Protein AF-0000000068765226 (afdb_homodimer)

Solvent-accessible surface area (backbone atoms only — not comparable to full-atom values): 38592 Å² total; per-residue (Å²): 121,80,45,51,43,45,68,57,53,35,46,74,41,60,50,57,59,46,58,77,48,62,66,61,49,40,53,51,38,57,76,39,74,51,22,30,34,37,76,44,65,31,84,46,72,50,53,36,53,76,53,44,52,57,52,50,50,42,32,53,40,34,75,60,51,16,24,31,30,48,32,33,23,49,42,56,28,46,54,32,74,52,65,91,47,80,62,81,72,82,72,56,54,70,69,57,30,51,52,15,38,56,44,39,53,62,67,49,46,81,64,47,55,66,81,66,68,92,32,24,35,41,83,47,48,51,30,76,68,42,67,76,27,36,34,60,56,47,32,61,73,50,25,56,76,38,45,44,60,59,52,55,64,33,66,60,47,34,57,34,60,69,36,90,91,30,68,40,31,40,24,34,63,44,37,48,55,56,57,9,48,50,46,33,49,40,26,73,77,65,52,37,38,34,41,42,38,50,47,89,41,49,70,42,48,51,46,11,39,52,48,23,28,72,75,66,72,43,88,54,46,42,38,17,26,56,75,64,60,42,86,86,70,44,65,52,47,55,51,99,89,37,74,44,38,64,41,54,92,78,26,28,46,44,58,54,29,48,54,35,48,66,47,51,80,87,38,40,68,59,45,39,45,58,65,43,89,65,53,66,68,58,52,51,49,49,52,51,44,37,72,66,61,82,49,84,63,54,61,30,56,52,43,17,51,54,40,30,29,68,70,52,31,67,67,29,34,52,50,21,49,51,49,53,50,22,66,71,68,67,45,65,84,78,57,47,74,69,48,51,49,42,37,54,74,69,63,51,67,64,59,64,55,50,49,47,44,50,52,51,57,62,72,97,120,80,43,52,43,46,68,57,53,36,46,73,42,59,49,56,59,48,58,76,49,60,67,61,50,42,54,50,38,56,75,41,73,50,24,29,34,37,76,44,65,30,85,46,72,51,53,36,53,75,52,45,52,59,51,50,49,43,32,53,41,34,76,59,51,16,23,31,29,48,31,33,22,50,43,55,29,46,55,34,73,52,66,90,47,79,62,81,72,81,71,56,54,69,68,57,28,51,53,14,40,55,44,38,52,60,66,50,46,80,64,48,56,67,80,66,68,90,32,27,35,40,85,45,48,50,29,76,67,42,66,76,26,37,34,61,56,48,32,62,73,51,24,56,78,39,44,44,61,60,52,54,65,33,66,63,46,35,56,33,60,70,36,90,90,30,67,40,32,40,25,35,63,45,37,48,57,55,56,10,48,50,47,33,50,40,26,73,76,65,52,38,37,33,42,43,37,49,46,89,41,49,70,42,47,51,47,11,39,54,47,23,27,72,74,67,73,43,89,53,45,41,38,16,25,56,77,64,60,42,84,86,69,45,65,52,46,55,52,98,88,37,74,44,39,63,41,55,91,78,27,28,45,43,58,53,28,50,54,36,48,65,46,51,81,89,39,38,68,59,46,39,44,58,64,44,88,66,52,66,68,57,52,52,50,49,54,51,46,37,70,67,61,83,50,83,64,53,60,29,57,53,42,16,51,52,41,30,28,69,71,50,31,68,67,29,33,50,50,20,50,52,50,53,51,22,65,71,67,67,45,65,84,77,57,49,74,70,48,50,49,40,39,54,75,70,64,52,68,64,60,65,55,51,48,50,44,47,50,53,55,65,67,93

Nearest PDB structures (foldseek):
  1x8x-assembly1_A  TM=9.862E-01  e=3.727E-54  Escherichia coli
  6hb5-assembly1_A  TM=9.914E-01  e=3.727E-54  Escherichia coli BL21(DE3)
  6wn2-assembly1_B  TM=9.923E-01  e=6.989E-54  Escherichia coli
  7ap3-assembly1_B  TM=9.892E-01  e=1.534E-53  Escherichia coli BL21(DE3)
  1wq3-assembly1_A  TM=9.857E-01  e=2.737E-52  Escherichia coli str. K-12 substr. W3110

Foldseek 3Di:
DLQLCLVVLCVVLQFFDDKPDPVVVSVVSVVDAFEEEEEDELLDLFAFPQCQLLLLVQLSSVVSPHAYEYEYELPLNQLDALQPDQADDDGDDSVRSVNSSVSHVVQSPLSFAQPDPPRHYHYHYLCVVVVPDDPVCLCPVQVVQDDPVVLCPDDSNVVQCPDPVGHDDPSNSCSLSSLLVVLLVCCVPPVHAEYEEAPSCVSSRVSNQSRNCVPPVDHHMYTYTYQDDAPVGHGPQADPVGGGGLDCLQANLQNLLVSLLPHDPVCLLSLCSRQAPDDNVVSVVLNVCCVPVPDHRCSSVVSSQRNSCSRVNPVSSVLNVQLVVCVVVLPCVSHDPVSVVNCVSVVVPPVVSVVVVCVVVVVD/DLQLCLVVLCVVLQFFDDKPDPVVVSVVSVVDAFEEEEEDELLDLFAFPQVQLLLLSQLSSVVSPHAYEYEYELPLNQLDALQPDQADDDGDDSVRSVNSSVSHVVQSPLSFAQPDPPRHYHYHYLCVVVVPDDPVCLCPVQVVQDDPVVLCPDDSNVVQCPDPVGHDDPSNSCSLSSLLVVLLVCCVPPVHAEYEEAPSCVSSRVSNQSRNCVVPVDHHMYTYTYQDDAPVGHGPQADPVGGGGLDCLQANLLNLLVSLLPHDPVCLLSLCSRQAPDDNVVSVVLNVCCVPVPDHRCSSVVSSLRNSCSRVNPVRSVLNVQLVVCVVVLPCVSHDPVSVVNCVSVVVDPVVSVVVVVVVVVVD

Sequence (728 aa):
MASSNLIKQLQERGLVAQVTDEEALAERLAQGPIALYCGFDPTADSLHLGHLVPLLCLKRFQQAGHKPVALVGGATGLIGDPSFKAAERKLNTEDTVQEWVDKIRKQVAPFLDFDCGDNSAIAANNYDWFGSMNVLTFLRDIGKHFSVNQMINKEAVKQRLNRDDQGISFTEFSYNLLQGYDFACLNKLHGVALQIGGSDQWGNITSGIDLTRRLHQNQVFGLTVPLITKADGTKFGKTEGGAVWLDPKKTSPYKFYQFWINTADADVYRFLKFFTFMDIAEINALEEEDKNSGKAPRAQYVLAEQVTRLVHGEEGLEAAKRITESLFNGNLSDLSEADFEQLAQDGVPMIEMEKRRRSAAGAGMASSNLIKQLQERGLVAQVTDEEALAERLAQGPIALYCGFDPTADSLHLGHLVPLLCLKRFQQAGHKPVALVGGATGLIGDPSFKAAERKLNTEDTVQEWVDKIRKQVAPFLDFDCGDNSAIAANNYDWFGSMNVLTFLRDIGKHFSVNQMINKEAVKQRLNRDDQGISFTEFSYNLLQGYDFACLNKLHGVALQIGGSDQWGNITSGIDLTRRLHQNQVFGLTVPLITKADGTKFGKTEGGAVWLDPKKTSPYKFYQFWINTADADVYRFLKFFTFMDIAEINALEEEDKNSGKAPRAQYVLAEQVTRLVHGEEGLEAAKRITESLFNGNLSDLSEADFEQLAQDGVPMIEMEKRRRSAAGAG

Structure (mmCIF, N/CA/C/O backbone):
data_AF-0000000068765226-model_v1
#
loop_
_entity.id
_entity.type
_entity.pdbx_description
1 polymer 'Tyrosine--tRNA ligase'
#
loop_
_atom_site.group_PDB
_atom_site.id
_atom_site.type_symbol
_atom_site.label_atom_id
_atom_site.label_alt_id
_atom_site.label_comp_id
_atom_site.label_asym_id
_atom_site.label_entity_id
_atom_site.label_seq_id
_atom_site.pdbx_PDB_ins_code
_atom_site.Cartn_x
_atom_site.Cartn_y
_atom_site.Cartn_z
_atom_site.occupancy
_atom_site.B_iso_or_equiv
_atom_site.auth_seq_id
_atom_site.auth_comp_id
_atom_site.auth_asym_id
_atom_site.auth_atom_id
_atom_site.pdbx_PDB_model_num
ATOM 1 N N . MET A 1 1 ? -23.531 -34.125 -15.5 1 37.47 1 MET A N 1
ATOM 2 C CA . MET A 1 1 ? -23.344 -35.344 -14.68 1 37.47 1 MET A CA 1
ATOM 3 C C . MET A 1 1 ? -21.859 -35.562 -14.383 1 37.47 1 MET A C 1
ATOM 5 O O . MET A 1 1 ? -21.5 -36 -13.289 1 37.47 1 MET A O 1
ATOM 9 N N . ALA A 1 2 ? -21 -35.375 -15.531 1 45.66 2 ALA A N 1
ATOM 10 C CA . ALA A 1 2 ? -19.578 -35.688 -15.531 1 45.66 2 ALA A CA 1
ATOM 11 C C . ALA A 1 2 ? -18.797 -34.75 -14.633 1 45.66 2 ALA A C 1
ATOM 13 O O . ALA A 1 2 ? -17.812 -35.125 -14.008 1 45.66 2 ALA A O 1
ATOM 14 N N . SER A 1 3 ? -19.328 -33.406 -14.508 1 49.28 3 SER A N 1
ATOM 15 C CA . SER A 1 3 ? -18.672 -32.312 -13.766 1 49.28 3 SER A CA 1
ATOM 16 C C . SER A 1 3 ? -18.844 -32.5 -12.258 1 49.28 3 SER A C 1
ATOM 18 O O . SER A 1 3 ? -18 -32.062 -11.477 1 49.28 3 SER A O 1
ATOM 20 N N . SER A 1 4 ? -20.078 -33.125 -11.867 1 54.38 4 SER A N 1
ATOM 21 C CA . SER A 1 4 ? -20.469 -33.188 -10.461 1 54.38 4 SER A CA 1
ATOM 22 C C . SER A 1 4 ? -19.5 -34.031 -9.648 1 54.38 4 SER A C 1
ATOM 24 O O . SER A 1 4 ? -19.344 -33.812 -8.445 1 54.38 4 SER A O 1
ATOM 26 N N . ASN A 1 5 ? -18.531 -34.625 -10.406 1 83.25 5 ASN A N 1
ATOM 27 C CA . ASN A 1 5 ? -17.688 -35.5 -9.57 1 83.25 5 ASN A CA 1
ATOM 28 C C . ASN A 1 5 ? -16.203 -35.156 -9.727 1 83.25 5 ASN A C 1
ATOM 30 O O . ASN A 1 5 ? -15.344 -35.938 -9.375 1 83.25 5 ASN A O 1
ATOM 34 N N . LEU A 1 6 ? -16.031 -33.938 -10.258 1 91.94 6 LEU A N 1
ATOM 35 C CA . LEU A 1 6 ? -14.656 -33.594 -10.562 1 91.94 6 LEU A CA 1
ATOM 36 C C . LEU A 1 6 ? -13.844 -33.406 -9.289 1 91.94 6 LEU A C 1
ATOM 38 O O . LEU A 1 6 ? -12.703 -33.844 -9.203 1 91.94 6 LEU A O 1
ATOM 42 N N . ILE A 1 7 ? -14.422 -32.781 -8.273 1 94.12 7 ILE A N 1
ATOM 43 C CA . ILE A 1 7 ? -13.734 -32.562 -7.012 1 94.12 7 ILE A CA 1
ATOM 44 C C . ILE A 1 7 ? -13.383 -33.906 -6.371 1 94.12 7 ILE A C 1
ATOM 46 O O . ILE A 1 7 ? -12.273 -34.094 -5.855 1 94.12 7 ILE A O 1
ATOM 50 N N . LYS A 1 8 ? -14.281 -34.781 -6.465 1 93 8 LYS A N 1
ATOM 51 C CA . LYS A 1 8 ? -14.031 -36.125 -5.922 1 93 8 LYS A CA 1
ATOM 52 C C . LYS A 1 8 ? -12.898 -36.812 -6.668 1 93 8 LYS A C 1
ATOM 54 O O . LYS A 1 8 ? -12.062 -37.5 -6.055 1 93 8 LYS A O 1
ATOM 59 N N . GLN A 1 9 ? -12.93 -36.719 -7.938 1 94 9 GLN A N 1
ATOM 60 C CA . GLN A 1 9 ? -11.867 -37.312 -8.75 1 94 9 GLN A CA 1
ATOM 61 C C . GLN A 1 9 ? -10.508 -36.719 -8.383 1 94 9 GLN A C 1
ATOM 63 O O . GLN A 1 9 ? -9.516 -37.438 -8.289 1 94 9 GLN A O 1
ATOM 68 N N . LEU A 1 10 ? -10.477 -35.406 -8.18 1 96.5 10 LEU A N 1
ATOM 69 C CA . LEU A 1 10 ? -9.242 -34.75 -7.777 1 96.5 10 LEU A CA 1
ATOM 70 C C . LEU A 1 10 ? -8.797 -35.219 -6.395 1 96.5 10 LEU A C 1
ATOM 72 O O . LEU A 1 10 ? -7.602 -35.406 -6.16 1 96.5 10 LEU A O 1
ATOM 76 N N . GLN A 1 11 ? -9.75 -35.406 -5.543 1 96.38 11 GLN A N 1
ATOM 77 C CA . GLN A 1 11 ? -9.453 -35.875 -4.199 1 96.38 11 GLN A CA 1
ATOM 78 C C . GLN A 1 11 ? -8.891 -37.281 -4.238 1 96.38 11 GLN A C 1
ATOM 80 O O . GLN A 1 11 ? -7.949 -37.625 -3.506 1 96.38 11 GLN A O 1
ATOM 85 N N . GLU A 1 12 ? -9.445 -38.094 -5.074 1 95.38 12 GLU A N 1
ATOM 86 C CA . GLU A 1 12 ? -8.977 -39.469 -5.207 1 95.38 12 GLU A CA 1
ATOM 87 C C . GLU A 1 12 ? -7.523 -39.531 -5.68 1 95.38 12 GLU A C 1
ATOM 89 O O . GLU A 1 12 ? -6.785 -40.438 -5.336 1 95.38 12 GLU A O 1
ATOM 94 N N . ARG A 1 13 ? -7.148 -38.562 -6.418 1 97 13 ARG A N 1
ATOM 95 C CA . ARG A 1 13 ? -5.781 -38.469 -6.926 1 97 13 ARG A CA 1
ATOM 96 C C . ARG A 1 13 ? -4.863 -37.781 -5.926 1 97 13 ARG A C 1
ATOM 98 O O . ARG A 1 13 ? -3.648 -37.75 -6.117 1 97 13 ARG A O 1
ATOM 105 N N . GLY A 1 14 ? -5.492 -37.219 -4.836 1 96.12 14 GLY A N 1
ATOM 106 C CA . GLY A 1 14 ? -4.707 -36.5 -3.85 1 96.12 14 GLY A CA 1
ATOM 107 C C . GLY A 1 14 ? -4.355 -35.094 -4.289 1 96.12 14 GLY A C 1
ATOM 108 O O . GLY A 1 14 ? -3.375 -34.5 -3.816 1 96.12 14 GLY A O 1
ATOM 109 N N . LEU A 1 15 ? -5.195 -34.5 -5.133 1 97.31 15 LEU A N 1
ATOM 110 C CA . LEU A 1 15 ? -4.871 -33.25 -5.754 1 97.31 15 LEU A CA 1
ATOM 111 C C . LEU A 1 15 ? -5.617 -32.094 -5.07 1 97.31 15 LEU A C 1
ATOM 113 O O . LEU A 1 15 ? -5.652 -30.969 -5.582 1 97.31 15 LEU A O 1
ATOM 117 N N . VAL A 1 16 ? -6.23 -32.344 -3.936 1 97.38 16 VAL A N 1
ATOM 118 C CA . VAL A 1 16 ? -6.926 -31.297 -3.201 1 97.38 16 VAL A CA 1
ATOM 119 C C . VAL A 1 16 ? -6.324 -31.156 -1.806 1 97.38 16 VAL A C 1
ATOM 121 O O . VAL A 1 16 ? -6.309 -32.125 -1.03 1 97.38 16 VAL A O 1
ATOM 124 N N . ALA A 1 17 ? -5.77 -30 -1.552 1 97.25 17 ALA A N 1
ATOM 125 C CA . ALA A 1 17 ? -5.273 -29.688 -0.213 1 97.25 17 ALA A CA 1
ATOM 126 C C . ALA A 1 17 ? -6.336 -28.969 0.616 1 97.25 17 ALA A C 1
ATOM 128 O O . ALA A 1 17 ? -6.594 -29.344 1.762 1 97.25 17 ALA A O 1
ATOM 129 N N . GLN A 1 18 ? -6.887 -27.891 0.078 1 96.62 18 GLN A N 1
ATOM 130 C CA . GLN A 1 18 ? -7.93 -27.109 0.73 1 96.62 18 GLN A CA 1
ATOM 131 C C . GLN A 1 18 ? -8.992 -26.672 -0.271 1 96.62 18 GLN A C 1
ATOM 133 O O . GLN A 1 18 ? -8.711 -26.516 -1.46 1 96.62 18 GLN A O 1
ATOM 138 N N . VAL A 1 19 ? -10.188 -26.625 0.216 1 97 19 VAL A N 1
ATOM 139 C CA . VAL A 1 19 ? -11.297 -26.078 -0.552 1 97 19 VAL A CA 1
ATOM 140 C C . VAL A 1 19 ? -12.156 -25.188 0.343 1 97 19 VAL A C 1
ATOM 142 O O . VAL A 1 19 ? -12.414 -25.516 1.5 1 97 19 VAL A O 1
ATOM 145 N N . THR A 1 20 ? -12.469 -23.938 0.025 1 95.81 20 THR A N 1
ATOM 146 C CA . THR A 1 20 ? -13.203 -23 0.863 1 95.81 20 THR A CA 1
ATOM 147 C C . THR A 1 20 ? -14.578 -23.547 1.227 1 95.81 20 THR A C 1
ATOM 149 O O . THR A 1 20 ? -14.992 -23.5 2.387 1 95.81 20 THR A O 1
ATOM 152 N N . ASP A 1 21 ? -15.43 -23.953 0.327 1 93.94 21 ASP A N 1
ATOM 153 C CA . ASP A 1 21 ? -16.766 -24.516 0.51 1 93.94 21 ASP A CA 1
ATOM 154 C C . ASP A 1 21 ? -17.016 -25.672 -0.468 1 93.94 21 ASP A C 1
ATOM 156 O O . ASP A 1 21 ? -17.625 -25.469 -1.521 1 93.94 21 ASP A O 1
ATOM 160 N N . GLU A 1 22 ? -16.656 -26.781 0.029 1 94.44 22 GLU A N 1
ATOM 161 C CA . GLU A 1 22 ? -16.672 -27.938 -0.857 1 94.44 22 GLU A CA 1
ATOM 162 C C . GLU A 1 22 ? -18.078 -28.234 -1.374 1 94.44 22 GLU A C 1
ATOM 164 O O . GLU A 1 22 ? -18.266 -28.5 -2.564 1 94.44 22 GLU A O 1
ATOM 169 N N . GLU A 1 23 ? -19.047 -28.203 -0.509 1 94.06 23 GLU A N 1
ATOM 170 C CA . GLU A 1 23 ? -20.422 -28.5 -0.894 1 94.06 23 GLU A CA 1
ATOM 171 C C . GLU A 1 23 ? -20.953 -27.469 -1.874 1 94.06 23 GLU A C 1
ATOM 173 O O . GLU A 1 23 ? -21.547 -27.828 -2.895 1 94.06 23 GLU A O 1
ATOM 178 N N . ALA A 1 24 ? -20.75 -26.266 -1.552 1 95.44 24 ALA A N 1
ATOM 179 C CA . ALA A 1 24 ? -21.234 -25.203 -2.414 1 95.44 24 ALA A CA 1
ATOM 180 C C . ALA A 1 24 ? -20.547 -25.234 -3.775 1 95.44 24 ALA A C 1
ATOM 182 O O . ALA A 1 24 ? -21.172 -24.953 -4.801 1 95.44 24 ALA A O 1
ATOM 183 N N . LEU A 1 25 ? -19.281 -25.5 -3.77 1 96.56 25 LEU A N 1
ATOM 184 C CA . LEU A 1 25 ? -18.547 -25.594 -5.027 1 96.56 25 LEU A CA 1
ATOM 185 C C . LEU A 1 25 ? -19.078 -26.766 -5.867 1 96.56 25 LEU A C 1
ATOM 187 O O . LEU A 1 25 ? -19.25 -26.625 -7.082 1 96.56 25 LEU A O 1
ATOM 191 N N . ALA A 1 26 ? -19.328 -27.859 -5.234 1 93.38 26 ALA A N 1
ATOM 192 C CA . ALA A 1 26 ? -19.875 -29.031 -5.938 1 93.38 26 ALA A CA 1
ATOM 193 C C . ALA A 1 26 ? -21.219 -28.703 -6.57 1 93.38 26 ALA A C 1
ATOM 195 O O . ALA A 1 26 ? -21.5 -29.094 -7.707 1 93.38 26 ALA A O 1
ATOM 196 N N . GLU A 1 27 ? -22 -28.031 -5.785 1 94.06 27 GLU A N 1
ATOM 197 C CA . GLU A 1 27 ? -23.297 -27.609 -6.293 1 94.06 27 GLU A CA 1
ATOM 198 C C . GLU A 1 27 ? -23.156 -26.672 -7.488 1 94.06 27 GLU A C 1
ATOM 200 O O . GLU A 1 27 ? -23.891 -26.781 -8.477 1 94.06 27 GLU A O 1
ATOM 205 N N . ARG A 1 28 ? -22.25 -25.797 -7.391 1 95.62 28 ARG A N 1
ATOM 206 C CA . ARG A 1 28 ? -22.016 -24.844 -8.477 1 95.62 28 ARG A CA 1
ATOM 207 C C . ARG A 1 28 ? -21.547 -25.562 -9.742 1 95.62 28 ARG A C 1
ATOM 209 O O . ARG A 1 28 ? -21.969 -25.234 -10.844 1 95.62 28 ARG A O 1
ATOM 216 N N . LEU A 1 29 ? -20.688 -26.5 -9.562 1 95.06 29 LEU A N 1
ATOM 217 C CA . LEU A 1 29 ? -20.141 -27.281 -10.688 1 95.06 29 LEU A CA 1
ATOM 218 C C . LEU A 1 29 ? -21.25 -28.109 -11.336 1 95.06 29 LEU A C 1
ATOM 220 O O . LEU A 1 29 ? -21.188 -28.375 -12.539 1 95.06 29 LEU A O 1
ATOM 224 N N . ALA A 1 30 ? -22.234 -28.453 -10.57 1 91.94 30 ALA A N 1
ATOM 225 C CA . ALA A 1 30 ? -23.344 -29.266 -11.078 1 91.94 30 ALA A CA 1
ATOM 226 C C . ALA A 1 30 ? -24.281 -28.422 -11.945 1 91.94 30 ALA A C 1
ATOM 228 O O . ALA A 1 30 ? -25 -28.953 -12.781 1 91.94 30 ALA A O 1
ATOM 229 N N . GLN A 1 31 ? -24.25 -27.172 -11.742 1 94.19 31 GLN A N 1
ATOM 230 C CA . GLN A 1 31 ? -25.156 -26.266 -12.461 1 94.19 31 GLN A CA 1
ATOM 231 C C . GLN A 1 31 ? -24.641 -26 -13.875 1 94.19 31 GLN A C 1
ATOM 233 O O . GLN A 1 31 ? -25.391 -25.516 -14.734 1 94.19 31 GLN A O 1
ATOM 238 N N . GLY A 1 32 ? -23.391 -26.312 -14.141 1 94.19 32 GLY A N 1
ATOM 239 C CA . GLY A 1 32 ? -22.812 -26.078 -15.461 1 94.19 32 GLY A CA 1
ATOM 240 C C . GLY A 1 32 ? -21.359 -25.641 -15.422 1 94.19 32 GLY A C 1
ATOM 241 O O . GLY A 1 32 ? -20.781 -25.531 -14.344 1 94.19 32 GLY A O 1
ATOM 242 N N . PRO A 1 33 ? -20.844 -25.453 -16.578 1 96.5 33 PRO A N 1
ATOM 243 C CA . PRO A 1 33 ? -19.438 -25.078 -16.656 1 96.5 33 PRO A CA 1
ATOM 244 C C . PRO A 1 33 ? -19.141 -23.734 -16 1 96.5 33 PRO A C 1
ATOM 246 O O . PRO A 1 33 ? -19.953 -22.812 -16.062 1 96.5 33 PRO A O 1
ATOM 249 N N . ILE A 1 34 ? -18 -23.625 -15.398 1 97.94 34 ILE A N 1
ATOM 250 C CA . ILE A 1 34 ? -17.547 -22.375 -14.805 1 97.94 34 ILE A CA 1
ATOM 251 C C . ILE A 1 34 ? -16.219 -21.953 -15.43 1 97.94 34 ILE A C 1
ATOM 253 O O . ILE A 1 34 ? -15.562 -22.75 -16.109 1 97.94 34 ILE A O 1
ATOM 257 N N . ALA A 1 35 ? -15.891 -20.688 -15.219 1 98.62 35 ALA A N 1
ATOM 258 C CA . ALA A 1 35 ? -14.523 -20.219 -15.469 1 98.62 35 ALA A CA 1
ATOM 259 C C . ALA A 1 35 ? -13.695 -20.266 -14.188 1 98.62 35 ALA A C 1
ATOM 261 O O . ALA A 1 35 ? -14.203 -20 -13.094 1 98.62 35 ALA A O 1
ATOM 262 N N . LEU A 1 36 ? -12.477 -20.672 -14.312 1 98.81 36 LEU A N 1
ATOM 263 C CA . LEU A 1 36 ? -11.531 -20.734 -13.203 1 98.81 36 LEU A CA 1
ATOM 264 C C . LEU A 1 36 ? -10.156 -20.25 -13.633 1 98.81 36 LEU A C 1
ATOM 266 O O . LEU A 1 36 ? -9.859 -20.188 -14.828 1 98.81 36 LEU A O 1
ATOM 270 N N . TYR A 1 37 ? -9.312 -19.875 -12.594 1 98.88 37 TYR A N 1
ATOM 271 C CA . TYR A 1 37 ? -8 -19.406 -13.031 1 98.88 37 TYR A CA 1
ATOM 272 C C . TYR A 1 37 ? -6.91 -19.859 -12.07 1 98.88 37 TYR A C 1
ATOM 274 O O . TYR A 1 37 ? -7.191 -20.234 -10.938 1 98.88 37 TYR A O 1
ATOM 282 N N . CYS A 1 38 ? -5.73 -19.922 -12.562 1 98.56 38 CYS A N 1
ATOM 283 C CA . CYS A 1 38 ? -4.484 -20.062 -11.82 1 98.56 38 CYS A CA 1
ATOM 284 C C . CYS A 1 38 ? -3.467 -19.016 -12.25 1 98.56 38 CYS A C 1
ATOM 286 O O . CYS A 1 38 ? -3.348 -18.703 -13.438 1 98.56 38 CYS A O 1
ATOM 288 N N . GLY A 1 39 ? -2.842 -18.469 -11.25 1 97.06 39 GLY A N 1
ATOM 289 C CA . GLY A 1 39 ? -1.848 -17.438 -11.523 1 97.06 39 GLY A CA 1
ATOM 290 C C . GLY A 1 39 ? -0.432 -17.984 -11.57 1 97.06 39 GLY A C 1
ATOM 291 O O . GLY A 1 39 ? -0.075 -18.875 -10.805 1 97.06 39 GLY A O 1
ATOM 292 N N . PHE A 1 40 ? 0.365 -17.422 -12.469 1 95.69 40 PHE A N 1
ATOM 293 C CA . PHE A 1 40 ? 1.787 -17.719 -12.594 1 95.69 40 PHE A CA 1
ATOM 294 C C . PHE A 1 40 ? 2.609 -16.438 -12.578 1 95.69 40 PHE A C 1
ATOM 296 O O . PHE A 1 40 ? 2.494 -15.602 -13.484 1 95.69 40 PHE A O 1
ATOM 303 N N . ASP A 1 41 ? 3.424 -16.281 -11.586 1 92.19 41 ASP A N 1
ATOM 304 C CA . ASP A 1 41 ? 4.277 -15.094 -11.516 1 92.19 41 ASP A CA 1
ATOM 305 C C . ASP A 1 41 ? 5.586 -15.312 -12.273 1 92.19 41 ASP A C 1
ATOM 307 O O . ASP A 1 41 ? 6.281 -16.312 -12.039 1 92.19 41 ASP A O 1
ATOM 311 N N . PRO A 1 42 ? 5.941 -14.422 -13.117 1 93.25 42 PRO A N 1
ATOM 312 C CA . PRO A 1 42 ? 7.203 -14.523 -13.859 1 93.25 42 PRO A CA 1
ATOM 313 C C . PRO A 1 42 ? 8.414 -14.102 -13.031 1 93.25 42 PRO A C 1
ATOM 315 O O . PRO A 1 42 ? 9 -13.055 -13.281 1 93.25 42 PRO A O 1
ATOM 318 N N . THR A 1 43 ? 8.875 -14.914 -12.133 1 87.81 43 THR A N 1
ATOM 319 C CA . THR A 1 43 ? 10.047 -14.648 -11.297 1 87.81 43 THR A CA 1
ATOM 320 C C . THR A 1 43 ? 11.312 -15.188 -11.953 1 87.81 43 THR A C 1
ATOM 322 O O . THR A 1 43 ? 12.422 -14.93 -11.477 1 87.81 43 THR A O 1
ATOM 325 N N . ALA A 1 44 ? 11.141 -15.984 -12.961 1 90.44 44 ALA A N 1
ATOM 326 C CA . ALA A 1 44 ? 12.18 -16.5 -13.844 1 90.44 44 ALA A CA 1
ATOM 327 C C . ALA A 1 44 ? 11.672 -16.609 -15.281 1 90.44 44 ALA A C 1
ATOM 329 O O . ALA A 1 44 ? 10.5 -16.344 -15.555 1 90.44 44 ALA A O 1
ATOM 330 N N . ASP A 1 45 ? 12.602 -16.984 -16.141 1 94.5 45 ASP A N 1
ATOM 331 C CA . ASP A 1 45 ? 12.242 -17.031 -17.562 1 94.5 45 ASP A CA 1
ATOM 332 C C . ASP A 1 45 ? 11.625 -18.391 -17.922 1 94.5 45 ASP A C 1
ATOM 334 O O . ASP A 1 45 ? 11.516 -18.734 -19.094 1 94.5 45 ASP A O 1
ATOM 338 N N . SER A 1 46 ? 11.266 -19.219 -16.922 1 96.12 46 SER A N 1
ATOM 339 C CA . SER A 1 46 ? 10.641 -20.5 -17.188 1 96.12 46 SER A CA 1
ATOM 340 C C . SER A 1 46 ? 9.852 -20.984 -15.977 1 96.12 46 SER A C 1
ATOM 342 O O . SER A 1 46 ? 10.18 -20.656 -14.836 1 96.12 46 SER A O 1
ATOM 344 N N . LEU A 1 47 ? 8.812 -21.734 -16.266 1 95.94 47 LEU A N 1
ATOM 345 C CA . LEU A 1 47 ? 8.156 -22.5 -15.219 1 95.94 47 LEU A CA 1
ATOM 346 C C . LEU A 1 47 ? 9.016 -23.703 -14.812 1 95.94 47 LEU A C 1
ATOM 348 O O . LEU A 1 47 ? 9.945 -24.078 -15.531 1 95.94 47 LEU A O 1
ATOM 352 N N . HIS A 1 48 ? 8.797 -24.172 -13.648 1 95 48 HIS A N 1
ATOM 353 C CA . HIS A 1 48 ? 9.445 -25.375 -13.172 1 95 48 HIS A CA 1
ATOM 354 C C . HIS A 1 48 ? 8.422 -26.422 -12.734 1 95 48 HIS A C 1
ATOM 356 O O . HIS A 1 48 ? 7.211 -26.188 -12.836 1 95 48 HIS A O 1
ATOM 362 N N . LEU A 1 49 ? 8.859 -27.562 -12.234 1 94.44 49 LEU A N 1
ATOM 363 C CA . LEU A 1 49 ? 8 -28.703 -11.938 1 94.44 49 LEU A CA 1
ATOM 364 C C . LEU A 1 49 ? 6.965 -28.344 -10.875 1 94.44 49 LEU A C 1
ATOM 366 O O . LEU A 1 49 ? 5.867 -28.906 -10.859 1 94.44 49 LEU A O 1
ATOM 370 N N . GLY A 1 50 ? 7.316 -27.406 -10.047 1 90.88 50 GLY A N 1
ATOM 371 C CA . GLY A 1 50 ? 6.383 -26.984 -9.016 1 90.88 50 GLY A CA 1
ATOM 372 C C . GLY A 1 50 ? 5.121 -26.359 -9.57 1 90.88 50 GLY A C 1
ATOM 373 O O . GLY A 1 50 ? 4.074 -26.375 -8.922 1 90.88 50 GLY A O 1
ATOM 374 N N . HIS A 1 51 ? 5.184 -25.875 -10.781 1 94.06 51 HIS A N 1
ATOM 375 C CA . HIS A 1 51 ? 4.059 -25.219 -11.43 1 94.06 51 HIS A CA 1
ATOM 376 C C . HIS A 1 51 ? 3.178 -26.219 -12.172 1 94.06 51 HIS A C 1
ATOM 378 O O . HIS A 1 51 ? 2.072 -25.875 -12.602 1 94.06 51 HIS A O 1
ATOM 384 N N . LEU A 1 52 ? 3.641 -27.391 -12.336 1 95.38 52 LEU A N 1
ATOM 385 C CA . LEU A 1 52 ? 3.002 -28.344 -13.242 1 95.38 52 LEU A CA 1
ATOM 386 C C . LEU A 1 52 ? 1.68 -28.844 -12.664 1 95.38 52 LEU A C 1
ATOM 388 O O . LEU A 1 52 ? 0.684 -28.938 -13.383 1 95.38 52 LEU A O 1
ATOM 392 N N . VAL A 1 53 ? 1.636 -29.078 -11.336 1 95.75 53 VAL A N 1
ATOM 393 C CA . VAL A 1 53 ? 0.44 -29.656 -10.734 1 95.75 53 VAL A CA 1
ATOM 394 C C . VAL A 1 53 ? -0.739 -28.703 -10.898 1 95.75 53 VAL A C 1
ATOM 396 O O . VAL A 1 53 ? -1.796 -29.094 -11.398 1 95.75 53 VAL A O 1
ATOM 399 N N . PRO A 1 54 ? -0.563 -27.453 -10.531 1 96.38 54 PRO A N 1
ATOM 400 C CA . PRO A 1 54 ? -1.679 -26.531 -10.766 1 96.38 54 PRO A CA 1
ATOM 401 C C . PRO A 1 54 ? -2.043 -26.391 -12.242 1 96.38 54 PRO A C 1
ATOM 403 O O . PRO A 1 54 ? -3.221 -26.281 -12.578 1 96.38 54 PRO A O 1
ATOM 406 N N . LEU A 1 55 ? -1.08 -26.391 -13.062 1 96.62 55 LEU A N 1
ATOM 407 C CA . LEU A 1 55 ? -1.309 -26.297 -14.5 1 96.62 55 LEU A CA 1
ATOM 408 C C . LEU A 1 55 ? -2.105 -27.5 -15.008 1 96.62 55 LEU A C 1
ATOM 410 O O . LEU A 1 55 ? -3.033 -27.344 -15.805 1 96.62 55 LEU A O 1
ATOM 414 N N . LEU A 1 56 ? -1.778 -28.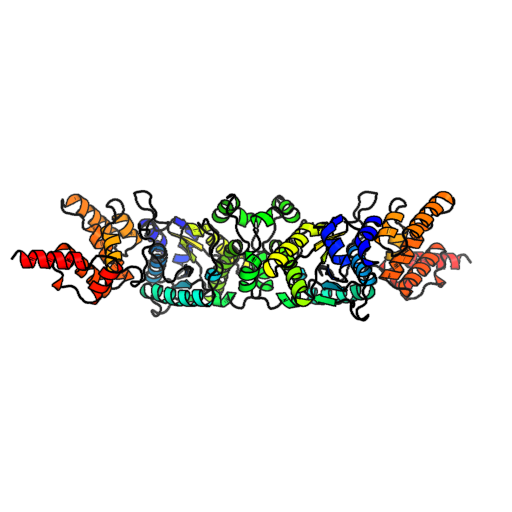688 -14.562 1 97.31 56 LEU A N 1
ATOM 415 C CA . LEU A 1 56 ? -2.488 -29.906 -14.961 1 97.31 56 LEU A CA 1
ATOM 416 C C . LEU A 1 56 ? -3.91 -29.906 -14.406 1 97.31 56 LEU A C 1
ATOM 418 O O . LEU A 1 56 ? -4.824 -30.438 -15.031 1 97.31 56 LEU A O 1
ATOM 422 N N . CYS A 1 57 ? -4.043 -29.281 -13.258 1 97.31 57 CYS A N 1
ATOM 423 C CA . CYS A 1 57 ? -5.387 -29.156 -12.703 1 97.31 57 CYS A CA 1
ATOM 424 C C . CYS A 1 57 ? -6.262 -28.297 -13.609 1 97.31 57 CYS A C 1
ATOM 426 O O . CYS A 1 57 ? -7.426 -28.625 -13.844 1 97.31 57 CYS A O 1
ATOM 428 N N . LEU A 1 58 ? -5.738 -27.219 -14.109 1 97.81 58 LEU A N 1
ATOM 429 C CA . LEU A 1 58 ? -6.465 -26.406 -15.078 1 97.81 58 LEU A CA 1
ATOM 430 C C . LEU A 1 58 ? -6.879 -27.25 -16.281 1 97.81 58 LEU A C 1
ATOM 432 O O . LEU A 1 58 ? -8.023 -27.156 -16.75 1 97.81 58 LEU A O 1
ATOM 436 N N . LYS A 1 59 ? -5.969 -28.016 -16.75 1 97.75 59 LYS A N 1
ATOM 437 C CA . LYS A 1 59 ? -6.234 -28.875 -17.906 1 97.75 59 LYS A CA 1
ATOM 438 C C . LYS A 1 59 ? -7.363 -29.859 -17.609 1 97.75 59 LYS A C 1
ATOM 440 O O . LYS A 1 59 ? -8.242 -30.078 -18.453 1 97.75 59 LYS A O 1
ATOM 445 N N . ARG A 1 60 ? -7.352 -30.469 -16.438 1 97.25 60 ARG A N 1
ATOM 446 C CA . ARG A 1 60 ? -8.398 -31.406 -16.031 1 97.25 60 ARG A CA 1
ATOM 447 C C . ARG A 1 60 ? -9.766 -30.719 -16.031 1 97.25 60 ARG A C 1
ATOM 449 O O . ARG A 1 60 ? -10.758 -31.312 -16.469 1 97.25 60 ARG A O 1
ATOM 456 N N . PHE A 1 61 ? -9.82 -29.5 -15.562 1 97.88 61 PHE A N 1
ATOM 457 C CA . PHE A 1 61 ? -11.078 -28.75 -15.57 1 97.88 61 PHE A CA 1
ATOM 458 C C . PHE A 1 61 ? -11.539 -28.484 -17 1 97.88 61 PHE A C 1
ATOM 460 O O . PHE A 1 61 ? -12.727 -28.609 -17.297 1 97.88 61 PHE A O 1
ATOM 467 N N . GLN A 1 62 ? -10.578 -28.094 -17.828 1 97.94 62 GLN A N 1
ATOM 468 C CA . GLN A 1 62 ? -10.961 -27.859 -19.219 1 97.94 62 GLN A CA 1
ATOM 469 C C . GLN A 1 62 ? -11.508 -29.125 -19.859 1 97.94 62 GLN A C 1
ATOM 471 O O . GLN A 1 62 ? -12.523 -29.094 -20.562 1 97.94 62 GLN A O 1
ATOM 476 N N . GLN A 1 63 ? -10.867 -30.266 -19.609 1 96.12 63 GLN A N 1
ATOM 477 C CA . GLN A 1 63 ? -11.312 -31.547 -20.125 1 96.12 63 GLN A CA 1
ATOM 478 C C . GLN A 1 63 ? -12.711 -31.891 -19.641 1 96.12 63 GLN A C 1
ATOM 480 O O . GLN A 1 63 ? -13.461 -32.594 -20.312 1 96.12 63 GLN A O 1
ATOM 485 N N . ALA A 1 64 ? -13.023 -31.328 -18.5 1 95.69 64 ALA A N 1
ATOM 486 C CA . ALA A 1 64 ? -14.336 -31.578 -17.922 1 95.69 64 ALA A CA 1
ATOM 487 C C . ALA A 1 64 ? -15.359 -30.547 -18.422 1 95.69 64 ALA A C 1
ATOM 489 O O . ALA A 1 64 ? -16.516 -30.547 -17.984 1 95.69 64 ALA A O 1
ATOM 490 N N . GLY A 1 65 ? -14.891 -29.656 -19.266 1 96.5 65 GLY A N 1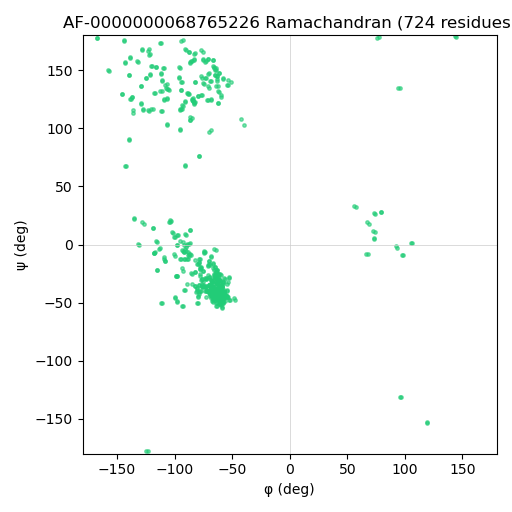
ATOM 491 C CA . GLY A 1 65 ? -15.82 -28.75 -19.906 1 96.5 65 GLY A CA 1
ATOM 492 C C . GLY A 1 65 ? -15.773 -27.344 -19.359 1 96.5 65 GLY A C 1
ATOM 493 O O . GLY A 1 65 ? -16.5 -26.453 -19.812 1 96.5 65 GLY A O 1
ATOM 494 N N . HIS A 1 66 ? -14.922 -27.016 -18.391 1 97.94 66 HIS A N 1
ATOM 495 C CA . HIS A 1 66 ? -14.805 -25.703 -17.781 1 97.94 66 HIS A CA 1
ATOM 496 C C . HIS A 1 66 ? -13.836 -24.828 -18.562 1 97.94 66 HIS A C 1
ATOM 498 O O . HIS A 1 66 ? -13.141 -25.297 -19.453 1 97.94 66 HIS A O 1
ATOM 504 N N . LYS A 1 67 ? -13.867 -23.562 -18.281 1 98.44 67 LYS A N 1
ATOM 505 C CA . LYS A 1 67 ? -13.07 -22.578 -19.016 1 98.44 67 LYS A CA 1
ATOM 506 C C . LYS A 1 67 ? -11.898 -22.078 -18.172 1 98.44 67 LYS A C 1
ATOM 508 O O . LYS A 1 67 ? -12.078 -21.203 -17.312 1 98.44 67 LYS A O 1
ATOM 513 N N . PRO A 1 68 ? -10.727 -22.547 -18.438 1 98.62 68 PRO A N 1
ATOM 514 C CA . PRO A 1 68 ? -9.578 -22.125 -17.641 1 98.62 68 PRO A CA 1
ATOM 515 C C . PRO A 1 68 ? -9.008 -20.781 -18.109 1 98.62 68 PRO A C 1
ATOM 517 O O . PRO A 1 68 ? -9 -20.5 -19.312 1 98.62 68 PRO A O 1
ATOM 520 N N . VAL A 1 69 ? -8.625 -19.953 -17.156 1 98.69 69 VAL A N 1
ATOM 521 C CA . VAL A 1 69 ? -7.867 -18.719 -17.406 1 98.69 69 VAL A CA 1
ATOM 522 C C . VAL A 1 69 ? -6.457 -18.875 -16.828 1 98.69 69 VAL A C 1
ATOM 524 O O . VAL A 1 69 ? -6.289 -19.094 -15.633 1 98.69 69 VAL A O 1
ATOM 527 N N . ALA A 1 70 ? -5.473 -18.875 -17.672 1 98.38 70 ALA A N 1
ATOM 528 C CA . ALA A 1 70 ? -4.082 -18.797 -17.234 1 98.38 70 ALA A CA 1
ATOM 529 C C . ALA A 1 70 ? -3.641 -17.344 -17.062 1 98.38 70 ALA A C 1
ATOM 531 O O . ALA A 1 70 ? -3.436 -16.625 -18.047 1 98.38 70 ALA A O 1
ATOM 532 N N . LEU A 1 71 ? -3.486 -16.922 -15.836 1 98.56 71 LEU A N 1
ATOM 533 C CA . LEU A 1 71 ? -3.109 -15.547 -15.539 1 98.56 71 LEU A CA 1
ATOM 534 C C . LEU A 1 71 ? -1.602 -15.43 -15.336 1 98.56 71 LEU A C 1
ATOM 536 O O . LEU A 1 71 ? -1.032 -16.094 -14.469 1 98.56 71 LEU A O 1
ATOM 540 N N . VAL A 1 72 ? -1.007 -14.719 -16.172 1 97.56 72 VAL A N 1
ATOM 541 C CA . VAL A 1 72 ? 0.406 -14.414 -15.977 1 97.56 72 VAL A CA 1
ATOM 542 C C . VAL A 1 72 ? 0.551 -13.078 -15.258 1 97.56 72 VAL A C 1
ATOM 544 O O . VAL A 1 72 ? -0.046 -12.078 -15.656 1 97.56 72 VAL A O 1
ATOM 547 N N . GLY A 1 73 ? 1.376 -13.023 -14.25 1 96.81 73 GLY A N 1
ATOM 548 C CA . GLY A 1 73 ? 1.482 -11.875 -13.375 1 96.81 73 GLY A CA 1
ATOM 549 C C . GLY A 1 73 ? 2.523 -10.867 -13.836 1 96.81 73 GLY A C 1
ATOM 550 O O . GLY A 1 73 ? 3.523 -10.641 -13.148 1 96.81 73 GLY A O 1
ATOM 551 N N . GLY A 1 74 ? 2.232 -10.234 -14.922 1 96.56 74 GLY A N 1
ATOM 552 C CA . GLY A 1 74 ? 3.158 -9.203 -15.359 1 96.56 74 GLY A CA 1
ATOM 553 C C . GLY A 1 74 ? 3.344 -8.102 -14.336 1 96.56 74 GLY A C 1
ATOM 554 O O . GLY A 1 74 ? 4.43 -7.527 -14.219 1 96.56 74 GLY A O 1
ATOM 555 N N . ALA A 1 75 ? 2.322 -7.719 -13.617 1 96.94 75 ALA A N 1
ATOM 556 C CA . ALA A 1 75 ? 2.375 -6.695 -12.578 1 96.94 75 ALA A CA 1
ATOM 557 C C . ALA A 1 75 ? 2.939 -7.262 -11.273 1 96.94 75 ALA A C 1
ATOM 559 O O . ALA A 1 75 ? 3.885 -6.707 -10.711 1 96.94 75 ALA A O 1
ATOM 560 N N . THR A 1 76 ? 2.389 -8.406 -10.828 1 95.44 76 THR A N 1
ATOM 561 C CA . THR A 1 76 ? 2.838 -9 -9.578 1 95.44 76 THR A CA 1
ATOM 562 C C . THR A 1 76 ? 4.281 -9.477 -9.688 1 95.44 76 THR A C 1
ATOM 564 O O . THR A 1 76 ? 5.004 -9.531 -8.695 1 95.44 76 THR A O 1
ATOM 567 N N . GLY A 1 77 ? 4.695 -9.781 -10.914 1 93.5 77 GLY A N 1
ATOM 568 C CA . GLY A 1 77 ? 6.086 -10.133 -11.141 1 93.5 77 GLY A CA 1
ATOM 569 C C . GLY A 1 77 ? 7.047 -8.992 -10.859 1 93.5 77 GLY A C 1
ATOM 570 O O . GLY A 1 77 ? 8.219 -9.219 -10.562 1 93.5 77 GLY A O 1
ATOM 571 N N . LEU A 1 78 ? 6.578 -7.797 -10.992 1 93.62 78 LEU A N 1
ATOM 572 C CA . LEU A 1 78 ? 7.391 -6.617 -10.727 1 93.62 78 LEU A CA 1
ATOM 573 C C . LEU A 1 78 ? 7.504 -6.363 -9.227 1 93.62 78 LEU A C 1
ATOM 575 O O . LEU A 1 78 ? 8.375 -5.621 -8.781 1 93.62 78 LEU A O 1
ATOM 579 N N . ILE A 1 79 ? 6.621 -6.871 -8.43 1 90.25 79 ILE A N 1
ATOM 580 C CA . ILE A 1 79 ? 6.531 -6.637 -6.992 1 90.25 79 ILE A CA 1
ATOM 581 C C . ILE A 1 79 ? 7.195 -7.785 -6.238 1 90.25 79 ILE A C 1
ATOM 583 O O . ILE A 1 79 ? 8.023 -7.559 -5.352 1 90.25 79 ILE A O 1
ATOM 587 N N . GLY A 1 80 ? 6.848 -8.984 -6.586 1 85.06 80 GLY A N 1
ATOM 588 C CA . GLY A 1 80 ? 7.379 -10.164 -5.934 1 85.06 80 GLY A CA 1
ATOM 589 C C . GLY A 1 80 ? 6.488 -10.695 -4.828 1 85.06 80 GLY A C 1
ATOM 590 O O . GLY A 1 80 ? 6.008 -9.922 -3.992 1 85.06 80 GLY A O 1
ATOM 591 N N . ASP A 1 81 ? 6.293 -11.969 -4.812 1 81.94 81 ASP A N 1
ATOM 592 C CA . ASP A 1 81 ? 5.512 -12.672 -3.799 1 81.94 81 ASP A CA 1
ATOM 593 C C . ASP A 1 81 ? 6.355 -12.961 -2.561 1 81.94 81 ASP A C 1
ATOM 595 O O . ASP A 1 81 ? 7.375 -13.656 -2.646 1 81.94 81 ASP A O 1
ATOM 599 N N . PRO A 1 82 ? 5.906 -12.453 -1.458 1 77.19 82 PRO A N 1
ATOM 600 C CA . PRO A 1 82 ? 6.688 -12.719 -0.247 1 77.19 82 PRO A CA 1
ATOM 601 C C . PRO A 1 82 ? 6.543 -14.148 0.249 1 77.19 82 PRO A C 1
ATOM 603 O O . PRO A 1 82 ? 7.293 -14.586 1.13 1 77.19 82 PRO A O 1
ATOM 606 N N . SER A 1 83 ? 5.715 -14.844 -0.326 1 69.88 83 SER A N 1
ATOM 607 C CA . SER A 1 83 ? 5.41 -16.172 0.201 1 69.88 83 SER A CA 1
ATOM 608 C C . SER A 1 83 ? 6.637 -17.078 0.169 1 69.88 83 SER A C 1
ATOM 610 O O . SER A 1 83 ? 7.32 -17.172 -0.853 1 69.88 83 SER A O 1
ATOM 612 N N . PHE A 1 84 ? 7.031 -17.578 1.336 1 62.12 84 PHE A N 1
ATOM 613 C CA . PHE A 1 84 ? 7.984 -18.641 1.606 1 62.12 84 PHE A CA 1
ATOM 614 C C . PHE A 1 84 ? 9.398 -18.219 1.223 1 62.12 84 PHE A C 1
ATOM 616 O O . PHE A 1 84 ? 10.219 -19.047 0.839 1 62.12 84 PHE A O 1
ATOM 623 N N . LYS A 1 85 ? 9.508 -16.953 1.129 1 67.38 85 LYS A N 1
ATOM 624 C CA . LYS A 1 85 ? 10.859 -16.484 0.875 1 67.38 85 LYS A CA 1
ATOM 625 C C . LYS A 1 85 ? 11.453 -15.812 2.115 1 67.38 85 LYS A C 1
ATOM 627 O O . LYS A 1 85 ? 10.75 -15.094 2.83 1 67.38 85 LYS A O 1
ATOM 632 N N . ALA A 1 86 ? 12.625 -16.219 2.303 1 63.09 86 ALA A N 1
ATOM 633 C CA . ALA A 1 86 ? 13.305 -15.688 3.484 1 63.09 86 ALA A CA 1
ATOM 634 C C . ALA A 1 86 ? 13.828 -14.273 3.229 1 63.09 86 ALA A C 1
ATOM 636 O O . ALA A 1 86 ? 13.883 -13.445 4.145 1 63.09 86 ALA A O 1
ATOM 637 N N . ALA A 1 87 ? 14.219 -14.086 2.037 1 66.69 87 ALA A N 1
ATOM 638 C CA . ALA A 1 87 ? 14.844 -12.797 1.758 1 66.69 87 ALA A CA 1
ATOM 639 C C . ALA A 1 87 ? 13.953 -11.93 0.879 1 66.69 87 ALA A C 1
ATOM 641 O O . ALA A 1 87 ? 13.078 -12.445 0.177 1 66.69 87 ALA A O 1
ATOM 642 N N . GLU A 1 88 ? 14.172 -10.641 1.088 1 70.31 88 GLU A N 1
ATOM 643 C CA . GLU A 1 88 ? 13.469 -9.695 0.223 1 70.31 88 GLU A CA 1
ATOM 644 C C . GLU A 1 88 ? 13.805 -9.938 -1.246 1 70.31 88 GLU A C 1
ATOM 646 O O . GLU A 1 88 ? 14.953 -10.234 -1.585 1 70.31 88 GLU A O 1
ATOM 651 N N . ARG A 1 89 ? 12.875 -9.781 -2.078 1 73.75 89 ARG A N 1
ATOM 652 C CA . ARG A 1 89 ? 13 -10.047 -3.508 1 73.75 89 ARG A CA 1
ATOM 653 C C . ARG A 1 89 ? 13.789 -8.945 -4.203 1 73.75 89 ARG A C 1
ATOM 655 O O . ARG A 1 89 ? 13.672 -7.77 -3.844 1 73.75 89 ARG A O 1
ATOM 662 N N . LYS A 1 90 ? 14.578 -9.375 -5.035 1 79.75 90 LYS A N 1
ATOM 663 C CA . LYS A 1 90 ? 15.172 -8.414 -5.965 1 79.75 90 LYS A CA 1
ATOM 664 C C . LYS A 1 90 ? 14.18 -8.016 -7.055 1 79.75 90 LYS A C 1
ATOM 666 O O . LYS A 1 90 ? 13.539 -8.883 -7.664 1 79.75 90 LYS A O 1
ATOM 671 N N . LEU A 1 91 ? 14.023 -6.773 -7.23 1 83.81 91 LEU A N 1
ATOM 672 C CA . LEU A 1 91 ? 13.047 -6.312 -8.211 1 83.81 91 LEU A CA 1
ATOM 673 C C . LEU A 1 91 ? 13.656 -6.285 -9.609 1 83.81 91 LEU A C 1
ATOM 675 O O . LEU A 1 91 ? 14.734 -5.727 -9.812 1 83.81 91 LEU A O 1
ATOM 679 N N . ASN A 1 92 ? 12.961 -6.98 -10.484 1 89.31 92 ASN A N 1
ATOM 680 C CA . ASN A 1 92 ? 13.383 -7.012 -11.883 1 89.31 92 ASN A CA 1
ATOM 681 C C . ASN A 1 92 ? 12.828 -5.824 -12.664 1 89.31 92 ASN A C 1
ATOM 683 O O . ASN A 1 92 ? 11.859 -5.195 -12.234 1 89.31 92 ASN A O 1
ATOM 687 N N . THR A 1 93 ? 13.508 -5.516 -13.773 1 92.12 93 THR A N 1
ATOM 688 C CA . THR A 1 93 ? 13.039 -4.422 -14.617 1 92.12 93 THR A CA 1
ATOM 689 C C . THR A 1 93 ? 11.75 -4.809 -15.336 1 92.12 93 THR A C 1
ATOM 691 O O . THR A 1 93 ? 11.453 -5.992 -15.5 1 92.12 93 THR A O 1
ATOM 694 N N . GLU A 1 94 ? 11.047 -3.824 -15.766 1 91.94 94 GLU A N 1
ATOM 695 C CA . GLU A 1 94 ? 9.82 -4.047 -16.516 1 91.94 94 GLU A CA 1
ATOM 696 C C . GLU A 1 94 ? 10.086 -4.84 -17.797 1 91.94 94 GLU A C 1
ATOM 698 O O . GLU A 1 94 ? 9.32 -5.746 -18.141 1 91.94 94 GLU A O 1
ATOM 703 N N . ASP A 1 95 ? 11.133 -4.543 -18.469 1 94.88 95 ASP A N 1
ATOM 704 C CA . ASP A 1 95 ? 11.484 -5.223 -19.719 1 94.88 95 ASP A CA 1
ATOM 705 C C . ASP A 1 95 ? 11.75 -6.707 -19.469 1 94.88 95 ASP A C 1
ATOM 707 O O . ASP A 1 95 ? 11.273 -7.559 -20.234 1 94.88 95 ASP A O 1
ATOM 711 N N . THR A 1 96 ? 12.469 -7.016 -18.453 1 95.56 96 THR A N 1
ATOM 712 C CA . THR A 1 96 ? 12.766 -8.398 -18.094 1 95.56 96 THR A CA 1
ATOM 713 C C . THR A 1 96 ? 11.492 -9.164 -17.781 1 95.56 96 THR A C 1
ATOM 715 O O . THR A 1 96 ? 11.273 -10.266 -18.297 1 95.56 96 THR A O 1
ATOM 718 N N . VAL A 1 97 ? 10.664 -8.562 -16.984 1 94.62 97 VAL A N 1
ATOM 719 C CA . VAL A 1 97 ? 9.43 -9.219 -16.578 1 94.62 97 VAL A CA 1
ATOM 720 C C . VAL A 1 97 ? 8.539 -9.453 -17.797 1 94.62 97 VAL A C 1
ATOM 722 O O . VAL A 1 97 ? 7.938 -10.516 -17.938 1 94.62 97 VAL A O 1
ATOM 725 N N . GLN A 1 98 ? 8.492 -8.5 -18.703 1 94.81 98 GLN A N 1
ATOM 726 C CA . GLN A 1 98 ? 7.684 -8.648 -19.906 1 94.81 98 GLN A CA 1
ATOM 727 C C . GLN A 1 98 ? 8.195 -9.797 -20.766 1 94.81 98 GLN A C 1
ATOM 729 O O . GLN A 1 98 ? 7.41 -10.562 -21.328 1 94.81 98 GLN A O 1
ATOM 734 N N . GLU A 1 99 ? 9.469 -9.883 -20.859 1 96.5 99 GLU A N 1
ATOM 735 C CA . GLU A 1 99 ? 10.062 -11 -21.578 1 96.5 99 GLU A CA 1
ATOM 736 C C . GLU A 1 99 ? 9.688 -12.336 -20.953 1 96.5 99 GLU A C 1
ATOM 738 O O . GLU A 1 99 ? 9.352 -13.289 -21.656 1 96.5 99 GLU A O 1
ATOM 743 N N . TRP A 1 100 ? 9.758 -12.375 -19.703 1 96 100 TRP A N 1
ATOM 744 C CA . TRP A 1 100 ? 9.422 -13.602 -18.984 1 96 100 TRP A CA 1
ATOM 745 C C . TRP A 1 100 ? 7.945 -13.938 -19.125 1 96 100 TRP A C 1
ATOM 747 O O . TRP A 1 100 ? 7.574 -15.102 -19.25 1 96 100 TRP A O 1
ATOM 757 N N . VAL A 1 101 ? 7.133 -12.906 -19.141 1 96.06 101 VAL A N 1
ATOM 758 C CA . VAL A 1 101 ? 5.703 -13.102 -19.344 1 96.06 101 VAL A CA 1
ATOM 759 C C . VAL A 1 101 ? 5.465 -13.836 -20.656 1 96.06 101 VAL A C 1
ATOM 761 O O . VAL A 1 101 ? 4.715 -14.82 -20.703 1 96.06 101 VAL A O 1
ATOM 764 N N . ASP A 1 102 ? 6.113 -13.445 -21.703 1 96.5 102 ASP A N 1
ATOM 765 C CA . ASP A 1 102 ? 5.953 -14.047 -23.016 1 96.5 102 ASP A CA 1
ATOM 766 C C . ASP A 1 102 ? 6.434 -15.5 -23.016 1 96.5 102 ASP A C 1
ATOM 768 O O . ASP A 1 102 ? 5.789 -16.375 -23.609 1 96.5 102 ASP A O 1
ATOM 772 N N . LYS A 1 103 ? 7.484 -15.758 -22.391 1 96.5 103 LYS A N 1
ATOM 773 C CA . LYS A 1 103 ? 8.031 -17.109 -22.312 1 96.5 103 LYS A CA 1
ATOM 774 C C . LYS A 1 103 ? 7.098 -18.031 -21.547 1 96.5 103 LYS A C 1
ATOM 776 O O . LYS A 1 103 ? 6.852 -19.172 -21.969 1 96.5 103 LYS A O 1
ATOM 781 N N . ILE A 1 104 ? 6.582 -17.547 -20.484 1 96.25 104 ILE A N 1
ATOM 782 C CA . ILE A 1 104 ? 5.695 -18.344 -19.641 1 96.25 104 ILE A CA 1
ATOM 783 C C . ILE A 1 104 ? 4.398 -18.641 -20.391 1 96.25 104 ILE A C 1
ATOM 785 O O . ILE A 1 104 ? 3.889 -19.766 -20.344 1 96.25 104 ILE A O 1
ATOM 789 N N . ARG A 1 105 ? 3.91 -17.641 -21.109 1 95.06 105 ARG A N 1
ATOM 790 C CA . ARG A 1 105 ? 2.717 -17.859 -21.922 1 95.06 105 ARG A CA 1
ATOM 791 C C . ARG A 1 105 ? 2.922 -19 -22.906 1 95.06 105 ARG A C 1
ATOM 793 O O . ARG A 1 105 ? 2.043 -19.844 -23.078 1 95.06 105 ARG A O 1
ATOM 800 N N . LYS A 1 106 ? 4.074 -19.031 -23.484 1 94.44 106 LYS A N 1
ATOM 801 C CA . LYS A 1 106 ? 4.395 -20.078 -24.453 1 94.44 106 LYS A CA 1
ATOM 802 C C . LYS A 1 106 ? 4.488 -21.438 -23.766 1 94.44 106 LYS A C 1
ATOM 804 O O . LYS A 1 106 ? 4.137 -22.469 -24.359 1 94.44 106 LYS A O 1
ATOM 809 N N . GLN A 1 107 ? 4.914 -21.438 -22.578 1 95 107 GLN A N 1
ATOM 810 C CA . GLN A 1 107 ? 5.105 -22.688 -21.844 1 95 107 GLN A CA 1
ATOM 811 C C . GLN A 1 107 ? 3.775 -23.234 -21.344 1 95 107 GLN A C 1
ATOM 813 O O . GLN A 1 107 ? 3.641 -24.438 -21.125 1 95 107 GLN A O 1
ATOM 818 N N . VAL A 1 108 ? 2.785 -22.375 -21.141 1 94.88 108 VAL A N 1
ATOM 819 C CA . VAL A 1 108 ? 1.469 -22.781 -20.672 1 94.88 108 VAL A CA 1
ATOM 820 C C . VAL A 1 108 ? 0.625 -23.281 -21.844 1 94.88 108 VAL A C 1
ATOM 822 O O . VAL A 1 108 ? -0.234 -24.141 -21.656 1 94.88 108 VAL A O 1
ATOM 825 N N . ALA A 1 109 ? 0.903 -22.891 -23 1 92.69 109 ALA A N 1
ATOM 826 C CA . ALA A 1 109 ? 0.084 -23.062 -24.188 1 92.69 109 ALA A CA 1
ATOM 827 C C . ALA A 1 109 ? -0.13 -24.547 -24.5 1 92.69 109 ALA A C 1
ATOM 829 O O . ALA A 1 109 ? -1.24 -24.953 -24.844 1 92.69 109 ALA A O 1
ATOM 830 N N . PRO A 1 110 ? 0.904 -25.359 -24.312 1 91.88 110 PRO A N 1
ATOM 831 C CA . PRO A 1 110 ? 0.72 -26.766 -24.688 1 91.88 110 PRO A CA 1
ATOM 832 C C . PRO A 1 110 ? -0.246 -27.5 -23.766 1 91.88 110 PRO A C 1
ATOM 834 O O . PRO A 1 110 ? -0.752 -28.562 -24.125 1 91.88 110 PRO A O 1
ATOM 837 N N . PHE A 1 111 ? -0.531 -27.031 -22.656 1 96.19 111 PHE A N 1
ATOM 838 C CA . PHE A 1 111 ? -1.332 -27.734 -21.656 1 96.19 111 PHE A CA 1
ATOM 839 C C . PHE A 1 111 ? -2.807 -27.375 -21.797 1 96.19 111 PHE A C 1
ATOM 841 O O . PHE A 1 111 ? -3.678 -28.094 -21.328 1 96.19 111 PHE A O 1
ATOM 848 N N . LEU A 1 112 ? -3.094 -26.25 -22.391 1 97.38 112 LEU A N 1
ATOM 849 C CA . LEU A 1 112 ? -4.465 -25.766 -22.484 1 97.38 112 LEU A CA 1
ATOM 850 C C . LEU A 1 112 ? -4.879 -25.578 -23.938 1 97.38 112 LEU A C 1
ATOM 852 O O . LEU A 1 112 ? -4.055 -25.219 -24.781 1 97.38 112 LEU A O 1
ATOM 856 N N . ASP A 1 113 ? -6.156 -25.812 -24.234 1 97.44 113 ASP A N 1
ATOM 857 C CA . ASP A 1 113 ? -6.703 -25.609 -25.578 1 97.44 113 ASP A CA 1
ATOM 858 C C . ASP A 1 113 ? -7.332 -24.219 -25.688 1 97.44 113 ASP A C 1
ATOM 860 O O . ASP A 1 113 ? -8.305 -23.906 -25 1 97.44 113 ASP A O 1
ATOM 864 N N . PHE A 1 114 ? -6.77 -23.406 -26.547 1 97 114 PHE A N 1
ATOM 865 C CA . PHE A 1 114 ? -7.199 -22.016 -26.656 1 97 114 PHE A CA 1
ATOM 866 C C . PHE A 1 114 ? -8.18 -21.844 -27.812 1 97 114 PHE A C 1
ATOM 868 O O . PHE A 1 114 ? -8.648 -20.734 -28.078 1 97 114 PHE A O 1
ATOM 875 N N . ASP A 1 115 ? -8.477 -22.938 -28.516 1 95.56 115 ASP A N 1
ATOM 876 C CA . ASP A 1 115 ? -9.375 -22.906 -29.672 1 95.56 115 ASP A CA 1
ATOM 877 C C . ASP A 1 115 ? -10.242 -24.172 -29.719 1 95.56 115 ASP A C 1
ATOM 879 O O . ASP A 1 115 ? -10.133 -24.969 -30.641 1 95.56 115 ASP A O 1
ATOM 883 N N . CYS A 1 116 ? -11.148 -24.281 -28.719 1 94.62 116 CYS A N 1
ATOM 884 C CA . CYS A 1 116 ? -11.984 -25.484 -28.672 1 94.62 116 CYS A CA 1
ATOM 885 C C . CYS A 1 116 ? -13.438 -25.125 -28.391 1 94.62 116 CYS A C 1
ATOM 887 O O . CYS A 1 116 ? -14.156 -25.906 -27.766 1 94.62 116 CYS A O 1
ATOM 889 N N . GLY A 1 117 ? -13.75 -23.844 -28.734 1 94.56 117 GLY A N 1
ATOM 890 C CA . GLY A 1 117 ? -15.141 -23.453 -28.578 1 94.56 117 GLY A CA 1
ATOM 891 C C . GLY A 1 117 ? -15.414 -22.75 -27.266 1 94.56 117 GLY A C 1
ATOM 892 O O . GLY A 1 117 ? -14.695 -21.828 -26.891 1 94.56 117 GLY A O 1
ATOM 893 N N . ASP A 1 118 ? -16.469 -23.156 -26.516 1 93.56 118 ASP A N 1
ATOM 894 C CA . ASP A 1 118 ? -16.984 -22.422 -25.359 1 93.56 118 ASP A CA 1
ATOM 895 C C . ASP A 1 118 ? -16.047 -22.531 -24.172 1 93.56 118 ASP A C 1
ATOM 897 O O . ASP A 1 118 ? -16.031 -21.656 -23.297 1 93.56 118 ASP A O 1
ATOM 901 N N . ASN A 1 119 ? -15.328 -23.609 -24.062 1 96 119 ASN A N 1
ATOM 902 C CA . ASN A 1 119 ? -14.461 -23.766 -22.906 1 96 119 ASN A CA 1
ATOM 903 C C . ASN A 1 119 ? -13 -23.5 -23.266 1 96 119 ASN A C 1
ATOM 905 O O . ASN A 1 119 ? -12.094 -23.984 -22.578 1 96 119 ASN A O 1
ATOM 909 N N . SER A 1 120 ? -12.75 -22.766 -24.422 1 98.19 120 SER A N 1
ATOM 910 C CA . SER A 1 120 ? -11.398 -22.344 -24.797 1 98.19 120 SER A CA 1
ATOM 911 C C . SER A 1 120 ? -10.727 -21.594 -23.656 1 98.19 120 SER A C 1
ATOM 913 O O . SER A 1 120 ? -11.352 -20.75 -23 1 98.19 120 SER A O 1
ATOM 915 N N . ALA A 1 121 ? -9.492 -21.906 -23.438 1 98.5 121 ALA A N 1
ATOM 916 C CA . ALA A 1 121 ? -8.711 -21.25 -22.391 1 98.5 121 ALA A CA 1
ATOM 917 C C . ALA A 1 121 ? -8.492 -19.766 -22.719 1 98.5 121 ALA A C 1
ATOM 919 O O . ALA A 1 121 ? -8.578 -19.375 -23.891 1 98.5 121 ALA A O 1
ATOM 920 N N . ILE A 1 122 ? -8.305 -18.969 -21.719 1 98.06 122 ILE A N 1
ATOM 921 C CA . ILE A 1 122 ? -7.98 -17.562 -21.859 1 98.06 122 ILE A CA 1
ATOM 922 C C . ILE A 1 122 ? -6.609 -17.281 -21.25 1 98.06 122 ILE A C 1
ATOM 924 O O . ILE A 1 122 ? -6.289 -17.797 -20.172 1 98.06 122 ILE A O 1
ATOM 928 N N . ALA A 1 123 ? -5.801 -16.625 -22 1 97.38 123 ALA A N 1
ATOM 929 C CA . ALA A 1 123 ? -4.551 -16.109 -21.453 1 97.38 123 ALA A CA 1
ATOM 930 C C . ALA A 1 123 ? -4.723 -14.664 -20.984 1 97.38 123 ALA A C 1
ATOM 932 O O . ALA A 1 123 ? -5.098 -13.789 -21.766 1 97.38 123 ALA A O 1
ATOM 933 N N . ALA A 1 124 ? -4.508 -14.391 -19.719 1 97.94 124 ALA A N 1
ATOM 934 C CA . ALA A 1 124 ? -4.648 -13.047 -19.156 1 97.94 124 ALA A CA 1
ATOM 935 C C . ALA A 1 124 ? -3.334 -12.562 -18.547 1 97.94 124 ALA A C 1
ATOM 937 O O . ALA A 1 124 ? -2.449 -13.367 -18.25 1 97.94 124 ALA A O 1
ATOM 938 N N . ASN A 1 125 ? -3.115 -11.312 -18.484 1 98.12 125 ASN A N 1
ATOM 939 C CA . ASN A 1 125 ? -1.993 -10.617 -17.875 1 98.12 125 ASN A CA 1
ATOM 940 C C . ASN A 1 125 ? -2.471 -9.516 -16.938 1 98.12 125 ASN A C 1
ATOM 942 O O . ASN A 1 125 ? -3.143 -8.57 -17.359 1 98.12 125 ASN A O 1
ATOM 946 N N . ASN A 1 126 ? -2.059 -9.625 -15.641 1 98.31 126 ASN A N 1
ATOM 947 C CA . ASN A 1 126 ? -2.607 -8.664 -14.695 1 98.31 126 ASN A CA 1
ATOM 948 C C . ASN A 1 126 ? -1.986 -7.281 -14.875 1 98.31 126 ASN A C 1
ATOM 950 O O . ASN A 1 126 ? -2.447 -6.305 -14.281 1 98.31 126 ASN A O 1
ATOM 954 N N . TYR A 1 127 ? -0.975 -7.199 -15.75 1 97.56 127 TYR A N 1
ATOM 955 C CA . TYR A 1 127 ? -0.476 -5.887 -16.141 1 97.56 127 TYR A CA 1
ATOM 956 C C . TYR A 1 127 ? -1.548 -5.09 -16.875 1 97.56 127 TYR A C 1
ATOM 958 O O . TYR A 1 127 ? -1.52 -3.857 -16.875 1 97.56 127 TYR A O 1
ATOM 966 N N . ASP A 1 128 ? -2.48 -5.742 -17.453 1 97.25 128 ASP A N 1
ATOM 967 C CA . ASP A 1 128 ? -3.545 -5.09 -18.219 1 97.25 128 ASP A CA 1
ATOM 968 C C . ASP A 1 128 ? -4.387 -4.191 -17.312 1 97.25 128 ASP A C 1
ATOM 970 O O . ASP A 1 128 ? -4.887 -3.152 -17.75 1 97.25 128 ASP A O 1
ATOM 974 N N . TRP A 1 129 ? -4.586 -4.555 -16 1 97.56 129 TRP A N 1
ATOM 975 C CA . TRP A 1 129 ? -5.414 -3.701 -15.156 1 97.56 129 TRP A CA 1
ATOM 976 C C . TRP A 1 129 ? -4.559 -2.955 -14.141 1 97.56 129 TRP A C 1
ATOM 978 O O . TRP A 1 129 ? -4.992 -1.949 -13.57 1 97.56 129 TRP A O 1
ATOM 988 N N . PHE A 1 130 ? -3.32 -3.328 -13.938 1 97.62 130 PHE A N 1
ATOM 989 C CA . PHE A 1 130 ? -2.496 -2.594 -12.984 1 97.62 130 PHE A CA 1
ATOM 990 C C . PHE A 1 130 ? -1.596 -1.597 -13.711 1 97.62 130 PHE A C 1
ATOM 992 O O . PHE A 1 130 ? -1.149 -0.614 -13.109 1 97.62 130 PHE A O 1
ATOM 999 N N . GLY A 1 131 ? -1.259 -1.862 -14.945 1 95.31 131 GLY A N 1
ATOM 1000 C CA . GLY A 1 131 ? -0.306 -1.053 -15.688 1 95.31 131 GLY A CA 1
ATOM 1001 C C . GLY A 1 131 ? -0.7 0.409 -15.773 1 95.31 131 GLY A C 1
ATOM 1002 O O . GLY A 1 131 ? 0.162 1.287 -15.844 1 95.31 131 GLY A O 1
ATOM 1003 N N . SER A 1 132 ? -1.978 0.694 -15.742 1 94.31 132 SER A N 1
ATOM 1004 C CA . SER A 1 132 ? -2.432 2.078 -15.844 1 94.31 132 SER A CA 1
ATOM 1005 C C . SER A 1 132 ? -3.209 2.496 -14.594 1 94.31 132 SER A C 1
ATOM 1007 O O . SER A 1 132 ? -3.887 3.525 -14.602 1 94.31 132 SER A O 1
ATOM 1009 N N . MET A 1 133 ? -3.098 1.741 -13.617 1 97.06 133 MET A N 1
ATOM 1010 C CA . MET A 1 133 ? -3.869 2.031 -12.406 1 97.06 133 MET A CA 1
ATOM 1011 C C . MET A 1 133 ? -3.203 3.131 -11.586 1 97.06 133 MET A C 1
ATOM 1013 O O . MET A 1 133 ? -2.018 3.039 -11.266 1 97.06 133 MET A O 1
ATOM 1017 N N . ASN A 1 134 ? -4.023 4.148 -11.273 1 97.38 134 ASN A N 1
ATOM 1018 C CA . ASN A 1 134 ? -3.568 5.242 -10.422 1 97.38 134 ASN A CA 1
ATOM 1019 C C . ASN A 1 134 ? -3.443 4.801 -8.969 1 97.38 134 ASN A C 1
ATOM 1021 O O . ASN A 1 134 ? -4.285 4.059 -8.461 1 97.38 134 ASN A O 1
ATOM 1025 N N . VAL A 1 135 ? -2.432 5.289 -8.242 1 97.94 135 VAL A N 1
ATOM 1026 C CA . VAL A 1 135 ? -2.145 4.883 -6.871 1 97.94 135 VAL A CA 1
ATOM 1027 C C . VAL A 1 135 ? -3.316 5.258 -5.965 1 97.94 135 VAL A C 1
ATOM 1029 O O . VAL A 1 135 ? -3.688 4.492 -5.07 1 97.94 135 VAL A O 1
ATOM 1032 N N . LEU A 1 136 ? -3.91 6.449 -6.152 1 96.94 136 LEU A N 1
ATOM 1033 C CA . LEU A 1 136 ? -5.008 6.887 -5.297 1 96.94 136 LEU A CA 1
ATOM 1034 C C . LEU A 1 136 ? -6.234 6.008 -5.488 1 96.94 136 LEU A C 1
ATOM 1036 O O . LEU A 1 136 ? -6.914 5.652 -4.52 1 96.94 136 LEU A O 1
ATOM 1040 N N . THR A 1 137 ? -6.496 5.633 -6.719 1 96.19 137 THR A N 1
ATOM 1041 C CA . THR A 1 137 ? -7.582 4.707 -7.008 1 96.19 137 THR A CA 1
ATOM 1042 C C . THR A 1 137 ? -7.348 3.363 -6.32 1 96.19 137 THR A C 1
ATOM 1044 O O . THR A 1 137 ? -8.25 2.818 -5.688 1 96.19 137 THR A O 1
ATOM 1047 N N . PHE A 1 138 ? -6.172 2.898 -6.457 1 97.88 138 PHE A N 1
ATOM 1048 C CA . PHE A 1 138 ? -5.801 1.627 -5.848 1 97.88 138 PHE A CA 1
ATOM 1049 C C . PHE A 1 138 ? -6.016 1.665 -4.34 1 97.88 138 PHE A C 1
ATOM 1051 O O . PHE A 1 138 ? -6.613 0.75 -3.77 1 97.88 138 PHE A O 1
ATOM 1058 N N . LEU A 1 139 ? -5.555 2.668 -3.689 1 97.38 139 LEU A N 1
ATOM 1059 C CA . LEU A 1 139 ? -5.633 2.771 -2.238 1 97.38 139 LEU A CA 1
ATOM 1060 C C . LEU A 1 139 ? -7.074 2.975 -1.783 1 97.38 139 LEU A C 1
ATOM 1062 O O . LEU A 1 139 ? -7.523 2.338 -0.828 1 97.38 139 LEU A O 1
ATOM 1066 N N . ARG A 1 140 ? -7.852 3.734 -2.475 1 95.12 140 ARG A N 1
ATOM 1067 C CA . ARG A 1 140 ? -9.195 4.113 -2.045 1 95.12 140 ARG A CA 1
ATOM 1068 C C . ARG A 1 140 ? -10.203 3.021 -2.375 1 95.12 140 ARG A C 1
ATOM 1070 O O . ARG A 1 140 ? -11.148 2.789 -1.613 1 95.12 140 ARG A O 1
ATOM 1077 N N . ASP A 1 141 ? -10 2.359 -3.516 1 94.25 141 ASP A N 1
ATOM 1078 C CA . ASP A 1 141 ? -11.031 1.438 -3.986 1 94.25 141 ASP A CA 1
ATOM 1079 C C . ASP A 1 141 ? -10.703 0 -3.594 1 94.25 141 ASP A C 1
ATOM 1081 O O . ASP A 1 141 ? -11.602 -0.837 -3.475 1 94.25 141 ASP A O 1
ATOM 1085 N N . ILE A 1 142 ? -9.477 -0.295 -3.436 1 96.94 142 ILE A N 1
ATOM 1086 C CA . ILE A 1 142 ? -9.062 -1.659 -3.119 1 96.94 142 ILE A CA 1
ATOM 1087 C C . ILE A 1 142 ? -8.523 -1.718 -1.693 1 96.94 142 ILE A C 1
ATOM 1089 O O . ILE A 1 142 ? -9 -2.506 -0.874 1 96.94 142 ILE A O 1
ATOM 1093 N N . GLY A 1 143 ? -7.613 -0.818 -1.38 1 97.06 143 GLY A N 1
ATOM 1094 C CA . GLY A 1 143 ? -6.934 -0.839 -0.094 1 97.06 143 GLY A CA 1
ATOM 1095 C C . GLY A 1 143 ? -7.887 -0.757 1.085 1 97.06 143 GLY A C 1
ATOM 1096 O O . GLY A 1 143 ? -7.621 -1.326 2.145 1 97.06 143 GLY A O 1
ATOM 1097 N N . LYS A 1 144 ? -9 -0.067 0.927 1 94.69 144 LYS A N 1
ATOM 1098 C CA . LYS A 1 144 ? -9.945 0.169 2.018 1 94.69 144 LYS A CA 1
ATOM 1099 C C . LYS A 1 144 ? -10.57 -1.137 2.49 1 94.69 144 LYS A C 1
ATOM 1101 O O . LYS A 1 144 ? -11.086 -1.217 3.609 1 94.69 144 LYS A O 1
ATOM 1106 N N . HIS A 1 145 ? -10.516 -2.135 1.684 1 95.81 145 HIS A N 1
ATOM 1107 C CA . HIS A 1 145 ? -11.188 -3.393 2 1 95.81 145 HIS A CA 1
ATOM 1108 C C . HIS A 1 145 ? -10.234 -4.355 2.703 1 95.81 145 HIS A C 1
ATOM 1110 O O . HIS A 1 145 ? -10.633 -5.457 3.094 1 95.81 145 HIS A O 1
ATOM 1116 N N . PHE A 1 146 ? -9.023 -4.047 2.848 1 96.5 146 PHE A N 1
ATOM 1117 C CA . PHE A 1 146 ? -8.031 -4.906 3.479 1 96.5 146 PHE A CA 1
ATOM 1118 C C . PHE A 1 146 ? -7.656 -4.383 4.859 1 96.5 146 PHE A C 1
ATOM 1120 O O . PHE A 1 146 ? -7.234 -3.234 5.004 1 96.5 146 PHE A O 1
ATOM 1127 N N . SER A 1 147 ? -7.777 -5.207 5.809 1 94.25 147 SER A N 1
ATOM 1128 C CA . SER A 1 147 ? -7.418 -4.895 7.188 1 94.25 147 SER A CA 1
ATOM 1129 C C . SER A 1 147 ? -5.969 -5.27 7.484 1 94.25 147 SER A C 1
ATOM 1131 O O . SER A 1 147 ? -5.594 -6.441 7.383 1 94.25 147 SER A O 1
ATOM 1133 N N . VAL A 1 148 ? -5.203 -4.312 7.914 1 94.94 148 VAL A N 1
ATOM 1134 C CA . VAL A 1 148 ? -3.809 -4.574 8.25 1 94.94 148 VAL A CA 1
ATOM 1135 C C . VAL A 1 148 ? -3.73 -5.574 9.398 1 94.94 148 VAL A C 1
ATOM 1137 O O . VAL A 1 148 ? -2.852 -6.438 9.422 1 94.94 148 VAL A O 1
ATOM 1140 N N . ASN A 1 149 ? -4.668 -5.523 10.32 1 93.06 149 ASN A N 1
ATOM 1141 C CA . ASN A 1 149 ? -4.746 -6.469 11.43 1 93.06 149 ASN A CA 1
ATOM 1142 C C . ASN A 1 149 ? -4.801 -7.91 10.93 1 93.06 149 ASN A C 1
ATOM 1144 O O . ASN A 1 149 ? -4.113 -8.781 11.461 1 93.06 149 ASN A O 1
ATOM 1148 N N . GLN A 1 150 ? -5.582 -8.078 9.945 1 92.56 150 GLN A N 1
ATOM 1149 C CA . GLN A 1 150 ? -5.742 -9.422 9.391 1 92.56 150 GLN A CA 1
ATOM 1150 C C . GLN A 1 150 ? -4.531 -9.812 8.547 1 92.56 150 GLN A C 1
ATOM 1152 O O . GLN A 1 150 ? -4.07 -10.953 8.602 1 92.56 150 GLN A O 1
ATOM 1157 N N . MET A 1 151 ? -4.008 -8.891 7.871 1 94.38 151 MET A N 1
ATOM 1158 C CA . MET A 1 151 ? -2.916 -9.164 6.9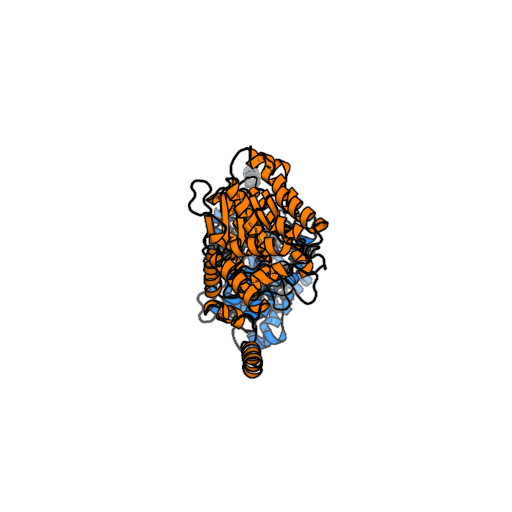38 1 94.38 151 MET A CA 1
ATOM 1159 C C . MET A 1 151 ? -1.65 -9.57 7.688 1 94.38 151 MET A C 1
ATOM 1161 O O . MET A 1 151 ? -0.952 -10.492 7.273 1 94.38 151 MET A O 1
ATOM 1165 N N . ILE A 1 152 ? -1.35 -8.883 8.781 1 92.56 152 ILE A N 1
ATOM 1166 C CA . ILE A 1 152 ? -0.105 -9.148 9.492 1 92.56 152 ILE A CA 1
ATOM 1167 C C . ILE A 1 152 ? -0.195 -10.5 10.195 1 92.56 152 ILE A C 1
ATOM 1169 O O . ILE A 1 152 ? 0.822 -11.047 10.625 1 92.56 152 ILE A O 1
ATOM 1173 N N . ASN A 1 153 ? -1.37 -10.969 10.359 1 89.5 153 ASN A N 1
ATOM 1174 C CA . ASN A 1 153 ? -1.562 -12.234 11.055 1 89.5 153 ASN A CA 1
ATOM 1175 C C . ASN A 1 153 ? -1.568 -13.414 10.078 1 89.5 153 ASN A C 1
ATOM 1177 O O . ASN A 1 153 ? -1.624 -14.57 10.5 1 89.5 153 ASN A O 1
ATOM 1181 N N . LYS A 1 154 ? -1.537 -13.164 8.797 1 88.44 154 LYS A N 1
ATOM 1182 C CA . LYS A 1 154 ? -1.382 -14.25 7.832 1 88.44 154 LYS A CA 1
ATOM 1183 C C . LYS A 1 154 ? -0.053 -14.977 8.031 1 88.44 154 LYS A C 1
ATOM 1185 O O . LYS A 1 154 ? 0.969 -14.344 8.305 1 88.44 154 LYS A O 1
ATOM 1190 N N . GLU A 1 155 ? -0.05 -16.188 7.77 1 82.88 155 GLU A N 1
ATOM 1191 C CA . GLU A 1 155 ? 1.077 -17.031 8.133 1 82.88 155 GLU A CA 1
ATOM 1192 C C . GLU A 1 155 ? 2.361 -16.578 7.449 1 82.88 155 GLU A C 1
ATOM 1194 O O . GLU A 1 155 ? 3.391 -16.406 8.102 1 82.88 155 GLU A O 1
ATOM 1199 N N . ALA A 1 156 ? 2.33 -16.406 6.16 1 79.69 156 ALA A N 1
ATOM 1200 C CA . ALA A 1 156 ? 3.516 -16.016 5.398 1 79.69 156 ALA A CA 1
ATOM 1201 C C . ALA A 1 156 ? 4.078 -14.688 5.898 1 79.69 156 ALA A C 1
ATOM 1203 O O . ALA A 1 156 ? 5.293 -14.523 6 1 79.69 156 ALA A O 1
ATOM 1204 N N . VAL A 1 157 ? 3.217 -13.766 6.293 1 87.38 157 VAL A N 1
ATOM 1205 C CA . VAL A 1 157 ? 3.623 -12.438 6.738 1 87.38 157 VAL A CA 1
ATOM 1206 C C . VAL A 1 157 ? 4.121 -12.508 8.18 1 87.38 157 VAL A C 1
ATOM 1208 O O . VAL A 1 157 ? 5.172 -11.945 8.508 1 87.38 157 VAL A O 1
ATOM 1211 N N . LYS A 1 158 ? 3.414 -13.18 8.969 1 87.06 158 LYS A N 1
ATOM 1212 C CA . LYS A 1 158 ? 3.756 -13.32 10.383 1 87.06 158 LYS A CA 1
ATOM 1213 C C . LYS A 1 158 ? 5.145 -13.922 10.555 1 87.06 158 LYS A C 1
ATOM 1215 O O . LYS A 1 158 ? 5.914 -13.492 11.414 1 87.06 158 LYS A O 1
ATOM 1220 N N . GLN A 1 159 ? 5.457 -14.891 9.773 1 84.31 159 GLN A N 1
ATOM 1221 C CA . GLN A 1 159 ? 6.758 -15.555 9.852 1 84.31 159 GLN A CA 1
ATOM 1222 C C . GLN A 1 159 ? 7.887 -14.578 9.516 1 84.31 159 GLN A C 1
ATOM 1224 O O . GLN A 1 159 ? 8.945 -14.617 10.141 1 84.31 159 GLN A O 1
ATOM 1229 N N . ARG A 1 160 ? 7.672 -13.758 8.586 1 86 160 ARG A N 1
ATOM 1230 C CA . ARG A 1 160 ? 8.68 -12.789 8.18 1 86 160 ARG A CA 1
ATOM 1231 C C . ARG A 1 160 ? 8.828 -11.68 9.219 1 86 160 ARG A C 1
ATOM 1233 O O . ARG A 1 160 ? 9.93 -11.203 9.477 1 86 160 ARG A O 1
ATOM 1240 N N . LEU A 1 161 ? 7.73 -11.234 9.781 1 87.06 161 LEU A N 1
ATOM 1241 C CA . LEU A 1 161 ? 7.738 -10.164 10.773 1 87.06 161 LEU A CA 1
ATOM 1242 C C . LEU A 1 161 ? 8.477 -10.602 12.039 1 87.06 161 LEU A C 1
ATOM 1244 O O . LEU A 1 161 ? 9.086 -9.781 12.719 1 87.06 161 LEU A O 1
ATOM 1248 N N . ASN A 1 162 ? 8.438 -11.828 12.273 1 84.38 162 ASN A N 1
ATOM 1249 C CA . ASN A 1 162 ? 9.031 -12.344 13.508 1 84.38 162 ASN A CA 1
ATOM 1250 C C . ASN A 1 162 ? 10.508 -12.664 13.32 1 84.38 162 ASN A C 1
ATOM 1252 O O . ASN A 1 162 ? 11.211 -12.945 14.297 1 84.38 162 ASN A O 1
ATOM 1256 N N . ARG A 1 163 ? 10.93 -12.609 12.102 1 77.75 163 ARG A N 1
ATOM 1257 C CA . ARG A 1 163 ? 12.344 -12.875 11.859 1 77.75 163 ARG A CA 1
ATOM 1258 C C . ARG A 1 163 ? 13.172 -11.609 12.07 1 77.75 163 ARG A C 1
ATOM 1260 O O . ARG A 1 163 ? 12.797 -10.531 11.625 1 77.75 163 ARG A O 1
ATOM 1267 N N . ASP A 1 164 ? 14.219 -11.664 12.914 1 64.69 164 ASP A N 1
ATOM 1268 C CA . ASP A 1 164 ? 15.039 -10.539 13.336 1 64.69 164 ASP A CA 1
ATOM 1269 C C . ASP A 1 164 ? 15.781 -9.922 12.148 1 64.69 164 ASP A C 1
ATOM 1271 O O . ASP A 1 164 ? 16 -8.711 12.109 1 64.69 164 ASP A O 1
ATOM 1275 N N . ASP A 1 165 ? 16.219 -10.836 11.281 1 66.06 165 ASP A N 1
ATOM 1276 C CA . ASP A 1 165 ? 17.188 -10.359 10.305 1 66.06 165 ASP A CA 1
ATOM 1277 C C . ASP A 1 165 ? 16.516 -9.945 9.008 1 66.06 165 ASP A C 1
ATOM 1279 O O . ASP A 1 165 ? 17.141 -9.344 8.125 1 66.06 165 ASP A O 1
ATOM 1283 N N . GLN A 1 166 ? 15.211 -10.367 8.945 1 71.94 166 GLN A N 1
ATOM 1284 C CA . GLN A 1 166 ? 14.602 -10.055 7.656 1 71.94 166 GLN A CA 1
ATOM 1285 C C . GLN A 1 166 ? 13.195 -9.484 7.836 1 71.94 166 GLN A C 1
ATOM 1287 O O . GLN A 1 166 ? 12.406 -10.008 8.625 1 71.94 166 GLN A O 1
ATOM 1292 N N . GLY A 1 167 ? 12.906 -8.281 7.488 1 84.19 167 GLY A N 1
ATOM 1293 C CA . GLY A 1 167 ? 11.602 -7.648 7.562 1 84.19 167 GLY A CA 1
ATOM 1294 C C . GLY A 1 167 ? 10.82 -7.734 6.27 1 84.19 167 GLY A C 1
ATOM 1295 O O . GLY A 1 167 ? 11.148 -8.539 5.395 1 84.19 167 GLY A O 1
ATOM 1296 N N . ILE A 1 168 ? 9.68 -7.324 6.219 1 91.25 168 ILE A N 1
ATOM 1297 C CA . ILE A 1 168 ? 8.828 -7.27 5.035 1 91.25 168 ILE A CA 1
ATOM 1298 C C . ILE A 1 168 ? 8.648 -5.82 4.598 1 91.25 168 ILE A C 1
ATOM 1300 O O . ILE A 1 168 ? 8.328 -4.953 5.414 1 91.25 168 ILE A O 1
ATOM 1304 N N . SER A 1 169 ? 8.977 -5.586 3.371 1 93.88 169 SER A N 1
ATOM 1305 C CA . SER A 1 169 ? 8.773 -4.242 2.842 1 93.88 169 SER A CA 1
ATOM 1306 C C . SER A 1 169 ? 7.297 -3.984 2.543 1 93.88 169 SER A C 1
ATOM 1308 O O . SER A 1 169 ? 6.516 -4.926 2.395 1 93.88 169 SER A O 1
ATOM 1310 N N . PHE A 1 170 ? 6.934 -2.76 2.477 1 96.44 170 PHE A N 1
ATOM 1311 C CA . PHE A 1 170 ? 5.574 -2.387 2.1 1 96.44 170 PHE A CA 1
ATOM 1312 C C . PHE A 1 170 ? 5.23 -2.924 0.716 1 96.44 170 PHE A C 1
ATOM 1314 O O . PHE A 1 170 ? 4.098 -3.35 0.475 1 96.44 170 PHE A O 1
ATOM 1321 N N . THR A 1 171 ? 6.203 -2.932 -0.189 1 95.81 171 THR A N 1
ATOM 1322 C CA . THR A 1 171 ? 6.023 -3.475 -1.53 1 95.81 171 THR A CA 1
ATOM 1323 C C . THR A 1 171 ? 5.594 -4.938 -1.468 1 95.81 171 THR A C 1
ATOM 1325 O O . THR A 1 171 ? 4.566 -5.312 -2.035 1 95.81 171 THR A O 1
ATOM 1328 N N . GLU A 1 172 ? 6.297 -5.738 -0.73 1 93.19 172 GLU A N 1
ATOM 1329 C CA . GLU A 1 172 ? 5.969 -7.152 -0.587 1 93.19 172 GLU A CA 1
ATOM 1330 C C . GLU A 1 172 ? 4.613 -7.34 0.092 1 93.19 172 GLU A C 1
ATOM 1332 O O . GLU A 1 172 ? 3.844 -8.227 -0.283 1 93.19 172 GLU A O 1
ATOM 1337 N N . PHE A 1 173 ? 4.441 -6.535 1.059 1 95.06 173 PHE A N 1
ATOM 1338 C CA . PHE A 1 173 ? 3.215 -6.586 1.85 1 95.06 173 PHE A CA 1
ATOM 1339 C C . PHE A 1 173 ? 1.995 -6.324 0.976 1 95.06 173 PHE A C 1
ATOM 1341 O O . PHE A 1 173 ? 0.915 -6.859 1.233 1 95.06 173 PHE A O 1
ATOM 1348 N N . SER A 1 174 ? 2.146 -5.539 -0.067 1 97 174 SER A N 1
ATOM 1349 C CA . SER A 1 174 ? 1.042 -5.145 -0.936 1 97 174 SER A CA 1
ATOM 1350 C C . SER A 1 174 ? 0.677 -6.262 -1.907 1 97 174 SER A C 1
ATOM 1352 O O . SER A 1 174 ? -0.373 -6.215 -2.551 1 97 174 SER A O 1
ATOM 1354 N N . TYR A 1 175 ? 1.498 -7.266 -2.025 1 95.38 175 TYR A N 1
ATOM 1355 C CA . TYR A 1 175 ? 1.271 -8.359 -2.961 1 95.38 175 TYR A CA 1
ATOM 1356 C C . TYR A 1 175 ? -0.105 -8.984 -2.754 1 95.38 175 TYR A C 1
ATOM 1358 O O . TYR A 1 175 ? -0.801 -9.305 -3.721 1 95.38 175 TYR A O 1
ATOM 1366 N N . ASN A 1 176 ? -0.5 -9.117 -1.547 1 95.94 176 ASN A N 1
ATOM 1367 C CA . ASN A 1 176 ? -1.785 -9.711 -1.192 1 95.94 176 ASN A CA 1
ATOM 1368 C C . ASN A 1 176 ? -2.945 -8.961 -1.846 1 95.94 176 ASN A C 1
ATOM 1370 O O . ASN A 1 176 ? -3.898 -9.586 -2.32 1 95.94 176 ASN A O 1
ATOM 1374 N N . LEU A 1 177 ? -2.871 -7.652 -1.87 1 97.81 177 LEU A N 1
ATOM 1375 C CA . LEU A 1 177 ? -3.918 -6.836 -2.475 1 97.81 177 LEU A CA 1
ATOM 1376 C C . LEU A 1 177 ? -3.963 -7.039 -3.984 1 97.81 177 LEU A C 1
ATOM 1378 O O . LEU A 1 177 ? -5.043 -7.16 -4.566 1 97.81 177 LEU A O 1
ATOM 1382 N N . LEU A 1 178 ? -2.768 -7.039 -4.602 1 97.94 178 LEU A N 1
ATOM 1383 C CA . LEU A 1 178 ? -2.699 -7.199 -6.051 1 97.94 178 LEU A CA 1
ATOM 1384 C C . LEU A 1 178 ? -3.303 -8.531 -6.477 1 97.94 178 LEU A C 1
ATOM 1386 O O . LEU A 1 178 ? -4.172 -8.578 -7.352 1 97.94 178 LEU A O 1
ATOM 1390 N N . GLN A 1 179 ? -2.846 -9.547 -5.805 1 96.94 179 GLN A N 1
ATOM 1391 C CA . GLN A 1 179 ? -3.359 -10.867 -6.148 1 96.94 179 GLN A CA 1
ATOM 1392 C C . GLN A 1 179 ? -4.852 -10.969 -5.855 1 96.94 179 GLN A C 1
ATOM 1394 O O . GLN A 1 179 ? -5.602 -11.578 -6.625 1 96.94 179 GLN A O 1
ATOM 1399 N N . GLY A 1 180 ? -5.293 -10.406 -4.715 1 97.94 180 GLY A N 1
ATOM 1400 C CA . GLY A 1 180 ? -6.715 -10.398 -4.426 1 97.94 180 GLY A CA 1
ATOM 1401 C C . GLY A 1 180 ? -7.535 -9.695 -5.492 1 97.94 180 GLY A C 1
ATOM 1402 O O . GLY A 1 180 ? -8.602 -10.18 -5.879 1 97.94 180 GLY A O 1
ATOM 1403 N N . TYR A 1 181 ? -7.051 -8.578 -5.977 1 98.62 181 TYR A N 1
ATOM 1404 C CA . TYR A 1 181 ? -7.773 -7.805 -6.98 1 98.62 181 TYR A CA 1
ATOM 1405 C C . TYR A 1 181 ? -7.793 -8.531 -8.32 1 98.62 181 TYR A C 1
ATOM 1407 O O . TYR A 1 181 ? -8.719 -8.359 -9.109 1 98.62 181 TYR A O 1
ATOM 1415 N N . ASP A 1 182 ? -6.777 -9.383 -8.633 1 98.69 182 ASP A N 1
ATOM 1416 C CA . ASP A 1 182 ? -6.801 -10.227 -9.828 1 98.69 182 ASP A CA 1
ATOM 1417 C C . ASP A 1 182 ? -8.094 -11.039 -9.898 1 98.69 182 ASP A C 1
ATOM 1419 O O . ASP A 1 182 ? -8.719 -11.125 -10.961 1 98.69 182 ASP A O 1
ATOM 1423 N N . PHE A 1 183 ? -8.422 -11.656 -8.742 1 98.81 183 PHE A N 1
ATOM 1424 C CA . PHE A 1 183 ? -9.625 -12.477 -8.695 1 98.81 183 PHE A CA 1
ATOM 1425 C C . PHE A 1 183 ? -10.859 -11.641 -9.031 1 98.81 183 PHE A C 1
ATOM 1427 O O . PHE A 1 183 ? -11.68 -12.047 -9.859 1 98.81 183 PHE A O 1
ATOM 1434 N N . ALA A 1 184 ? -10.984 -10.477 -8.438 1 98.62 184 ALA A N 1
ATOM 1435 C CA . ALA A 1 184 ? -12.117 -9.594 -8.688 1 98.62 184 ALA A CA 1
ATOM 1436 C C . ALA A 1 184 ? -12.18 -9.172 -10.148 1 98.62 184 ALA A C 1
ATOM 1438 O O . ALA A 1 184 ? -13.258 -9.156 -10.75 1 98.62 184 ALA A O 1
ATOM 1439 N N . CYS A 1 185 ? -11.055 -8.828 -10.75 1 98.56 185 CYS A N 1
ATOM 1440 C CA . CYS A 1 185 ? -11 -8.414 -12.148 1 98.56 185 CYS A CA 1
ATOM 1441 C C . CYS A 1 185 ? -11.422 -9.555 -13.07 1 98.56 185 CYS A C 1
ATOM 1443 O O . CYS A 1 185 ? -12.227 -9.359 -13.984 1 98.56 185 CYS A O 1
ATOM 1445 N N . LEU A 1 186 ? -10.875 -10.734 -12.797 1 98.81 186 LEU A N 1
ATOM 1446 C CA . LEU A 1 186 ? -11.172 -11.891 -13.641 1 98.81 186 LEU A CA 1
ATOM 1447 C C . LEU A 1 186 ? -12.633 -12.312 -13.484 1 98.81 186 LEU A C 1
ATOM 1449 O O . LEU A 1 186 ? -13.25 -12.781 -14.438 1 98.81 186 LEU A O 1
ATOM 1453 N N . ASN A 1 187 ? -13.133 -12.188 -12.273 1 98.75 187 ASN A N 1
ATOM 1454 C CA . ASN A 1 187 ? -14.562 -12.414 -12.055 1 98.75 187 ASN A CA 1
ATOM 1455 C C . ASN A 1 187 ? -15.414 -11.477 -12.898 1 98.75 187 ASN A C 1
ATOM 1457 O O . ASN A 1 187 ? -16.375 -11.914 -13.539 1 98.75 187 ASN A O 1
ATOM 1461 N N . LYS A 1 188 ? -15.102 -10.219 -12.93 1 98.25 188 LYS A N 1
ATOM 1462 C CA . LYS A 1 188 ? -15.852 -9.211 -13.68 1 98.25 188 LYS A CA 1
ATOM 1463 C C . LYS A 1 188 ? -15.68 -9.406 -15.188 1 98.25 188 LYS A C 1
ATOM 1465 O O . LYS A 1 188 ? -16.656 -9.336 -15.945 1 98.25 188 LYS A O 1
ATOM 1470 N N . LEU A 1 189 ? -14.5 -9.688 -15.688 1 97.94 189 LEU A N 1
ATOM 1471 C CA . LEU A 1 189 ? -14.164 -9.727 -17.109 1 97.94 189 LEU A CA 1
ATOM 1472 C C . LEU A 1 189 ? -14.609 -11.047 -17.734 1 97.94 189 LEU A C 1
ATOM 1474 O O . LEU A 1 189 ? -15.055 -11.07 -18.891 1 97.94 189 LEU A O 1
ATOM 1478 N N . HIS A 1 190 ? -14.469 -12.203 -16.922 1 97.88 190 HIS A N 1
ATOM 1479 C CA . HIS A 1 190 ? -14.625 -13.508 -17.562 1 97.88 190 HIS A CA 1
ATOM 1480 C C . HIS A 1 190 ? -15.562 -14.398 -16.75 1 97.88 190 HIS A C 1
ATOM 1482 O O . HIS A 1 190 ? -15.734 -15.578 -17.078 1 97.88 190 HIS A O 1
ATOM 1488 N N . GLY A 1 191 ? -16.078 -13.859 -15.633 1 97.94 191 GLY A N 1
ATOM 1489 C CA . GLY A 1 191 ? -17 -14.648 -14.812 1 97.94 191 GLY A CA 1
ATOM 1490 C C . GLY A 1 191 ? -16.297 -15.734 -14.023 1 97.94 191 GLY A C 1
ATOM 1491 O O . GLY A 1 191 ? -16.906 -16.766 -13.703 1 97.94 191 GLY A O 1
ATOM 1492 N N . VAL A 1 192 ? -15.062 -15.562 -13.727 1 98.81 192 VAL A N 1
ATOM 1493 C CA . VAL A 1 192 ? -14.297 -16.562 -13 1 98.81 192 VAL A CA 1
ATOM 1494 C C . VAL A 1 192 ? -14.914 -16.797 -11.625 1 98.81 192 VAL A C 1
ATOM 1496 O O . VAL A 1 192 ? -15.18 -15.852 -10.883 1 98.81 192 VAL A O 1
ATOM 1499 N N . ALA A 1 193 ? -15.094 -18.078 -11.336 1 98.62 193 ALA A N 1
ATOM 1500 C CA . ALA A 1 193 ? -15.781 -18.422 -10.094 1 98.62 193 ALA A CA 1
ATOM 1501 C C . ALA A 1 193 ? -14.867 -19.219 -9.164 1 98.62 193 ALA A C 1
ATOM 1503 O O . ALA A 1 193 ? -15.211 -19.453 -8.008 1 98.62 193 ALA A O 1
ATOM 1504 N N . LEU A 1 194 ? -13.703 -19.609 -9.625 1 98.75 194 LEU A N 1
ATOM 1505 C CA . LEU A 1 194 ? -12.82 -20.469 -8.844 1 98.75 194 LEU A CA 1
ATOM 1506 C C . LEU A 1 194 ? -11.359 -20.125 -9.102 1 98.75 194 LEU A C 1
ATOM 1508 O O . LEU A 1 194 ? -10.953 -19.922 -10.25 1 98.75 194 LEU A O 1
ATOM 1512 N N . GLN A 1 195 ? -10.609 -19.938 -8.016 1 98.88 195 GLN A N 1
ATOM 1513 C CA . GLN A 1 195 ? -9.156 -19.828 -8.133 1 98.88 195 GLN A CA 1
ATOM 1514 C C . GLN A 1 195 ? -8.469 -21.094 -7.645 1 98.88 195 GLN A C 1
ATOM 1516 O O . GLN A 1 195 ? -8.812 -21.625 -6.586 1 98.88 195 GLN A O 1
ATOM 1521 N N . ILE A 1 196 ? -7.523 -21.547 -8.453 1 98.25 196 ILE A N 1
ATOM 1522 C CA . ILE A 1 196 ? -6.691 -22.688 -8.109 1 98.25 196 ILE A CA 1
ATOM 1523 C C . ILE A 1 196 ? -5.258 -22.234 -7.863 1 98.25 196 ILE A C 1
ATOM 1525 O O . ILE A 1 196 ? -4.758 -21.344 -8.555 1 98.25 196 ILE A O 1
ATOM 1529 N N . GLY A 1 197 ? -4.629 -22.828 -6.887 1 96.62 197 GLY A N 1
ATOM 1530 C CA . GLY A 1 197 ? -3.232 -22.531 -6.594 1 96.62 197 GLY A CA 1
ATOM 1531 C C . GLY A 1 197 ? -2.609 -23.531 -5.629 1 96.62 197 GLY A C 1
ATOM 1532 O O . GLY A 1 197 ? -3.252 -24.5 -5.223 1 96.62 197 GLY A O 1
ATOM 1533 N N . GLY A 1 198 ? -1.333 -23.344 -5.367 1 94.56 198 GLY A N 1
ATOM 1534 C CA . GLY A 1 198 ? -0.677 -24.141 -4.344 1 94.56 198 GLY A CA 1
ATOM 1535 C C . GLY A 1 198 ? -1.192 -23.859 -2.943 1 94.56 198 GLY A C 1
ATOM 1536 O O . GLY A 1 198 ? -1.732 -22.781 -2.684 1 94.56 198 GLY A O 1
ATOM 1537 N N . SER A 1 199 ? -0.956 -24.812 -2.096 1 93.81 199 SER A N 1
ATOM 1538 C CA . SER A 1 199 ? -1.48 -24.688 -0.74 1 93.81 199 SER A CA 1
ATOM 1539 C C . SER A 1 199 ? -0.859 -23.5 -0.014 1 93.81 199 SER A C 1
ATOM 1541 O O . SER A 1 199 ? -1.465 -22.938 0.902 1 93.81 199 SER A O 1
ATOM 1543 N N . ASP A 1 200 ? 0.321 -23.125 -0.374 1 89.25 200 ASP A N 1
ATOM 1544 C CA . ASP A 1 200 ? 0.996 -21.969 0.226 1 89.25 200 ASP A CA 1
ATOM 1545 C C . ASP A 1 200 ? 0.304 -20.672 -0.158 1 89.25 200 ASP A C 1
ATOM 1547 O O . ASP A 1 200 ? 0.548 -19.625 0.454 1 89.25 200 ASP A O 1
ATOM 1551 N N . GLN A 1 201 ? -0.613 -20.703 -1.085 1 93.5 201 GLN A N 1
ATOM 1552 C CA . GLN A 1 201 ? -1.278 -19.5 -1.577 1 93.5 201 GLN A CA 1
ATOM 1553 C C . GLN A 1 201 ? -2.652 -19.328 -0.934 1 93.5 201 GLN A C 1
ATOM 1555 O O . GLN A 1 201 ? -3.41 -18.438 -1.307 1 93.5 201 GLN A O 1
ATOM 1560 N N . TRP A 1 202 ? -2.98 -20.172 0.026 1 94.81 202 TRP A N 1
ATOM 1561 C CA . TRP A 1 202 ? -4.312 -20.188 0.618 1 94.81 202 TRP A CA 1
ATOM 1562 C C . TRP A 1 202 ? -4.699 -18.812 1.133 1 94.81 202 TRP A C 1
ATOM 1564 O O . TRP A 1 202 ? -5.805 -18.328 0.869 1 94.81 202 TRP A O 1
ATOM 1574 N N . GLY A 1 203 ? -3.793 -18.141 1.817 1 93.06 203 GLY A N 1
ATOM 1575 C CA . GLY A 1 203 ? -4.059 -16.812 2.352 1 93.06 203 GLY A CA 1
ATOM 1576 C C . GLY A 1 203 ? -4.406 -15.797 1.281 1 93.06 203 GLY A C 1
ATOM 1577 O O . GLY A 1 203 ? -5.363 -15.031 1.43 1 93.06 203 GLY A O 1
ATOM 1578 N N . ASN A 1 204 ? -3.693 -15.758 0.21 1 94.75 204 ASN A N 1
ATOM 1579 C CA . ASN A 1 204 ? -3.947 -14.836 -0.894 1 94.75 204 ASN A CA 1
ATOM 1580 C C . ASN A 1 204 ? -5.258 -15.156 -1.603 1 94.75 204 ASN A C 1
ATOM 1582 O O . ASN A 1 204 ? -6.004 -14.25 -1.98 1 94.75 204 ASN A O 1
ATOM 1586 N N . ILE A 1 205 ? -5.523 -16.453 -1.754 1 97 205 ILE A N 1
ATOM 1587 C CA . ILE A 1 205 ? -6.734 -16.891 -2.436 1 97 205 ILE A CA 1
ATOM 1588 C C . ILE A 1 205 ? -7.961 -16.453 -1.636 1 97 205 ILE A C 1
ATOM 1590 O O . ILE A 1 205 ? -8.914 -15.914 -2.197 1 97 205 ILE A O 1
ATOM 1594 N N . THR A 1 206 ? -7.918 -16.625 -0.375 1 96.88 206 THR A N 1
ATOM 1595 C CA . THR A 1 206 ? -9.055 -16.266 0.463 1 96.88 206 THR A CA 1
ATOM 1596 C C . THR A 1 206 ? -9.258 -14.75 0.481 1 96.88 206 THR A C 1
ATOM 1598 O O . THR A 1 206 ? -10.391 -14.273 0.53 1 96.88 206 THR A O 1
ATOM 1601 N N . SER A 1 207 ? -8.188 -14.031 0.468 1 96.44 207 SER A N 1
ATOM 1602 C CA . SER A 1 207 ? -8.297 -12.578 0.37 1 96.44 207 SER A CA 1
ATOM 1603 C C . SER A 1 207 ? -8.992 -12.156 -0.919 1 96.44 207 SER A C 1
ATOM 1605 O O . SER A 1 207 ? -9.789 -11.219 -0.924 1 96.44 207 SER A O 1
ATOM 1607 N N . GLY A 1 208 ? -8.617 -12.844 -2 1 98.06 208 GLY A N 1
ATOM 1608 C CA . GLY A 1 208 ? -9.281 -12.57 -3.266 1 98.06 208 GLY A CA 1
ATOM 1609 C C . GLY A 1 208 ? -10.766 -12.891 -3.244 1 98.06 208 GLY A C 1
ATOM 1610 O O . GLY A 1 208 ? -11.57 -12.164 -3.828 1 98.06 208 GLY A O 1
ATOM 1611 N N . ILE A 1 209 ? -11.125 -13.969 -2.582 1 98.38 209 ILE A N 1
ATOM 1612 C CA . ILE A 1 209 ? -12.523 -14.359 -2.439 1 98.38 209 ILE A CA 1
ATOM 1613 C C . ILE A 1 209 ? -13.289 -13.273 -1.68 1 98.38 209 ILE A C 1
ATOM 1615 O O . ILE A 1 209 ? -14.352 -12.828 -2.117 1 98.38 209 ILE A O 1
ATOM 1619 N N . ASP A 1 210 ? -12.734 -12.828 -0.594 1 97.5 210 ASP A N 1
ATOM 1620 C CA . ASP A 1 210 ? -13.359 -11.789 0.222 1 97.5 210 ASP A CA 1
ATOM 1621 C C . ASP A 1 210 ? -13.531 -10.5 -0.568 1 97.5 210 ASP A C 1
ATOM 1623 O O . ASP A 1 210 ? -14.594 -9.875 -0.533 1 97.5 210 ASP A O 1
ATOM 1627 N N . LEU A 1 211 ? -12.508 -10.086 -1.248 1 98.25 211 LEU A N 1
ATOM 1628 C CA . LEU A 1 211 ? -12.562 -8.852 -2.023 1 98.25 211 LEU A CA 1
ATOM 1629 C C . LEU A 1 211 ? -13.617 -8.953 -3.121 1 98.25 211 LEU A C 1
ATOM 1631 O O . LEU A 1 211 ? -14.383 -8.008 -3.338 1 98.25 211 LEU A O 1
ATOM 1635 N N . THR A 1 212 ? -13.633 -10.094 -3.832 1 98.5 212 THR A N 1
ATOM 1636 C CA . THR A 1 212 ? -14.594 -10.289 -4.918 1 98.5 212 THR A CA 1
ATOM 1637 C C . THR A 1 212 ? -16.031 -10.211 -4.395 1 98.5 212 THR A C 1
ATOM 1639 O O . THR A 1 212 ? -16.891 -9.602 -5.023 1 98.5 212 THR A O 1
ATOM 1642 N N . ARG A 1 213 ? -16.203 -10.836 -3.27 1 97 213 ARG A N 1
ATOM 1643 C CA . ARG A 1 213 ? -17.516 -10.773 -2.639 1 97 213 ARG A CA 1
ATOM 1644 C C . ARG A 1 213 ? -17.891 -9.328 -2.309 1 97 213 ARG A C 1
ATOM 1646 O O . ARG A 1 213 ? -19.031 -8.906 -2.555 1 97 213 ARG A O 1
ATOM 1653 N N . ARG A 1 214 ? -17.031 -8.578 -1.758 1 95.94 214 ARG A N 1
ATOM 1654 C CA . ARG A 1 214 ? -17.266 -7.203 -1.34 1 95.94 214 ARG A CA 1
ATOM 1655 C C . ARG A 1 214 ? -17.516 -6.301 -2.545 1 95.94 214 ARG A C 1
ATOM 1657 O O . ARG A 1 214 ? -18.406 -5.457 -2.521 1 95.94 214 ARG A O 1
ATOM 1664 N N . LEU A 1 215 ? -16.766 -6.477 -3.578 1 97.06 215 LEU A N 1
ATOM 1665 C CA . LEU A 1 215 ? -16.812 -5.586 -4.73 1 97.06 215 LEU A CA 1
ATOM 1666 C C . LEU A 1 215 ? -17.984 -5.957 -5.645 1 97.06 215 LEU A C 1
ATOM 1668 O O . LEU A 1 215 ? -18.641 -5.078 -6.211 1 97.06 215 LEU A O 1
ATOM 1672 N N . HIS A 1 216 ? -18.219 -7.281 -5.844 1 97.25 216 HIS A N 1
ATOM 1673 C CA . HIS A 1 216 ? -19.141 -7.707 -6.883 1 97.25 216 HIS A CA 1
ATOM 1674 C C . HIS A 1 216 ? -20.328 -8.453 -6.289 1 97.25 216 HIS A C 1
ATOM 1676 O O . HIS A 1 216 ? -21.25 -8.844 -7.012 1 97.25 216 HIS A O 1
ATOM 1682 N N . GLN A 1 217 ? -20.359 -8.766 -5.016 1 95.75 217 GLN A N 1
ATOM 1683 C CA . GLN A 1 217 ? -21.406 -9.516 -4.34 1 95.75 217 GLN A CA 1
ATOM 1684 C C . GLN A 1 217 ? -21.609 -10.883 -4.984 1 95.75 217 GLN A C 1
ATOM 1686 O O . GLN A 1 217 ? -22.75 -11.312 -5.191 1 95.75 217 GLN A O 1
ATOM 1691 N N . ASN A 1 218 ? -20.578 -11.43 -5.484 1 95.38 218 ASN A N 1
ATOM 1692 C CA . ASN A 1 218 ? -20.578 -12.758 -6.086 1 95.38 218 ASN A CA 1
ATOM 1693 C C . ASN A 1 218 ? -19.875 -13.781 -5.191 1 95.38 218 ASN A C 1
ATOM 1695 O O . ASN A 1 218 ? -18.844 -13.477 -4.59 1 95.38 218 ASN A O 1
ATOM 1699 N N . GLN A 1 219 ? -20.469 -14.922 -5.125 1 96.19 219 GLN A N 1
ATOM 1700 C CA . GLN A 1 219 ? -19.797 -16.016 -4.418 1 96.19 219 GLN A CA 1
ATOM 1701 C C . GLN A 1 219 ? -18.797 -16.703 -5.32 1 96.19 219 GLN A C 1
ATOM 1703 O O . GLN A 1 219 ? -19.125 -17.156 -6.414 1 96.19 219 GLN A O 1
ATOM 1708 N N . VAL A 1 220 ? -17.578 -16.734 -4.887 1 98.5 220 VAL A N 1
ATOM 1709 C CA . VAL A 1 220 ? -16.5 -17.406 -5.625 1 98.5 220 VAL A CA 1
ATOM 1710 C C . VAL A 1 220 ? -15.758 -18.359 -4.695 1 98.5 220 VAL A C 1
ATOM 1712 O O . VAL A 1 220 ? -15.984 -18.359 -3.482 1 98.5 220 VAL A O 1
ATOM 1715 N N . PHE A 1 221 ? -14.906 -19.25 -5.246 1 98.69 221 PHE A N 1
ATOM 1716 C CA . PHE A 1 221 ? -14.352 -20.359 -4.484 1 98.69 221 PHE A CA 1
ATOM 1717 C C . PHE A 1 221 ? -12.844 -20.469 -4.688 1 98.69 221 PHE A C 1
ATOM 1719 O O . PHE A 1 221 ? -12.297 -19.875 -5.629 1 98.69 221 PHE A O 1
ATOM 1726 N N . GLY A 1 222 ? -12.203 -21.094 -3.76 1 98.56 222 GLY A N 1
ATOM 1727 C CA . GLY A 1 222 ? -10.789 -21.422 -3.84 1 98.56 222 GLY A CA 1
ATOM 1728 C C . GLY A 1 222 ? -10.5 -22.891 -3.658 1 98.56 222 GLY A C 1
ATOM 1729 O O . GLY A 1 222 ? -11.18 -23.578 -2.887 1 98.56 222 GLY A O 1
ATOM 1730 N N . LEU A 1 223 ? -9.555 -23.391 -4.371 1 98.31 223 LEU A N 1
ATOM 1731 C CA . LEU A 1 223 ? -9.055 -24.766 -4.277 1 98.31 223 LEU A CA 1
ATOM 1732 C C . LEU A 1 223 ? -7.531 -24.797 -4.379 1 98.31 223 LEU A C 1
ATOM 1734 O O . LEU A 1 223 ? -6.953 -24.203 -5.297 1 98.31 223 LEU A O 1
ATOM 1738 N N . THR A 1 224 ? -6.914 -25.406 -3.389 1 97.88 224 THR A N 1
ATOM 1739 C CA . THR A 1 224 ? -5.461 -25.484 -3.471 1 97.88 224 THR A CA 1
ATOM 1740 C C . THR A 1 224 ? -5.012 -26.922 -3.686 1 97.88 224 THR A C 1
ATOM 1742 O O . THR A 1 224 ? -5.684 -27.859 -3.246 1 97.88 224 THR A O 1
ATOM 1745 N N . VAL A 1 225 ? -3.949 -27.078 -4.406 1 97.12 225 VAL A N 1
ATOM 1746 C CA . VAL A 1 225 ? -3.273 -28.359 -4.578 1 97.12 225 VAL A CA 1
ATOM 1747 C C . VAL A 1 225 ? -2.129 -28.484 -3.574 1 97.12 225 VAL A C 1
ATOM 1749 O O . VAL A 1 225 ? -1.593 -27.469 -3.111 1 97.12 225 VAL A O 1
ATOM 1752 N N . PRO A 1 226 ? -1.802 -29.672 -3.209 1 94.5 226 PRO A N 1
ATOM 1753 C CA . PRO A 1 226 ? -0.746 -29.828 -2.207 1 94.5 226 PRO A CA 1
ATOM 1754 C C . PRO A 1 226 ? 0.638 -29.469 -2.744 1 94.5 226 PRO A C 1
ATOM 1756 O O . PRO A 1 226 ? 0.9 -29.625 -3.939 1 94.5 226 PRO A O 1
ATOM 1759 N N . LEU A 1 227 ? 1.434 -28.969 -1.876 1 90.69 227 LEU A N 1
ATOM 1760 C CA . LEU A 1 227 ? 2.857 -28.891 -2.18 1 90.69 227 LEU A CA 1
ATOM 1761 C C . LEU A 1 227 ? 3.508 -30.266 -2.148 1 90.69 227 LEU A C 1
ATOM 1763 O O . LEU A 1 227 ? 3.367 -31 -1.168 1 90.69 227 LEU A O 1
ATOM 1767 N N . ILE A 1 228 ? 4.109 -30.625 -3.146 1 90.88 228 ILE A N 1
ATOM 1768 C CA . ILE A 1 228 ? 4.594 -32 -3.287 1 90.88 228 ILE A CA 1
ATOM 1769 C C . ILE A 1 228 ? 5.945 -32.156 -2.592 1 90.88 228 ILE A C 1
ATOM 1771 O O . ILE A 1 228 ? 6.844 -31.328 -2.793 1 90.88 228 ILE A O 1
ATOM 1775 N N . THR A 1 229 ? 5.992 -33.062 -1.709 1 89.88 229 THR A N 1
ATOM 1776 C CA . THR A 1 229 ? 7.234 -33.469 -1.063 1 89.88 229 THR A CA 1
ATOM 1777 C C . THR A 1 229 ? 7.574 -34.938 -1.403 1 89.88 229 THR A C 1
ATOM 1779 O O . THR A 1 229 ? 6.684 -35.719 -1.714 1 89.88 229 THR A O 1
ATOM 1782 N N . LYS A 1 230 ? 8.875 -35.219 -1.371 1 90.69 230 LYS A N 1
ATOM 1783 C CA . LYS A 1 230 ? 9.297 -36.594 -1.581 1 90.69 230 LYS A CA 1
ATOM 1784 C C . LYS A 1 230 ? 9.211 -37.406 -0.288 1 90.69 230 LYS A C 1
ATOM 1786 O O . LYS A 1 230 ? 9.078 -36.812 0.796 1 90.69 230 LYS A O 1
ATOM 1791 N N . ALA A 1 231 ? 9.25 -38.594 -0.475 1 88.31 231 ALA A N 1
ATOM 1792 C CA . ALA A 1 231 ? 9.148 -39.5 0.667 1 88.31 231 ALA A CA 1
ATOM 1793 C C . ALA A 1 231 ? 10.312 -39.312 1.632 1 88.31 231 ALA A C 1
ATOM 1795 O O . ALA A 1 231 ? 10.172 -39.531 2.838 1 88.31 231 ALA A O 1
ATOM 1796 N N . ASP A 1 232 ? 11.398 -38.844 1.179 1 87.06 232 ASP A N 1
ATOM 1797 C CA . ASP A 1 232 ? 12.57 -38.656 2.025 1 87.06 232 ASP A CA 1
ATOM 1798 C C . ASP A 1 232 ? 12.531 -37.281 2.729 1 87.06 232 ASP A C 1
ATOM 1800 O O . ASP A 1 232 ? 13.469 -36.938 3.439 1 87.06 232 ASP A O 1
ATOM 1804 N N . GLY A 1 233 ? 11.5 -36.562 2.479 1 82.94 233 GLY A N 1
ATOM 1805 C CA . GLY A 1 233 ? 11.297 -35.312 3.193 1 82.94 233 GLY A CA 1
ATOM 1806 C C . GLY A 1 233 ? 11.758 -34.094 2.414 1 82.94 233 GLY A C 1
ATOM 1807 O O . GLY A 1 233 ? 11.461 -32.938 2.789 1 82.94 233 GLY A O 1
ATOM 1808 N N . THR A 1 234 ? 12.406 -34.375 1.342 1 82.5 234 THR A N 1
ATOM 1809 C CA . THR A 1 234 ? 12.914 -33.25 0.578 1 82.5 234 THR A CA 1
ATOM 1810 C C . THR A 1 234 ? 11.836 -32.688 -0.338 1 82.5 234 THR A C 1
ATOM 1812 O O . THR A 1 234 ? 10.844 -33.344 -0.636 1 82.5 234 THR A O 1
ATOM 1815 N N . LYS A 1 235 ? 12.07 -31.391 -0.75 1 82.62 235 LYS A N 1
ATOM 1816 C CA . LYS A 1 235 ? 11.117 -30.719 -1.622 1 82.62 235 LYS A CA 1
ATOM 1817 C C . LYS A 1 235 ? 11.148 -31.297 -3.031 1 82.62 235 LYS A C 1
ATOM 1819 O O . LYS A 1 235 ? 12.219 -31.609 -3.553 1 82.62 235 LYS A O 1
ATOM 1824 N N . PHE A 1 236 ? 10.031 -31.516 -3.6 1 88.62 236 PHE A N 1
ATOM 1825 C CA . PHE A 1 236 ? 9.875 -32 -4.965 1 88.62 236 PHE A CA 1
ATOM 1826 C C . PHE A 1 236 ? 10.305 -30.938 -5.973 1 88.62 236 PHE A C 1
ATOM 1828 O O . PHE A 1 236 ? 10.086 -29.734 -5.754 1 88.62 236 PHE A O 1
ATOM 1835 N N . GLY A 1 237 ? 10.914 -31.344 -6.961 1 83.81 237 GLY A N 1
ATOM 1836 C CA . GLY A 1 237 ? 11.211 -30.484 -8.094 1 83.81 237 GLY A CA 1
ATOM 1837 C C . GLY A 1 237 ? 12.57 -29.797 -7.984 1 83.81 237 GLY A C 1
ATOM 1838 O O . GLY A 1 237 ? 12.93 -28.984 -8.836 1 83.81 237 GLY A O 1
ATOM 1839 N N . LYS A 1 238 ? 13.211 -30.062 -6.918 1 80.88 238 LYS A N 1
ATOM 1840 C CA . LYS A 1 238 ? 14.555 -29.5 -6.734 1 80.88 238 LYS A CA 1
ATOM 1841 C C . LYS A 1 238 ? 15.609 -30.609 -6.758 1 80.88 238 LYS A C 1
ATOM 1843 O O . LYS A 1 238 ? 15.398 -31.688 -6.215 1 80.88 238 LYS A O 1
ATOM 1848 N N . THR A 1 239 ? 16.641 -30.359 -7.539 1 78.69 239 THR A N 1
ATOM 1849 C CA . THR A 1 239 ? 17.797 -31.234 -7.562 1 78.69 239 THR A CA 1
ATOM 1850 C C . THR A 1 239 ? 19.016 -30.531 -6.98 1 78.69 239 THR A C 1
ATOM 1852 O O . THR A 1 239 ? 18.938 -29.375 -6.535 1 78.69 239 THR A O 1
ATOM 1855 N N . GLU A 1 240 ? 20.125 -31.234 -6.812 1 69.94 240 GLU A N 1
ATOM 1856 C CA . GLU A 1 240 ? 21.375 -30.609 -6.367 1 69.94 240 GLU A CA 1
ATOM 1857 C C . GLU A 1 240 ? 21.734 -29.406 -7.242 1 69.94 240 GLU A C 1
ATOM 1859 O O . GLU A 1 240 ? 22.328 -28.438 -6.766 1 69.94 240 GLU A O 1
ATOM 1864 N N . GLY A 1 241 ? 21.281 -29.5 -8.445 1 73.06 241 GLY A N 1
ATOM 1865 C CA . GLY A 1 241 ? 21.625 -28.438 -9.391 1 73.06 241 GLY A CA 1
ATOM 1866 C C . GLY A 1 241 ? 20.578 -27.328 -9.43 1 73.06 241 GLY A C 1
ATOM 1867 O O . GLY A 1 241 ? 20.734 -26.359 -10.172 1 73.06 241 GLY A O 1
ATOM 1868 N N . GLY A 1 242 ? 19.578 -27.484 -8.672 1 85 242 GLY A N 1
ATOM 1869 C CA . GLY A 1 242 ? 18.578 -26.422 -8.672 1 85 242 GLY A CA 1
ATOM 1870 C C . GLY A 1 242 ? 17.203 -26.906 -9.125 1 85 242 GLY A C 1
ATOM 1871 O O . GLY A 1 242 ? 16.891 -28.094 -9.008 1 85 242 GLY A O 1
ATOM 1872 N N . ALA A 1 243 ? 16.438 -26.016 -9.664 1 89.31 243 ALA A N 1
ATOM 1873 C CA . ALA A 1 243 ? 15.062 -26.312 -10.078 1 89.31 243 ALA A CA 1
ATOM 1874 C C . ALA A 1 243 ? 15.055 -27.094 -11.391 1 89.31 243 ALA A C 1
ATOM 1876 O O . ALA A 1 243 ? 15.93 -26.922 -12.234 1 89.31 243 ALA A O 1
ATOM 1877 N N . VAL A 1 244 ? 14.117 -28.031 -11.578 1 94.94 244 VAL A N 1
ATOM 1878 C CA . VAL A 1 244 ? 13.867 -28.688 -12.859 1 94.94 244 VAL A CA 1
ATOM 1879 C C . VAL A 1 244 ? 12.883 -27.859 -13.68 1 94.94 244 VAL A C 1
ATOM 1881 O O . VAL A 1 244 ? 11.688 -27.812 -13.383 1 94.94 244 VAL A O 1
ATOM 1884 N N . TRP A 1 245 ? 13.398 -27.266 -14.719 1 95.56 245 TRP A N 1
ATOM 1885 C CA . TRP A 1 245 ? 12.633 -26.312 -15.516 1 95.56 245 TRP A CA 1
ATOM 1886 C C . TRP A 1 245 ? 11.836 -27.016 -16.594 1 95.56 245 TRP A C 1
ATOM 1888 O O . TRP A 1 245 ? 12.188 -28.109 -17.031 1 95.56 245 TRP A O 1
ATOM 1898 N N . LEU A 1 246 ? 10.789 -26.375 -17.047 1 96.12 246 LEU A N 1
ATOM 1899 C CA . LEU A 1 246 ? 9.984 -26.906 -18.125 1 96.12 246 LEU A CA 1
ATOM 1900 C C . LEU A 1 246 ? 10.57 -26.531 -19.484 1 96.12 246 LEU A C 1
ATOM 1902 O O . LEU A 1 246 ? 10.344 -27.219 -20.484 1 96.12 246 LEU A O 1
ATOM 1906 N N . ASP A 1 247 ? 11.289 -25.484 -19.5 1 95.19 247 ASP A N 1
ATOM 1907 C CA . ASP A 1 247 ? 11.977 -25.047 -20.719 1 95.19 247 ASP A CA 1
ATOM 1908 C C . ASP A 1 247 ? 13.102 -26.016 -21.094 1 95.19 247 ASP A C 1
ATOM 1910 O O . ASP A 1 247 ? 14.039 -26.203 -20.328 1 95.19 247 ASP A O 1
ATOM 1914 N N . PRO A 1 248 ? 13.117 -26.562 -22.281 1 94.56 248 PRO A N 1
ATOM 1915 C CA . PRO A 1 248 ? 14.133 -27.531 -22.703 1 94.56 248 PRO A CA 1
ATOM 1916 C C . PRO A 1 248 ? 15.531 -26.922 -22.781 1 94.56 248 PRO A C 1
ATOM 1918 O O . PRO A 1 248 ? 16.531 -27.656 -22.75 1 94.56 248 PRO A O 1
ATOM 1921 N N . LYS A 1 249 ? 15.617 -25.625 -22.906 1 93.25 249 LYS A N 1
ATOM 1922 C CA . LYS A 1 249 ? 16.922 -24.953 -22.969 1 93.25 249 LYS A CA 1
ATOM 1923 C C . LYS A 1 249 ? 17.547 -24.859 -21.578 1 93.25 249 LYS A C 1
ATOM 1925 O O . LYS A 1 249 ? 18.766 -24.688 -21.453 1 93.25 249 LYS A O 1
ATOM 1930 N N . LYS A 1 250 ? 16.75 -24.969 -20.547 1 93.94 250 LYS A N 1
ATOM 1931 C CA . LYS A 1 250 ? 17.234 -24.906 -19.172 1 93.94 250 LYS A CA 1
ATOM 1932 C C . LYS A 1 250 ? 17.391 -26.297 -18.578 1 93.94 250 LYS A C 1
ATOM 1934 O O . LYS A 1 250 ? 18.375 -26.578 -17.891 1 93.94 250 LYS A O 1
ATOM 1939 N N . THR A 1 251 ? 16.453 -27.094 -18.766 1 94.5 251 THR A N 1
ATOM 1940 C CA . THR A 1 251 ? 16.516 -28.531 -18.469 1 94.5 251 THR A CA 1
ATOM 1941 C C . THR A 1 251 ? 16.203 -29.359 -19.719 1 94.5 251 THR A C 1
ATOM 1943 O O . THR A 1 251 ? 15.086 -29.328 -20.219 1 94.5 251 THR A O 1
ATOM 1946 N N . SER A 1 252 ? 17.203 -30.094 -20.141 1 94.31 252 SER A N 1
ATOM 1947 C CA . SER A 1 252 ? 17.016 -30.859 -21.359 1 94.31 252 SER A CA 1
ATOM 1948 C C . SER A 1 252 ? 15.953 -31.938 -21.172 1 94.31 252 SER A C 1
ATOM 1950 O O . SER A 1 252 ? 15.75 -32.438 -20.062 1 94.31 252 SER A O 1
ATOM 1952 N N . PRO A 1 253 ? 15.305 -32.281 -22.281 1 95.62 253 PRO A N 1
ATOM 1953 C CA . PRO A 1 253 ? 14.352 -33.375 -22.188 1 95.62 253 PRO A CA 1
ATOM 1954 C C . PRO A 1 253 ? 14.969 -34.656 -21.594 1 95.62 253 PRO A C 1
ATOM 1956 O O . PRO A 1 253 ? 14.297 -35.375 -20.844 1 95.62 253 PRO A O 1
ATOM 1959 N N . TYR A 1 254 ? 16.25 -34.875 -21.859 1 94.19 254 TYR A N 1
ATOM 1960 C CA . TYR A 1 254 ? 16.938 -36.031 -21.297 1 94.19 254 TYR A CA 1
ATOM 1961 C C . TYR A 1 254 ? 17 -35.938 -19.781 1 94.19 254 TYR A C 1
ATOM 1963 O O . TYR A 1 254 ? 16.625 -36.875 -19.078 1 94.19 254 TYR A O 1
ATOM 1971 N N . LYS A 1 255 ? 17.484 -34.844 -19.297 1 93.75 255 LYS A N 1
ATOM 1972 C CA . LYS A 1 255 ? 17.578 -34.656 -17.844 1 93.75 255 LYS A CA 1
ATOM 1973 C C . LYS A 1 255 ? 16.219 -34.688 -17.188 1 93.75 255 LYS A C 1
ATOM 1975 O O . LYS A 1 255 ? 16.062 -35.219 -16.078 1 93.75 255 LYS A O 1
ATOM 1980 N N . PHE A 1 256 ? 15.273 -34.125 -17.875 1 96.25 256 PHE A N 1
ATOM 1981 C CA . PHE A 1 256 ? 13.891 -34.125 -17.406 1 96.25 256 PHE A CA 1
ATOM 1982 C C . PHE A 1 256 ? 13.375 -35.562 -17.281 1 96.25 256 PHE A C 1
ATOM 1984 O O . PHE A 1 256 ? 12.797 -35.938 -16.266 1 96.25 256 PHE A O 1
ATOM 1991 N N . TYR A 1 257 ? 13.609 -36.344 -18.281 1 96.62 257 TYR A N 1
ATOM 1992 C CA . TYR A 1 257 ? 13.242 -37.75 -18.312 1 96.62 257 TYR A CA 1
ATOM 1993 C C . TYR A 1 257 ? 13.93 -38.5 -17.203 1 96.62 257 TYR A C 1
ATOM 1995 O O . TYR A 1 257 ? 13.297 -39.312 -16.5 1 96.62 257 TYR A O 1
ATOM 2003 N N . GLN A 1 258 ? 15.227 -38.281 -16.984 1 94.12 258 GLN A N 1
ATOM 2004 C CA . GLN A 1 258 ? 16.016 -38.969 -15.969 1 94.12 258 GLN A CA 1
ATOM 2005 C C . GLN A 1 258 ? 15.516 -38.594 -14.57 1 94.12 258 GLN A C 1
ATOM 2007 O O . GLN A 1 258 ? 15.547 -39.438 -13.664 1 94.12 258 GLN A O 1
ATOM 2012 N N . PHE A 1 259 ? 15.07 -37.375 -14.406 1 94.88 259 PHE A N 1
ATOM 2013 C CA . PHE A 1 259 ? 14.5 -36.969 -13.133 1 94.88 259 PHE A CA 1
ATOM 2014 C C . PHE A 1 259 ? 13.375 -37.906 -12.711 1 94.88 259 PHE A C 1
ATOM 2016 O O . PHE A 1 259 ? 13.328 -38.344 -11.562 1 94.88 259 PHE A O 1
ATOM 2023 N N . TRP A 1 260 ? 12.516 -38.219 -13.625 1 96.81 260 TRP A N 1
ATOM 2024 C CA . TRP A 1 260 ? 11.359 -39.062 -13.336 1 96.81 260 TRP A CA 1
ATOM 2025 C C . TRP A 1 260 ? 11.758 -40.531 -13.18 1 96.81 260 TRP A C 1
ATOM 2027 O O . TRP A 1 260 ? 11.211 -41.25 -12.336 1 96.81 260 TRP A O 1
ATOM 2037 N N . ILE A 1 261 ? 12.734 -40.938 -13.984 1 95.38 261 ILE A N 1
ATOM 2038 C CA . ILE A 1 261 ? 13.227 -42.281 -13.898 1 95.38 261 ILE A CA 1
ATOM 2039 C C . ILE A 1 261 ? 13.805 -42.562 -12.508 1 95.38 261 ILE A C 1
ATOM 2041 O O . ILE A 1 261 ? 13.664 -43.656 -11.961 1 95.38 261 ILE A O 1
ATOM 2045 N N . ASN A 1 262 ? 14.367 -41.531 -11.922 1 92.69 262 ASN A N 1
ATOM 2046 C CA . ASN A 1 262 ? 15.062 -41.656 -10.648 1 92.69 262 ASN A CA 1
ATOM 2047 C C . ASN A 1 262 ? 14.125 -41.438 -9.469 1 92.69 262 ASN A C 1
ATOM 2049 O O . ASN A 1 262 ? 14.562 -41.344 -8.32 1 92.69 262 ASN A O 1
ATOM 2053 N N . THR A 1 263 ? 12.859 -41.344 -9.734 1 95.06 263 THR A N 1
ATOM 2054 C CA . THR A 1 263 ? 11.875 -41.219 -8.664 1 95.06 263 THR A CA 1
ATOM 2055 C C . THR A 1 263 ? 11.891 -42.438 -7.762 1 95.06 263 THR A C 1
ATOM 2057 O O . THR A 1 263 ? 11.969 -43.562 -8.25 1 95.06 263 THR A O 1
ATOM 2060 N N . ALA A 1 264 ? 11.836 -42.219 -6.469 1 93.5 264 ALA A N 1
ATOM 2061 C CA . ALA A 1 264 ? 11.836 -43.312 -5.504 1 93.5 264 ALA A CA 1
ATOM 2062 C C . ALA A 1 264 ? 10.578 -44.156 -5.648 1 93.5 264 ALA A C 1
ATOM 2064 O O . ALA A 1 264 ? 9.5 -43.656 -5.941 1 93.5 264 ALA A O 1
ATOM 2065 N N . ASP A 1 265 ? 10.695 -45.438 -5.336 1 91.75 265 ASP A N 1
ATOM 2066 C CA . ASP A 1 265 ? 9.57 -46.375 -5.383 1 91.75 265 ASP A CA 1
ATOM 2067 C C . ASP A 1 265 ? 8.43 -45.906 -4.484 1 91.75 265 ASP A C 1
ATOM 2069 O O . ASP A 1 265 ? 7.254 -46.062 -4.816 1 91.75 265 ASP A O 1
ATOM 2073 N N . ALA A 1 266 ? 8.852 -45.312 -3.465 1 93.12 266 ALA A N 1
ATOM 2074 C CA . ALA A 1 266 ? 7.875 -44.875 -2.469 1 93.12 266 ALA A CA 1
ATOM 2075 C C . ALA A 1 266 ? 7.02 -43.719 -3.004 1 93.12 266 ALA A C 1
ATOM 2077 O O . ALA A 1 266 ? 5.926 -43.469 -2.496 1 93.12 266 ALA A O 1
ATOM 2078 N N . ASP A 1 267 ? 7.434 -43.094 -4.105 1 96.5 267 ASP A N 1
ATOM 2079 C CA . ASP A 1 267 ? 6.762 -41.875 -4.562 1 96.5 267 ASP A CA 1
ATOM 2080 C C . ASP A 1 267 ? 6.09 -42.094 -5.914 1 96.5 267 ASP A C 1
ATOM 2082 O O . ASP A 1 267 ? 5.18 -41.375 -6.289 1 96.5 267 ASP A O 1
ATOM 2086 N N . VAL A 1 268 ? 6.52 -43.062 -6.641 1 97.12 268 VAL A N 1
ATOM 2087 C CA . VAL A 1 268 ? 6.266 -43.156 -8.078 1 97.12 268 VAL A CA 1
ATOM 2088 C C . VAL A 1 268 ? 4.766 -43.25 -8.328 1 97.12 268 VAL A C 1
ATOM 2090 O O . VAL A 1 268 ? 4.227 -42.625 -9.234 1 97.12 268 VAL A O 1
ATOM 2093 N N . TYR A 1 269 ? 4.047 -44.031 -7.594 1 97.12 269 TYR A N 1
ATOM 2094 C CA . TYR A 1 269 ? 2.625 -44.25 -7.844 1 97.12 269 TYR A CA 1
ATOM 2095 C C . TYR A 1 269 ? 1.819 -43.031 -7.457 1 97.12 269 TYR A C 1
ATOM 2097 O O . TYR A 1 269 ? 0.843 -42.656 -8.125 1 97.12 269 TYR A O 1
ATOM 2105 N N . ARG A 1 270 ? 2.213 -42.375 -6.41 1 96.56 270 ARG A N 1
ATOM 2106 C CA . ARG A 1 270 ? 1.612 -41.094 -6.051 1 96.56 270 ARG A CA 1
ATOM 2107 C C . ARG A 1 270 ? 1.849 -40.031 -7.137 1 96.56 270 ARG A C 1
ATOM 2109 O O . ARG A 1 270 ? 0.937 -39.281 -7.5 1 96.56 270 ARG A O 1
ATOM 2116 N N . PHE A 1 271 ? 3.021 -40.062 -7.684 1 97.69 271 PHE A N 1
ATOM 2117 C CA . PHE A 1 271 ? 3.375 -39.094 -8.719 1 97.69 271 PHE A CA 1
ATOM 2118 C C . PHE A 1 271 ? 2.617 -39.375 -10.008 1 97.69 271 PHE A C 1
ATOM 2120 O O . PHE A 1 271 ? 2.256 -38.469 -10.75 1 97.69 271 PHE A O 1
ATOM 2127 N N . LEU A 1 272 ? 2.387 -40.656 -10.281 1 98.31 272 LEU A N 1
ATOM 2128 C CA . LEU A 1 272 ? 1.557 -41 -11.43 1 98.31 272 LEU A CA 1
ATOM 2129 C C . LEU A 1 272 ? 0.166 -40.375 -11.297 1 98.31 272 LEU A C 1
ATOM 2131 O O . LEU A 1 272 ? -0.397 -39.875 -12.273 1 98.31 272 LEU A O 1
ATOM 2135 N N . LYS A 1 273 ? -0.343 -40.375 -10.094 1 97.81 273 LYS A N 1
ATOM 2136 C CA . LYS A 1 273 ? -1.663 -39.812 -9.844 1 97.81 273 LYS A CA 1
ATOM 2137 C C . LYS A 1 273 ? -1.646 -38.281 -10.008 1 97.81 273 LYS A C 1
ATOM 2139 O O . LYS A 1 273 ? -2.607 -37.688 -10.508 1 97.81 273 LYS A O 1
ATOM 2144 N N . PHE A 1 274 ? -0.569 -37.688 -9.633 1 97.31 274 PHE A N 1
ATOM 2145 C CA . PHE A 1 274 ? -0.455 -36.219 -9.633 1 97.31 274 PHE A CA 1
ATOM 2146 C C . PHE A 1 274 ? -0.199 -35.688 -11.039 1 97.31 274 PHE A C 1
ATOM 2148 O O . PHE A 1 274 ? -0.804 -34.719 -11.461 1 97.31 274 PHE A O 1
ATOM 2155 N N . PHE A 1 275 ? 0.675 -36.406 -11.812 1 97.81 275 PHE A N 1
ATOM 2156 C CA . PHE A 1 275 ? 1.309 -35.75 -12.945 1 97.81 275 PHE A CA 1
ATOM 2157 C C . PHE A 1 275 ? 0.852 -36.344 -14.258 1 97.81 275 PHE A C 1
ATOM 2159 O O . PHE A 1 275 ? 1.241 -35.906 -15.336 1 97.81 275 PHE A O 1
ATOM 2166 N N . THR A 1 276 ? 0.036 -37.375 -14.227 1 98 276 THR A N 1
ATOM 2167 C CA . THR A 1 276 ? -0.439 -38 -15.461 1 98 276 THR A CA 1
ATOM 2168 C C . THR A 1 276 ? -1.964 -38 -15.516 1 98 276 THR A C 1
ATOM 2170 O O . THR A 1 276 ? -2.625 -37.656 -14.531 1 98 276 THR A O 1
ATOM 2173 N N . PHE A 1 277 ? -2.475 -38.281 -16.656 1 97.12 277 PHE A N 1
ATOM 2174 C CA . PHE A 1 277 ? -3.916 -38.375 -16.859 1 97.12 277 PHE A CA 1
ATOM 2175 C C . PHE A 1 277 ? -4.344 -39.844 -16.953 1 97.12 277 PHE A C 1
ATOM 2177 O O . PHE A 1 277 ? -5.414 -40.156 -17.484 1 97.12 277 PHE A O 1
ATOM 2184 N N . MET A 1 278 ? -3.447 -40.719 -16.438 1 97.5 278 MET A N 1
ATOM 2185 C CA . MET A 1 278 ? -3.779 -42.125 -16.406 1 97.5 278 MET A CA 1
ATOM 2186 C C . MET A 1 278 ? -4.961 -42.406 -15.484 1 97.5 278 MET A C 1
ATOM 2188 O O . MET A 1 278 ? -5.082 -41.781 -14.43 1 97.5 278 MET A O 1
ATOM 2192 N N . ASP A 1 279 ? -5.723 -43.375 -15.906 1 96.69 279 ASP A N 1
ATOM 2193 C CA . ASP A 1 279 ? -6.805 -43.812 -15.031 1 96.69 279 ASP A CA 1
ATOM 2194 C C . ASP A 1 279 ? -6.258 -44.375 -13.727 1 96.69 279 ASP A C 1
ATOM 2196 O O . ASP A 1 279 ? -5.27 -45.125 -13.734 1 96.69 279 ASP A O 1
ATOM 2200 N N . ILE A 1 280 ? -6.957 -44.094 -12.664 1 96.38 280 ILE A N 1
ATOM 2201 C CA . ILE A 1 280 ? -6.527 -44.562 -11.352 1 96.38 280 ILE A CA 1
ATOM 2202 C C . ILE A 1 280 ? -6.477 -46.062 -11.344 1 96.38 280 ILE A C 1
ATOM 2204 O O . ILE A 1 280 ? -5.578 -46.656 -10.742 1 96.38 280 ILE A O 1
ATOM 2208 N N . ALA A 1 281 ? -7.418 -46.688 -11.984 1 96.88 281 ALA A N 1
ATOM 2209 C CA . ALA A 1 281 ? -7.445 -48.125 -12.055 1 96.88 281 ALA A CA 1
ATOM 2210 C C . ALA A 1 281 ? -6.203 -48.688 -12.758 1 96.88 281 ALA A C 1
ATOM 2212 O O . ALA A 1 281 ? -5.656 -49.719 -12.359 1 96.88 281 ALA A O 1
ATOM 2213 N N . GLU A 1 282 ? -5.805 -48 -13.797 1 97.56 282 GLU A N 1
ATOM 2214 C CA . GLU A 1 282 ? -4.594 -48.375 -14.516 1 97.56 282 GLU A CA 1
ATOM 2215 C C . GLU A 1 282 ? -3.357 -48.219 -13.633 1 97.56 282 GLU A C 1
ATOM 2217 O O . GLU A 1 282 ? -2.443 -49.062 -13.688 1 97.56 282 GLU A O 1
ATOM 2222 N N . ILE A 1 283 ? -3.316 -47.188 -12.844 1 97.75 283 ILE A N 1
ATOM 2223 C CA . ILE A 1 283 ? -2.197 -46.938 -11.945 1 97.75 283 ILE A CA 1
ATOM 2224 C C . ILE A 1 283 ? -2.152 -48 -10.867 1 97.75 283 ILE A C 1
ATOM 2226 O O . ILE A 1 283 ? -1.085 -48.562 -10.562 1 97.75 283 ILE A O 1
ATOM 2230 N N . ASN A 1 284 ? -3.33 -48.312 -10.344 1 96.81 284 ASN A N 1
ATOM 2231 C CA . ASN A 1 284 ? -3.408 -49.344 -9.344 1 96.81 284 ASN A CA 1
ATOM 2232 C C . ASN A 1 284 ? -2.965 -50.688 -9.906 1 96.81 284 ASN A C 1
ATOM 2234 O O . ASN A 1 284 ? -2.262 -51.469 -9.234 1 96.81 284 ASN A O 1
ATOM 2238 N N . ALA A 1 285 ? -3.365 -50.969 -11.086 1 96.88 285 ALA A N 1
ATOM 2239 C CA . ALA A 1 285 ? -2.959 -52.219 -11.742 1 96.88 285 ALA A CA 1
ATOM 2240 C C . ALA A 1 285 ? -1.449 -52.25 -11.953 1 96.88 285 ALA A C 1
ATOM 2242 O O . ALA A 1 285 ? -0.819 -53.312 -11.789 1 96.88 285 ALA A O 1
ATOM 2243 N N . LEU A 1 286 ? -0.928 -51.156 -12.383 1 96.94 286 LEU A N 1
ATOM 2244 C CA . LEU A 1 286 ? 0.514 -51.031 -12.57 1 96.94 286 LEU A CA 1
ATOM 2245 C C . LEU A 1 286 ? 1.255 -51.281 -11.258 1 96.94 286 LEU A C 1
ATOM 2247 O O . LEU A 1 286 ? 2.279 -51.969 -11.242 1 96.94 286 LEU A O 1
ATOM 2251 N N . GLU A 1 287 ? 0.763 -50.719 -10.211 1 96.5 287 GLU A N 1
ATOM 2252 C CA . GLU A 1 287 ? 1.365 -50.906 -8.891 1 96.5 287 GLU A CA 1
ATOM 2253 C C . GLU A 1 287 ? 1.344 -52.375 -8.492 1 96.5 287 GLU A C 1
ATOM 2255 O O . GLU A 1 287 ? 2.34 -52.906 -7.988 1 96.5 287 GLU A O 1
ATOM 2260 N N . GLU A 1 288 ? 0.24 -53 -8.688 1 95.44 288 GLU A N 1
ATOM 2261 C CA . GLU A 1 288 ? 0.114 -54.438 -8.375 1 95.44 288 GLU A CA 1
ATOM 2262 C C . GLU A 1 288 ? 1.062 -55.25 -9.234 1 95.44 288 GLU A C 1
ATOM 2264 O O . GLU A 1 288 ? 1.688 -56.188 -8.734 1 95.44 288 GLU A O 1
ATOM 2269 N N . GLU A 1 289 ? 1.087 -54.906 -10.43 1 94.62 289 GLU A N 1
ATOM 2270 C CA . GLU A 1 289 ? 1.989 -55.594 -11.344 1 94.62 289 GLU A CA 1
ATOM 2271 C C . GLU A 1 289 ? 3.441 -55.469 -10.891 1 94.62 289 GLU A C 1
ATOM 2273 O O . GLU A 1 289 ? 4.176 -56.469 -10.844 1 94.62 289 GLU A O 1
ATOM 2278 N N . ASP A 1 290 ? 3.877 -54.281 -10.586 1 94.31 290 ASP A N 1
ATOM 2279 C CA . ASP A 1 290 ? 5.254 -54.031 -10.18 1 94.31 290 ASP A CA 1
ATOM 2280 C C . ASP A 1 290 ? 5.602 -54.75 -8.891 1 94.31 290 ASP A C 1
ATOM 2282 O O . ASP A 1 290 ? 6.734 -55.219 -8.711 1 94.31 290 ASP A O 1
ATOM 2286 N N . LYS A 1 291 ? 4.648 -54.906 -8.023 1 91.44 291 LYS A N 1
ATOM 2287 C CA . LYS A 1 291 ? 4.863 -55.562 -6.742 1 91.44 291 LYS A CA 1
ATOM 2288 C C . LYS A 1 291 ? 4.957 -57.062 -6.918 1 91.44 291 LYS A C 1
ATOM 2290 O O . LYS A 1 291 ? 5.691 -57.75 -6.191 1 91.44 291 LYS A O 1
ATOM 2295 N N . ASN A 1 292 ? 4.289 -57.594 -7.918 1 90.94 292 ASN A N 1
ATOM 2296 C CA . ASN A 1 292 ? 4.109 -59.031 -7.988 1 90.94 292 ASN A CA 1
ATOM 2297 C C . ASN A 1 292 ? 4.938 -59.656 -9.117 1 90.94 292 ASN A C 1
ATOM 2299 O O . ASN A 1 292 ? 5.078 -60.875 -9.195 1 90.94 292 ASN A O 1
ATOM 2303 N N . SER A 1 293 ? 5.453 -58.938 -9.953 1 86.44 293 SER A N 1
ATOM 2304 C CA . SER A 1 293 ? 6.062 -59.469 -11.164 1 86.44 293 SER A CA 1
ATOM 2305 C C . SER A 1 293 ? 7.469 -60 -10.891 1 86.44 293 SER A C 1
ATOM 2307 O O . SER A 1 293 ? 8 -60.781 -11.656 1 86.44 293 SER A O 1
ATOM 2309 N N . GLY A 1 294 ? 8.094 -59.656 -9.805 1 84.44 294 GLY A N 1
ATOM 2310 C CA . GLY A 1 294 ? 9.484 -60.031 -9.555 1 84.44 294 GLY A CA 1
ATOM 2311 C C . GLY A 1 294 ? 10.461 -59.344 -10.492 1 84.44 294 GLY A C 1
ATOM 2312 O O . GLY A 1 294 ? 11.672 -59.531 -10.375 1 84.44 294 GLY A O 1
ATOM 2313 N N . LYS A 1 295 ? 9.883 -58.656 -11.492 1 85.38 295 LYS A N 1
ATOM 2314 C CA . LYS A 1 295 ? 10.711 -57.906 -12.43 1 85.38 295 LYS A CA 1
ATOM 2315 C C . LYS A 1 295 ? 10.93 -56.469 -11.938 1 85.38 295 LYS A C 1
ATOM 2317 O O . LYS A 1 295 ? 10.359 -56.062 -10.93 1 85.38 295 LYS A O 1
ATOM 2322 N N . ALA A 1 296 ? 11.875 -55.844 -12.617 1 85.06 296 ALA A N 1
ATOM 2323 C CA . ALA A 1 296 ? 12.109 -54.438 -12.297 1 85.06 296 ALA A CA 1
ATOM 2324 C C . ALA A 1 296 ? 10.844 -53.625 -12.523 1 85.06 296 ALA A C 1
ATOM 2326 O O . ALA A 1 296 ? 10.148 -53.781 -13.523 1 85.06 296 ALA A O 1
ATOM 2327 N N . PRO A 1 297 ? 10.477 -52.844 -11.477 1 90.75 297 PRO A N 1
ATOM 2328 C CA . PRO A 1 297 ? 9.266 -52.031 -11.609 1 90.75 297 PRO A CA 1
ATOM 2329 C C . PRO A 1 297 ? 9.289 -51.156 -12.867 1 90.75 297 PRO A C 1
ATOM 2331 O O . PRO A 1 297 ? 10.336 -50.625 -13.227 1 90.75 297 PRO A O 1
ATOM 2334 N N . ARG A 1 298 ? 8.141 -51 -13.555 1 94.75 298 ARG A N 1
ATOM 2335 C CA . ARG A 1 298 ? 8.023 -50.219 -14.789 1 94.75 298 ARG A CA 1
ATOM 2336 C C . ARG A 1 298 ? 7.441 -48.844 -14.523 1 94.75 298 ARG A C 1
ATOM 2338 O O . ARG A 1 298 ? 7.426 -48 -15.406 1 94.75 298 ARG A O 1
ATOM 2345 N N . ALA A 1 299 ? 6.98 -48.625 -13.305 1 96.81 299 ALA A N 1
ATOM 2346 C CA . ALA A 1 299 ? 6.215 -47.438 -12.984 1 96.81 299 ALA A CA 1
ATOM 2347 C C . ALA A 1 299 ? 7.031 -46.156 -13.266 1 96.81 299 ALA A C 1
ATOM 2349 O O . ALA A 1 299 ? 6.496 -45.188 -13.758 1 96.81 299 ALA A O 1
ATOM 2350 N N . GLN A 1 300 ? 8.352 -46.219 -12.914 1 97.44 300 GLN A N 1
ATOM 2351 C CA . GLN A 1 300 ? 9.203 -45.062 -13.141 1 97.44 300 GLN A CA 1
ATOM 2352 C C . GLN A 1 300 ? 9.297 -44.719 -14.625 1 97.44 300 GLN A C 1
ATOM 2354 O O . GLN A 1 300 ? 9.273 -43.531 -15.008 1 97.44 300 GLN A O 1
ATOM 2359 N N . TYR A 1 301 ? 9.383 -45.75 -15.453 1 96.75 301 TYR A N 1
ATOM 2360 C CA . TYR A 1 301 ? 9.469 -45.531 -16.891 1 96.75 301 TYR A CA 1
ATOM 2361 C C . TYR A 1 301 ? 8.156 -45 -17.453 1 96.75 301 TYR A C 1
ATOM 2363 O O . TYR A 1 301 ? 8.148 -44.094 -18.297 1 96.75 301 TYR A O 1
ATOM 2371 N N . VAL A 1 302 ? 7.043 -45.562 -16.969 1 97.88 302 VAL A N 1
ATOM 2372 C CA . VAL A 1 302 ? 5.727 -45.094 -17.391 1 97.88 302 VAL A CA 1
ATOM 2373 C C . VAL A 1 302 ? 5.559 -43.625 -17.016 1 97.88 302 VAL A C 1
ATOM 2375 O O . VAL A 1 302 ? 5.129 -42.812 -17.859 1 97.88 302 VAL A O 1
ATOM 2378 N N . LEU A 1 303 ? 5.941 -43.312 -15.805 1 98.44 303 LEU A N 1
ATOM 2379 C CA . LEU A 1 303 ? 5.863 -41.938 -15.32 1 98.44 303 LEU A CA 1
ATOM 2380 C C . LEU A 1 303 ? 6.723 -41 -16.172 1 98.44 303 LEU A C 1
ATOM 2382 O O . LEU A 1 303 ? 6.246 -39.969 -16.641 1 98.44 303 LEU A O 1
ATOM 2386 N N . ALA A 1 304 ? 7.961 -41.375 -16.391 1 98.38 304 ALA A N 1
ATOM 2387 C CA . ALA A 1 304 ? 8.898 -40.562 -17.172 1 98.38 304 ALA A CA 1
ATOM 2388 C C . ALA A 1 304 ? 8.375 -40.344 -18.594 1 98.38 304 ALA A C 1
ATOM 2390 O O . ALA A 1 304 ? 8.438 -39.219 -19.125 1 98.38 304 ALA A O 1
ATOM 2391 N N . GLU A 1 305 ? 7.844 -41.375 -19.203 1 98.12 305 GLU A N 1
ATOM 2392 C CA . GLU A 1 305 ? 7.34 -41.281 -20.562 1 98.12 305 GLU A CA 1
ATOM 2393 C C . GLU A 1 305 ? 6.117 -40.375 -20.641 1 98.12 305 GLU A C 1
ATOM 2395 O O . GLU A 1 305 ? 6.039 -39.5 -21.516 1 98.12 305 GLU A O 1
ATOM 2400 N N . GLN A 1 306 ? 5.172 -40.594 -19.734 1 97.94 306 GLN A N 1
ATOM 2401 C CA . GLN A 1 306 ? 3.934 -39.812 -19.734 1 97.94 306 GLN A CA 1
ATOM 2402 C C . GLN A 1 306 ? 4.203 -38.344 -19.516 1 97.94 306 GLN A C 1
ATOM 2404 O O . GLN A 1 306 ? 3.697 -37.5 -20.266 1 97.94 306 GLN A O 1
ATOM 2409 N N . VAL A 1 307 ? 5.031 -38.031 -18.547 1 97.94 307 VAL A N 1
ATOM 2410 C CA . VAL A 1 307 ? 5.223 -36.625 -18.172 1 97.94 307 VAL A CA 1
ATOM 2411 C C . VAL A 1 307 ? 6.133 -35.938 -19.188 1 97.94 307 VAL A C 1
ATOM 2413 O O . VAL A 1 307 ? 5.922 -34.781 -19.516 1 97.94 307 VAL A O 1
ATOM 2416 N N . THR A 1 308 ? 7.172 -36.594 -19.672 1 98.19 308 THR A N 1
ATOM 2417 C CA . THR A 1 308 ? 8.055 -36 -20.672 1 98.19 308 THR A CA 1
ATOM 2418 C C . THR A 1 308 ? 7.289 -35.719 -21.953 1 98.19 308 THR A C 1
ATOM 2420 O O . THR A 1 308 ? 7.488 -34.656 -22.578 1 98.19 308 THR A O 1
ATOM 2423 N N . ARG A 1 309 ? 6.461 -36.656 -22.375 1 97.62 309 ARG A N 1
ATOM 2424 C CA . ARG A 1 309 ? 5.625 -36.438 -23.547 1 97.62 309 ARG A CA 1
ATOM 2425 C C . ARG A 1 309 ? 4.738 -35.188 -23.359 1 97.62 309 ARG A C 1
ATOM 2427 O O . ARG A 1 309 ? 4.574 -34.406 -24.281 1 97.62 309 ARG A O 1
ATOM 2434 N N . LEU A 1 310 ? 4.211 -35.125 -22.219 1 96.12 310 LEU A N 1
ATOM 2435 C CA . LEU A 1 310 ? 3.305 -34.031 -21.891 1 96.12 310 LEU A CA 1
ATOM 2436 C C . LEU A 1 310 ? 4.02 -32.688 -21.969 1 96.12 310 LEU A C 1
ATOM 2438 O O . LEU A 1 310 ? 3.475 -31.719 -22.5 1 96.12 310 LEU A O 1
ATOM 2442 N N . VAL A 1 311 ? 5.227 -32.594 -21.469 1 96.75 311 VAL A N 1
ATOM 2443 C CA . VAL A 1 311 ? 5.926 -31.312 -21.281 1 96.75 311 VAL A CA 1
ATOM 2444 C C . VAL A 1 311 ? 6.754 -31 -22.531 1 96.75 311 VAL A C 1
ATOM 2446 O O . VAL A 1 311 ? 6.797 -29.844 -22.969 1 96.75 311 VAL A O 1
ATOM 2449 N N . HIS A 1 312 ? 7.367 -32.031 -23.094 1 96.56 312 HIS A N 1
ATOM 2450 C CA . HIS A 1 312 ? 8.328 -31.781 -24.172 1 96.56 312 HIS A CA 1
ATOM 2451 C C . HIS A 1 312 ? 7.852 -32.375 -25.484 1 96.56 312 HIS A C 1
ATOM 2453 O O . HIS A 1 312 ? 8.57 -32.344 -26.484 1 96.56 312 HIS A O 1
ATOM 2459 N N . GLY A 1 313 ? 6.684 -32.969 -25.531 1 95.56 313 GLY A N 1
ATOM 2460 C CA . GLY A 1 313 ? 6.133 -33.531 -26.75 1 95.56 313 GLY A CA 1
ATOM 2461 C C . GLY A 1 313 ? 6.758 -34.875 -27.125 1 95.56 313 GLY A C 1
ATOM 2462 O O . GLY A 1 313 ? 7.652 -35.344 -26.422 1 95.56 313 GLY A O 1
ATOM 2463 N N . GLU A 1 314 ? 6.23 -35.406 -28.219 1 96.62 314 GLU A N 1
ATOM 2464 C CA . GLU A 1 314 ? 6.707 -36.688 -28.688 1 96.62 314 GLU A CA 1
ATOM 2465 C C . GLU A 1 314 ? 8.18 -36.625 -29.078 1 96.62 314 GLU A C 1
ATOM 2467 O O . GLU A 1 314 ? 8.945 -37.562 -28.797 1 96.62 314 GLU A O 1
ATOM 2472 N N . GLU A 1 315 ? 8.562 -35.625 -29.688 1 94.81 315 GLU A N 1
ATOM 2473 C CA . GLU A 1 315 ? 9.945 -35.438 -30.109 1 94.81 315 GLU A CA 1
ATOM 2474 C C . GLU A 1 315 ? 10.891 -35.406 -28.922 1 94.81 315 GLU A C 1
ATOM 2476 O O . GLU A 1 315 ? 11.961 -36.031 -28.938 1 94.81 315 GLU A O 1
ATOM 2481 N N . GLY A 1 316 ? 10.516 -34.656 -27.875 1 94.31 316 GLY A N 1
ATOM 2482 C CA . GLY A 1 316 ? 11.328 -34.594 -26.672 1 94.31 316 GLY A CA 1
ATOM 2483 C C . GLY A 1 316 ? 11.461 -35.938 -25.969 1 94.31 316 GLY A C 1
ATOM 2484 O O . GLY A 1 316 ? 12.539 -36.281 -25.516 1 94.31 316 GLY A O 1
ATOM 2485 N N . LEU A 1 317 ? 10.359 -36.656 -25.922 1 96.75 317 LEU A N 1
ATOM 2486 C CA . LEU A 1 317 ? 10.375 -37.969 -25.312 1 96.75 317 LEU A CA 1
ATOM 2487 C C . LEU A 1 317 ? 11.281 -38.906 -26.078 1 96.75 317 LEU A C 1
ATOM 2489 O O . LEU A 1 317 ? 12.102 -39.625 -25.484 1 96.75 317 LEU A O 1
ATOM 2493 N N . GLU A 1 318 ? 11.18 -38.906 -27.391 1 95.56 318 GLU A N 1
ATOM 2494 C CA . GLU A 1 318 ? 11.992 -39.812 -28.219 1 95.56 318 GLU A CA 1
ATOM 2495 C C . GLU A 1 318 ? 13.477 -39.5 -28.078 1 95.56 318 GLU A C 1
ATOM 2497 O O . GLU A 1 318 ? 14.305 -40.406 -28 1 95.56 318 GLU A O 1
ATOM 2502 N N . ALA A 1 319 ? 13.75 -38.281 -28.062 1 91.88 319 ALA A N 1
ATOM 2503 C CA . ALA A 1 319 ? 15.141 -37.875 -27.859 1 91.88 319 ALA A CA 1
ATOM 2504 C C . ALA A 1 319 ? 15.664 -38.344 -26.516 1 91.88 319 ALA A C 1
ATOM 2506 O O . ALA A 1 319 ? 16.781 -38.844 -26.438 1 91.88 319 ALA A O 1
ATOM 2507 N N . ALA A 1 320 ? 14.883 -38.156 -25.469 1 93.62 320 ALA A N 1
ATOM 2508 C CA . ALA A 1 320 ? 15.289 -38.562 -24.125 1 93.62 320 ALA A CA 1
ATOM 2509 C C . ALA A 1 320 ? 15.516 -40.062 -24.062 1 93.62 320 ALA A C 1
ATOM 2511 O O . ALA A 1 320 ? 16.484 -40.531 -23.453 1 93.62 320 ALA A O 1
ATOM 2512 N N . LYS A 1 321 ? 14.656 -40.781 -24.688 1 93.56 321 LYS A N 1
ATOM 2513 C CA . LYS A 1 321 ? 14.781 -42.25 -24.703 1 93.56 321 LYS A CA 1
ATOM 2514 C C . LYS A 1 321 ? 16.016 -42.688 -25.5 1 93.56 321 LYS A C 1
ATOM 2516 O O . LYS A 1 321 ? 16.75 -43.562 -25.062 1 93.56 321 LYS A O 1
ATOM 2521 N N . ARG A 1 322 ? 16.219 -42.062 -26.641 1 91.06 322 ARG A N 1
ATOM 2522 C CA . ARG A 1 322 ? 17.359 -42.406 -27.484 1 91.06 322 ARG A CA 1
ATOM 2523 C C . ARG A 1 322 ? 18.672 -42.125 -26.75 1 91.06 322 ARG A C 1
ATOM 2525 O O . ARG A 1 322 ? 19.578 -42.969 -26.766 1 91.06 322 ARG A O 1
ATOM 2532 N N . ILE A 1 323 ? 18.719 -41.062 -26.094 1 88.62 323 ILE A N 1
ATOM 2533 C CA . ILE A 1 323 ? 19.922 -40.688 -25.359 1 88.62 323 ILE A CA 1
ATOM 2534 C C . ILE A 1 323 ? 20.141 -41.688 -24.203 1 88.62 323 ILE A C 1
ATOM 2536 O O . ILE A 1 323 ? 21.25 -42.156 -23.984 1 88.62 323 ILE A O 1
ATOM 2540 N N . THR A 1 324 ? 19.109 -41.969 -23.469 1 88.56 324 THR A N 1
ATOM 2541 C CA . THR A 1 324 ? 19.172 -42.875 -22.344 1 88.56 324 THR A CA 1
ATOM 2542 C C . THR A 1 324 ? 19.672 -44.25 -22.812 1 88.56 324 THR A C 1
ATOM 2544 O O . THR A 1 324 ? 20.578 -44.812 -22.188 1 88.56 324 THR A O 1
ATOM 2547 N N . GLU A 1 325 ? 19.125 -44.75 -23.906 1 86.81 325 GLU A N 1
ATOM 2548 C CA . GLU A 1 325 ? 19.516 -46.062 -24.453 1 86.81 325 GLU A CA 1
ATOM 2549 C C . GLU A 1 325 ? 20.953 -46.062 -24.938 1 86.81 325 GLU A C 1
ATOM 2551 O O . GLU A 1 325 ? 21.688 -47.031 -24.734 1 86.81 325 GLU A O 1
ATOM 2556 N N . SER A 1 326 ? 21.312 -45.031 -25.562 1 82.5 326 SER A N 1
ATOM 2557 C CA . SER A 1 326 ? 22.656 -44.938 -26.109 1 82.5 326 SER A CA 1
ATOM 2558 C C . SER A 1 326 ? 23.703 -44.875 -24.984 1 82.5 326 SER A C 1
ATOM 2560 O O . SER A 1 326 ? 24.75 -45.531 -25.0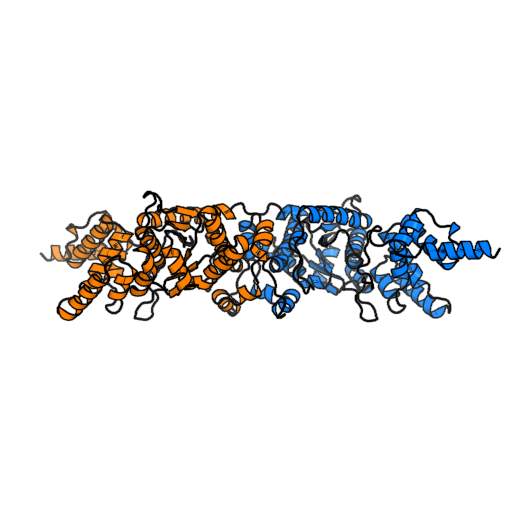78 1 82.5 326 SER A O 1
ATOM 2562 N N . LEU A 1 327 ? 23.375 -44.156 -24 1 80.88 327 LEU A N 1
ATOM 2563 C CA . LEU A 1 327 ? 24.312 -44.062 -22.875 1 80.88 327 LEU A CA 1
ATOM 2564 C C . LEU A 1 327 ? 24.391 -45.375 -22.109 1 80.88 327 LEU A C 1
ATOM 2566 O O . LEU A 1 327 ? 25.453 -45.75 -21.625 1 80.88 327 LEU A O 1
ATOM 2570 N N . PHE A 1 328 ? 23.328 -46 -22.047 1 77 328 PHE A N 1
ATOM 2571 C CA . PHE A 1 328 ? 23.297 -47.281 -21.328 1 77 328 PHE A CA 1
ATOM 2572 C C . PHE A 1 328 ? 24.016 -48.344 -22.109 1 77 328 PHE A C 1
ATOM 2574 O O . PHE A 1 328 ? 24.75 -49.156 -21.531 1 77 328 PHE A O 1
ATOM 2581 N N . ASN A 1 329 ? 23.828 -48.344 -23.438 1 76.38 329 ASN A N 1
ATOM 2582 C CA . ASN A 1 329 ? 24.422 -49.406 -24.25 1 76.38 329 ASN A CA 1
ATOM 2583 C C . ASN A 1 329 ? 25.812 -49.031 -24.75 1 76.38 329 ASN A C 1
ATOM 2585 O O . ASN A 1 329 ? 26.5 -49.812 -25.375 1 76.38 329 ASN A O 1
ATOM 2589 N N . GLY A 1 330 ? 26.172 -47.875 -24.453 1 71.81 330 GLY A N 1
ATOM 2590 C CA . GLY A 1 330 ? 27.484 -47.438 -24.859 1 71.81 330 GLY A CA 1
ATOM 2591 C C . GLY A 1 330 ? 27.594 -47.156 -26.344 1 71.81 330 GLY A C 1
ATOM 2592 O O . GLY A 1 330 ? 28.688 -47.031 -26.891 1 71.81 330 GLY A O 1
ATOM 2593 N N . ASN A 1 331 ? 26.453 -47.25 -27.047 1 70.31 331 ASN A N 1
ATOM 2594 C CA . ASN A 1 331 ? 26.422 -47.031 -28.5 1 70.31 331 ASN A CA 1
ATOM 2595 C C . ASN A 1 331 ? 26.031 -45.594 -28.828 1 70.31 331 ASN A C 1
ATOM 2597 O O . ASN A 1 331 ? 24.844 -45.281 -28.938 1 70.31 331 ASN A O 1
ATOM 2601 N N . LEU A 1 332 ? 27 -44.75 -29.109 1 72.69 332 LEU A N 1
ATOM 2602 C CA . LEU A 1 332 ? 26.766 -43.312 -29.297 1 72.69 332 LEU A CA 1
ATOM 2603 C C . LEU A 1 332 ? 26.422 -43 -30.734 1 72.69 332 LEU A C 1
ATOM 2605 O O . LEU A 1 332 ? 26.031 -41.875 -31.062 1 72.69 332 LEU A O 1
ATOM 2609 N N . SER A 1 333 ? 26.516 -44 -31.594 1 69.5 333 SER A N 1
ATOM 2610 C CA . SER A 1 333 ? 26.297 -43.781 -33.031 1 69.5 333 SER A CA 1
ATOM 2611 C C . SER A 1 333 ? 24.859 -43.406 -33.312 1 69.5 333 SER A C 1
ATOM 2613 O O . SER A 1 333 ? 24.562 -42.781 -34.344 1 69.5 333 SER A O 1
ATOM 2615 N N . ASP A 1 334 ? 24.047 -43.625 -32.406 1 70.06 334 ASP A N 1
ATOM 2616 C CA . ASP A 1 334 ? 22.625 -43.438 -32.656 1 70.06 334 ASP A CA 1
ATOM 2617 C C . ASP A 1 334 ? 22.188 -42.031 -32.188 1 70.06 334 ASP A C 1
ATOM 2619 O O . ASP A 1 334 ? 21.031 -41.656 -32.344 1 70.06 334 ASP A O 1
ATOM 2623 N N . LEU A 1 335 ? 23.141 -41.312 -31.75 1 75.12 335 LEU A N 1
ATOM 2624 C CA . LEU A 1 335 ? 22.797 -40 -31.172 1 75.12 335 LEU A CA 1
ATOM 2625 C C . LEU A 1 335 ? 22.781 -38.938 -32.25 1 75.12 335 LEU A C 1
ATOM 2627 O O . LEU A 1 335 ? 23.656 -38.906 -33.125 1 75.12 335 LEU A O 1
ATOM 2631 N N . SER A 1 336 ? 21.703 -38.156 -32.312 1 72.06 336 SER A N 1
ATOM 2632 C CA . SER A 1 336 ? 21.625 -37 -33.188 1 72.06 336 SER A CA 1
ATOM 2633 C C . SER A 1 336 ? 22.438 -35.844 -32.656 1 72.06 336 SER A C 1
ATOM 2635 O O . SER A 1 336 ? 22.922 -35.875 -31.531 1 72.06 336 SER A O 1
ATOM 2637 N N . GLU A 1 337 ? 22.625 -34.875 -33.594 1 70.75 337 GLU A N 1
ATOM 2638 C CA . GLU A 1 337 ? 23.297 -33.656 -33.156 1 70.75 337 GLU A CA 1
ATOM 2639 C C . GLU A 1 337 ? 22.562 -33 -32 1 70.75 337 GLU A C 1
ATOM 2641 O O . GLU A 1 337 ? 23.203 -32.5 -31.062 1 70.75 337 GLU A O 1
ATOM 2646 N N . ALA A 1 338 ? 21.281 -33 -32.031 1 72.19 338 ALA A N 1
ATOM 2647 C CA . ALA A 1 338 ? 20.453 -32.406 -30.984 1 72.19 338 ALA A CA 1
ATOM 2648 C C . ALA A 1 338 ? 20.625 -33.188 -29.672 1 72.19 338 ALA A C 1
ATOM 2650 O O . ALA A 1 338 ? 20.609 -32.594 -28.594 1 72.19 338 ALA A O 1
ATOM 2651 N N . ASP A 1 339 ? 20.875 -34.438 -29.781 1 76.81 339 ASP A N 1
ATOM 2652 C CA . ASP A 1 339 ? 21.109 -35.25 -28.609 1 76.81 339 ASP A CA 1
ATOM 2653 C C . ASP A 1 339 ? 22.422 -34.875 -27.922 1 76.81 339 ASP A C 1
ATOM 2655 O O . ASP A 1 339 ? 22.484 -34.781 -26.703 1 76.81 339 ASP A O 1
ATOM 2659 N N . PHE A 1 340 ? 23.375 -34.75 -28.781 1 68.69 340 PHE A N 1
ATOM 2660 C CA . PHE A 1 340 ? 24.672 -34.344 -28.25 1 68.69 340 PHE A CA 1
ATOM 2661 C C . PHE A 1 340 ? 24.594 -33 -27.547 1 68.69 340 PHE A C 1
ATOM 2663 O O . PHE A 1 340 ? 25.25 -32.781 -26.531 1 68.69 340 PHE A O 1
ATOM 2670 N N . GLU A 1 341 ? 23.75 -32.156 -28.141 1 71 341 GLU A N 1
ATOM 2671 C CA . GLU A 1 341 ? 23.562 -30.844 -27.531 1 71 341 GLU A CA 1
ATOM 2672 C C . GLU A 1 341 ? 22.953 -30.953 -26.141 1 71 341 GLU A C 1
ATOM 2674 O O . GLU A 1 341 ? 23.328 -30.234 -25.219 1 71 341 GLU A O 1
ATOM 2679 N N . GLN A 1 342 ? 22.047 -31.781 -25.938 1 76.81 342 GLN A N 1
ATOM 2680 C CA . GLN A 1 342 ? 21.422 -32.031 -24.641 1 76.81 342 GLN A CA 1
ATOM 2681 C C . GLN A 1 342 ? 22.453 -32.562 -23.641 1 76.81 342 GLN A C 1
ATOM 2683 O O . GLN A 1 342 ? 22.5 -32.094 -22.5 1 76.81 342 GLN A O 1
ATOM 2688 N N . LEU A 1 343 ? 23.25 -33.5 -24.047 1 73.19 343 LEU A N 1
ATOM 2689 C CA . LEU A 1 343 ? 24.266 -34.094 -23.188 1 73.19 343 LEU A CA 1
ATOM 2690 C C . LEU A 1 343 ? 25.297 -33.062 -22.75 1 73.19 343 LEU A C 1
ATOM 2692 O O . LEU A 1 343 ? 25.734 -33.031 -21.609 1 73.19 343 LEU A O 1
ATOM 2696 N N . ALA A 1 344 ? 25.609 -32.219 -23.797 1 67.25 344 ALA A N 1
ATOM 2697 C CA . ALA A 1 344 ? 26.547 -31.141 -23.484 1 67.25 344 ALA A CA 1
ATOM 2698 C C . ALA A 1 344 ? 25.953 -30.188 -22.453 1 67.25 344 ALA A C 1
ATOM 2700 O O . ALA A 1 344 ? 26.641 -29.75 -21.531 1 67.25 344 ALA A O 1
ATOM 2701 N N . GLN A 1 345 ? 24.719 -29.891 -22.578 1 73.69 345 GLN A N 1
ATOM 2702 C CA . GLN A 1 345 ? 24.031 -29.016 -21.656 1 73.69 345 GLN A CA 1
ATOM 2703 C C . GLN A 1 345 ? 24.016 -29.594 -20.234 1 73.69 345 GLN A C 1
ATOM 2705 O O . GLN A 1 345 ? 24.125 -28.844 -19.25 1 73.69 345 GLN A O 1
ATOM 2710 N N . ASP A 1 346 ? 24.016 -30.859 -20.172 1 73 346 ASP A N 1
ATOM 2711 C CA . ASP A 1 346 ? 23.844 -31.531 -18.891 1 73 346 ASP A CA 1
ATOM 2712 C C . ASP A 1 346 ? 25.203 -31.938 -18.297 1 73 346 ASP A C 1
ATOM 2714 O O . ASP A 1 346 ? 25.266 -32.594 -17.25 1 73 346 ASP A O 1
ATOM 2718 N N . GLY A 1 347 ? 26.312 -31.453 -18.953 1 65.75 347 GLY A N 1
ATOM 2719 C CA . GLY A 1 347 ? 27.672 -31.672 -18.469 1 65.75 347 GLY A CA 1
ATOM 2720 C C . GLY A 1 347 ? 28.141 -33.094 -18.641 1 65.75 347 GLY A C 1
ATOM 2721 O O . GLY A 1 347 ? 29.016 -33.562 -17.906 1 65.75 347 GLY A O 1
ATOM 2722 N N . VAL A 1 348 ? 27.484 -33.906 -19.344 1 60.34 348 VAL A N 1
ATOM 2723 C CA . VAL A 1 348 ? 27.984 -35.25 -19.578 1 60.34 348 VAL A CA 1
ATOM 2724 C C . VAL A 1 348 ? 29.234 -35.188 -20.453 1 60.34 348 VAL A C 1
ATOM 2726 O O . VAL A 1 348 ? 29.188 -34.688 -21.578 1 60.34 348 VAL A O 1
ATOM 2729 N N . PRO A 1 349 ? 30.531 -35.25 -19.859 1 52.62 349 PRO A N 1
ATOM 2730 C CA . PRO A 1 349 ? 31.812 -35.156 -20.578 1 52.62 349 PRO A CA 1
ATOM 2731 C C . PRO A 1 349 ? 31.812 -35.906 -21.906 1 52.62 349 PRO A C 1
ATOM 2733 O O . PRO A 1 349 ? 31.469 -37.094 -21.938 1 52.62 349 PRO A O 1
ATOM 2736 N N . MET A 1 350 ? 31.703 -35.25 -22.906 1 51.03 350 MET A N 1
ATOM 2737 C CA . MET A 1 350 ? 31.859 -35.812 -24.25 1 51.03 350 MET A CA 1
ATOM 2738 C C . MET A 1 350 ? 33.125 -36.656 -24.359 1 51.03 350 MET A C 1
ATOM 2740 O O . MET A 1 350 ? 33.219 -37.562 -25.172 1 51.03 350 MET A O 1
ATOM 2744 N N . ILE A 1 351 ? 34.219 -36.125 -23.844 1 48.53 351 ILE A N 1
ATOM 2745 C CA . ILE A 1 351 ? 35.594 -36.656 -23.969 1 48.53 351 ILE A CA 1
ATOM 2746 C C . ILE A 1 351 ? 35.625 -38.094 -23.453 1 48.53 351 ILE A C 1
ATOM 2748 O O . ILE A 1 351 ? 36.281 -38.969 -24.047 1 48.53 351 ILE A O 1
ATOM 2752 N N . GLU A 1 352 ? 35.125 -38.375 -22.359 1 45.78 352 GLU A N 1
ATOM 2753 C CA . GLU A 1 352 ? 35.281 -39.719 -21.828 1 45.78 352 GLU A CA 1
ATOM 2754 C C . GLU A 1 352 ? 34.594 -40.75 -22.75 1 45.78 352 GLU A C 1
ATOM 2756 O O . GLU A 1 352 ? 35.062 -41.875 -22.875 1 45.78 352 GLU A O 1
ATOM 2761 N N . MET A 1 353 ? 33.75 -40.344 -23.469 1 47.25 353 MET A N 1
ATOM 2762 C CA . MET A 1 353 ? 33.062 -41.281 -24.359 1 47.25 353 MET A CA 1
ATOM 2763 C C . MET A 1 353 ? 33.781 -41.406 -25.688 1 47.25 353 MET A C 1
ATOM 2765 O O . MET A 1 353 ? 33.812 -42.469 -26.281 1 47.25 353 MET A O 1
ATOM 2769 N N . GLU A 1 354 ? 34.406 -40.344 -26.203 1 45.25 354 GLU A N 1
ATOM 2770 C CA . GLU A 1 354 ? 35.281 -40.469 -27.344 1 45.25 354 GLU A CA 1
ATOM 2771 C C . GLU A 1 354 ? 36.531 -41.281 -26.969 1 45.25 354 GLU A C 1
ATOM 2773 O O . GLU A 1 354 ? 37.094 -41.969 -27.812 1 45.25 354 GLU A O 1
ATOM 2778 N N . LYS A 1 355 ? 36.938 -40.906 -25.734 1 50.28 355 LYS A N 1
ATOM 2779 C CA . LYS A 1 355 ? 38.094 -41.688 -25.297 1 50.28 355 LYS A CA 1
ATOM 2780 C C . LYS A 1 355 ? 37.781 -43.156 -25.188 1 50.28 355 LYS A C 1
ATOM 2782 O O . LYS A 1 355 ? 38.625 -44.031 -25.469 1 50.28 355 LYS A O 1
ATOM 2787 N N . ARG A 1 356 ? 36.656 -43.406 -24.906 1 47.06 356 ARG A N 1
ATOM 2788 C CA . ARG A 1 356 ? 36.219 -44.781 -24.844 1 47.06 356 ARG A CA 1
ATOM 2789 C C . ARG A 1 356 ? 36.031 -45.344 -26.25 1 47.06 356 ARG A C 1
ATOM 2791 O O . ARG A 1 356 ? 36.188 -46.562 -26.469 1 47.06 356 ARG A O 1
ATOM 2798 N N . ARG A 1 357 ? 35.625 -44.594 -27.156 1 49.16 357 ARG A N 1
ATOM 2799 C CA . ARG A 1 357 ? 35.594 -45.031 -28.547 1 49.16 357 ARG A CA 1
ATOM 2800 C C . ARG A 1 357 ? 37 -45.219 -29.094 1 49.16 357 ARG A C 1
ATOM 2802 O O . ARG A 1 357 ? 37.281 -46.188 -29.828 1 49.16 357 ARG A O 1
ATOM 2809 N N . ARG A 1 358 ? 37.875 -44.188 -28.859 1 50.38 358 ARG A N 1
ATOM 2810 C CA . ARG A 1 358 ? 39.219 -44.312 -29.391 1 50.38 358 ARG A CA 1
ATOM 2811 C C . ARG A 1 358 ? 39.938 -45.5 -28.719 1 50.38 358 ARG A C 1
ATOM 2813 O O . ARG A 1 358 ? 40.719 -46.188 -29.375 1 50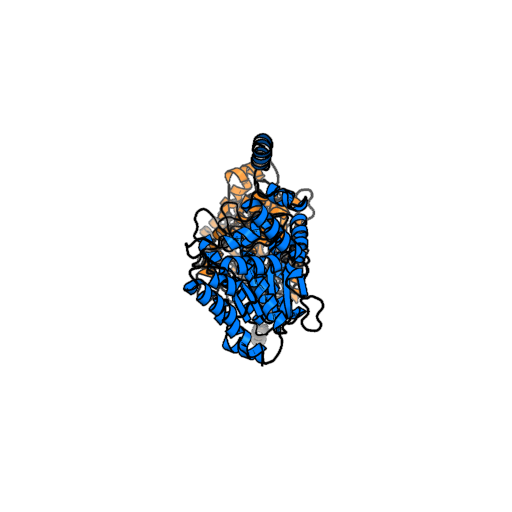.38 358 ARG A O 1
ATOM 2820 N N . SER A 1 359 ? 39.688 -45.562 -27.469 1 45.97 359 SER A N 1
ATOM 2821 C CA . SER A 1 359 ? 40.281 -46.719 -26.797 1 45.97 359 SER A CA 1
ATOM 2822 C C . SER A 1 359 ? 39.656 -48.031 -27.266 1 45.97 359 SER A C 1
ATOM 2824 O O . SER A 1 359 ? 40.344 -49.031 -27.391 1 45.97 359 SER A O 1
ATOM 2826 N N . ALA A 1 360 ? 38.344 -48 -27.5 1 45.44 360 ALA A N 1
ATOM 2827 C CA . ALA A 1 360 ? 37.719 -49.219 -28.031 1 45.44 360 ALA A CA 1
ATOM 2828 C C . ALA A 1 360 ? 38.031 -49.375 -29.516 1 45.44 360 ALA A C 1
ATOM 2830 O O . ALA A 1 360 ? 38.156 -50.5 -30 1 45.44 360 ALA A O 1
ATOM 2831 N N . ALA A 1 361 ? 38.094 -48.281 -30.25 1 48.81 361 ALA A N 1
ATOM 2832 C CA . ALA A 1 361 ? 38.531 -48.438 -31.625 1 48.81 361 ALA A CA 1
ATOM 2833 C C . ALA A 1 361 ? 40.031 -48.812 -31.688 1 48.81 361 ALA A C 1
ATOM 2835 O O . ALA A 1 361 ? 40.469 -49.406 -32.656 1 48.81 361 ALA A O 1
ATOM 2836 N N . GLY A 1 362 ? 40.75 -48.219 -30.688 1 44.41 362 GLY A N 1
ATOM 2837 C CA . GLY A 1 362 ? 42.125 -48.656 -30.719 1 44.41 362 GLY A CA 1
ATOM 2838 C C . GLY A 1 362 ? 42.344 -50.094 -30.281 1 44.41 362 GLY A C 1
ATOM 2839 O O . GLY A 1 362 ? 43.438 -50.625 -30.375 1 44.41 362 GLY A O 1
ATOM 2840 N N . ALA A 1 363 ? 41.469 -50.656 -29.453 1 45.88 363 ALA A N 1
ATOM 2841 C CA . ALA A 1 363 ? 41.688 -52.062 -29.062 1 45.88 363 ALA A CA 1
ATOM 2842 C C . ALA A 1 363 ? 41.219 -53 -30.141 1 45.88 363 ALA A C 1
ATOM 2844 O O . ALA A 1 363 ? 41.344 -54.219 -30 1 45.88 363 ALA A O 1
ATOM 2845 N N . GLY A 1 364 ? 40.344 -52.5 -31.156 1 32.38 364 GLY A N 1
ATOM 2846 C CA . GLY A 1 364 ? 40.188 -53.438 -32.281 1 32.38 364 GLY A CA 1
ATOM 2847 C C . GLY A 1 364 ? 41.281 -53.312 -33.312 1 32.38 364 GLY A C 1
ATOM 2848 O O . GLY A 1 364 ? 42 -52.312 -33.375 1 32.38 364 GLY A O 1
ATOM 2849 N N . MET B 1 1 ? 23.266 36.188 10.844 1 37.25 1 MET B N 1
ATOM 2850 C CA . MET B 1 1 ? 23.375 36.312 12.297 1 37.25 1 MET B CA 1
ATOM 2851 C C . MET B 1 1 ? 22.031 36.094 12.969 1 37.25 1 MET B C 1
ATOM 2853 O O . MET B 1 1 ? 21.953 35.5 14.039 1 37.25 1 MET B O 1
ATOM 2857 N N . ALA B 1 2 ? 20.906 36.75 12.297 1 45.44 2 ALA B N 1
ATOM 2858 C CA . ALA B 1 2 ? 19.562 36.812 12.836 1 45.44 2 ALA B CA 1
ATOM 2859 C C . ALA B 1 2 ? 18.891 35.438 12.828 1 45.44 2 ALA B C 1
ATOM 2861 O O . ALA B 1 2 ? 18.125 35.125 13.727 1 45.44 2 ALA B O 1
ATOM 2862 N N . SER B 1 3 ? 19.312 34.531 11.773 1 49.19 3 SER B N 1
ATOM 2863 C CA . SER B 1 3 ? 18.734 33.219 11.555 1 49.19 3 SER B CA 1
ATOM 2864 C C . SER B 1 3 ? 19.266 32.219 12.578 1 49.19 3 SER B C 1
ATOM 2866 O O . SER B 1 3 ? 18.578 31.219 12.891 1 49.19 3 SER B O 1
ATOM 2868 N N . SER B 1 4 ? 20.578 32.469 13.039 1 54.16 4 SER B N 1
ATOM 2869 C CA . SER B 1 4 ? 21.297 31.484 13.852 1 54.16 4 SER B CA 1
AT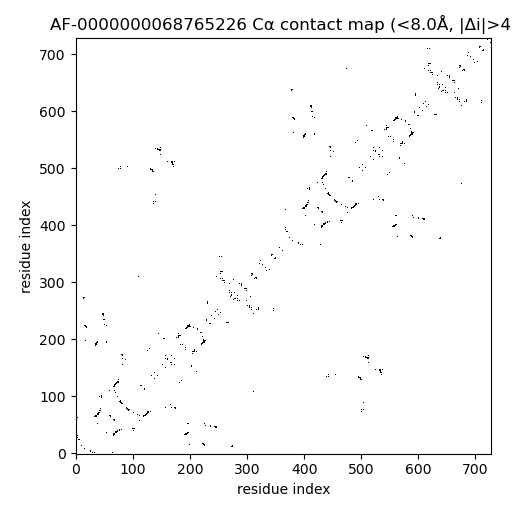OM 2870 C C . SER B 1 4 ? 20.609 31.297 15.203 1 54.16 4 SER B C 1
ATOM 2872 O O . SER B 1 4 ? 20.719 30.234 15.812 1 54.16 4 SER B O 1
ATOM 2874 N N . ASN B 1 5 ? 19.547 32.125 15.398 1 83.38 5 ASN B N 1
ATOM 2875 C CA . ASN B 1 5 ? 19.016 31.938 16.75 1 83.38 5 ASN B CA 1
ATOM 2876 C C . ASN B 1 5 ? 17.516 31.688 16.719 1 83.38 5 ASN B C 1
ATOM 2878 O O . ASN B 1 5 ? 16.828 31.859 17.734 1 83.38 5 ASN B O 1
ATOM 2882 N N . LEU B 1 6 ? 17.094 31.281 15.523 1 92 6 LEU B N 1
ATOM 2883 C CA . LEU B 1 6 ? 15.656 31.141 15.359 1 92 6 LEU B CA 1
ATOM 2884 C C . LEU B 1 6 ? 15.125 29.984 16.203 1 92 6 LEU B C 1
ATOM 2886 O O . LEU B 1 6 ? 14.086 30.109 16.844 1 92 6 LEU B O 1
ATOM 2890 N N . ILE B 1 7 ? 15.844 28.891 16.25 1 94.19 7 ILE B N 1
ATOM 2891 C CA . ILE B 1 7 ? 15.422 27.734 17.031 1 94.19 7 ILE B CA 1
ATOM 2892 C C . ILE B 1 7 ? 15.352 28.094 18.5 1 94.19 7 ILE B C 1
ATOM 2894 O O . ILE B 1 7 ? 14.414 27.703 19.203 1 94.19 7 ILE B O 1
ATOM 2898 N N . LYS B 1 8 ? 16.312 28.812 18.906 1 93.06 8 LYS B N 1
ATOM 2899 C CA . LYS B 1 8 ? 16.312 29.266 20.312 1 93.06 8 LYS B CA 1
ATOM 2900 C C . LYS B 1 8 ? 15.133 30.172 20.609 1 93.06 8 LYS B C 1
ATOM 2902 O O . LYS B 1 8 ? 14.523 30.062 21.672 1 93.06 8 LYS B O 1
ATOM 2907 N N . GLN B 1 9 ? 14.867 31.062 19.734 1 94.06 9 GLN B N 1
ATOM 2908 C CA . GLN B 1 9 ? 13.727 31.953 19.891 1 94.06 9 GLN B CA 1
ATOM 2909 C C . GLN B 1 9 ? 12.422 31.156 19.984 1 94.06 9 GLN B C 1
ATOM 2911 O O . GLN B 1 9 ? 11.555 31.469 20.797 1 94.06 9 GLN B O 1
ATOM 2916 N N . LEU B 1 10 ? 12.305 30.141 19.125 1 96.56 10 LEU B N 1
ATOM 2917 C CA . LEU B 1 10 ? 11.125 29.281 19.156 1 96.56 10 LEU B CA 1
ATOM 2918 C C . LEU B 1 10 ? 11.039 28.516 20.469 1 96.56 10 LEU B C 1
ATOM 2920 O O . LEU B 1 10 ? 9.953 28.344 21.031 1 96.56 10 LEU B O 1
ATOM 2924 N N . GLN B 1 11 ? 12.164 28.078 20.922 1 96.38 11 GLN B N 1
ATOM 2925 C CA . GLN B 1 11 ? 12.219 27.359 22.188 1 96.38 11 GLN B CA 1
ATOM 2926 C C . GLN B 1 11 ? 11.805 28.266 23.359 1 96.38 11 GLN B C 1
ATOM 2928 O O . GLN B 1 11 ? 11.086 27.828 24.266 1 96.38 11 GLN B O 1
ATOM 2933 N N . GLU B 1 12 ? 12.25 29.469 23.312 1 95.44 12 GLU B N 1
ATOM 2934 C CA . GLU B 1 12 ? 11.914 30.422 24.359 1 95.44 12 GLU B CA 1
ATOM 2935 C C . GLU B 1 12 ? 10.406 30.656 24.422 1 95.44 12 GLU B C 1
ATOM 2937 O O . GLU B 1 12 ? 9.859 30.938 25.484 1 95.44 12 GLU B O 1
ATOM 2942 N N . ARG B 1 13 ? 9.781 30.547 23.328 1 97 13 ARG B N 1
ATOM 2943 C CA . ARG B 1 13 ? 8.336 30.734 23.25 1 97 13 ARG B CA 1
ATOM 2944 C C . ARG B 1 13 ? 7.59 29.438 23.562 1 97 13 ARG B C 1
ATOM 2946 O O . ARG B 1 13 ? 6.363 29.438 23.672 1 97 13 ARG B O 1
ATOM 2953 N N . GLY B 1 14 ? 8.367 28.312 23.672 1 96.19 14 GLY B N 1
ATOM 2954 C CA . GLY B 1 14 ? 7.746 27.031 23.906 1 96.19 14 GLY B CA 1
ATOM 2955 C C . GLY B 1 14 ? 7.164 26.406 22.656 1 96.19 14 GLY B C 1
ATOM 2956 O O . GLY B 1 14 ? 6.25 25.578 22.734 1 96.19 14 GLY B O 1
ATOM 2957 N N . LEU B 1 15 ? 7.742 26.75 21.531 1 97.31 15 LEU B N 1
ATOM 2958 C CA . LEU B 1 15 ? 7.16 26.344 20.25 1 97.31 15 LEU B CA 1
ATOM 2959 C C . LEU B 1 15 ? 7.91 25.156 19.656 1 97.31 15 LEU B C 1
ATOM 2961 O O . LEU B 1 15 ? 7.703 24.797 18.5 1 97.31 15 LEU B O 1
ATOM 2965 N N . VAL B 1 16 ? 8.789 24.547 20.406 1 97.31 16 VAL B N 1
ATOM 2966 C CA . VAL B 1 16 ? 9.516 23.375 19.922 1 97.31 16 VAL B CA 1
ATOM 2967 C C . VAL B 1 16 ? 9.211 22.172 20.812 1 97.31 16 VAL B C 1
ATOM 2969 O O . VAL B 1 16 ? 9.469 22.203 22.016 1 97.31 16 VAL B O 1
ATOM 2972 N N . ALA B 1 17 ? 8.602 21.172 20.219 1 97.25 17 ALA B N 1
ATOM 2973 C CA . ALA B 1 17 ? 8.375 19.922 20.938 1 97.25 17 ALA B CA 1
ATOM 2974 C C . ALA B 1 17 ? 9.508 18.938 20.672 1 97.25 17 ALA B C 1
ATOM 2976 O O . ALA B 1 17 ? 10.039 18.344 21.625 1 97.25 17 ALA B O 1
ATOM 2977 N N . GLN B 1 18 ? 9.812 18.688 19.422 1 96.62 18 GLN B N 1
ATOM 2978 C CA . GLN B 1 18 ? 10.891 17.781 19.016 1 96.62 18 GLN B CA 1
ATOM 2979 C C . GLN B 1 18 ? 11.664 18.359 17.828 1 96.62 18 GLN B C 1
ATOM 2981 O O . GLN B 1 18 ? 11.117 19.125 17.031 1 96.62 18 GLN B O 1
ATOM 2986 N N . VAL B 1 19 ? 12.914 18.078 17.844 1 97 19 VAL B N 1
ATOM 2987 C CA . VAL B 1 19 ? 13.781 18.406 16.719 1 97 19 VAL B CA 1
ATOM 2988 C C . VAL B 1 19 ? 14.711 17.234 16.422 1 97 19 VAL B C 1
ATOM 2990 O O . VAL B 1 19 ? 15.242 16.609 17.344 1 97 19 VAL B O 1
ATOM 2993 N N . THR B 1 20 ? 14.836 16.688 15.219 1 95.81 20 THR B N 1
ATOM 2994 C CA . THR B 1 20 ? 15.633 15.516 14.883 1 95.81 20 THR B CA 1
ATOM 2995 C C . THR B 1 20 ? 17.094 15.742 15.227 1 95.81 20 THR B C 1
ATOM 2997 O O . THR B 1 20 ? 17.75 14.875 15.82 1 95.81 20 THR B O 1
ATOM 3000 N N . ASP B 1 21 ? 17.781 16.766 14.781 1 93.88 21 ASP B N 1
ATOM 3001 C CA . ASP B 1 21 ? 19.172 17.125 15.039 1 93.88 21 ASP B CA 1
ATOM 3002 C C . ASP B 1 21 ? 19.312 18.641 15.234 1 93.88 21 ASP B C 1
ATOM 3004 O O . ASP B 1 21 ? 19.688 19.359 14.297 1 93.88 21 ASP B O 1
ATOM 3008 N N . GLU B 1 22 ? 19.188 18.953 16.453 1 94.44 22 GLU B N 1
ATOM 3009 C CA . GLU B 1 22 ? 19.125 20.375 16.766 1 94.44 22 GLU B CA 1
ATOM 3010 C C . GLU B 1 22 ? 20.406 21.094 16.359 1 94.44 22 GLU B C 1
ATOM 3012 O O . GLU B 1 22 ? 20.359 22.172 15.766 1 94.44 22 GLU B O 1
ATOM 3017 N N . GLU B 1 23 ? 21.531 20.516 16.672 1 94 23 GLU B N 1
ATOM 3018 C CA . GLU B 1 23 ? 22.812 21.141 16.359 1 94 23 GLU B CA 1
ATOM 3019 C C . GLU B 1 23 ? 23.031 21.25 14.852 1 94 23 GLU B C 1
ATOM 3021 O O . GLU B 1 23 ? 23.422 22.312 14.352 1 94 23 GLU B O 1
ATOM 3026 N N . ALA B 1 24 ? 22.766 20.219 14.195 1 95.44 24 ALA B N 1
ATOM 3027 C CA . ALA B 1 24 ? 22.953 20.203 12.75 1 95.44 24 ALA B CA 1
ATOM 3028 C C . ALA B 1 24 ? 21.984 21.188 12.07 1 95.44 24 ALA B C 1
ATOM 3030 O O . ALA B 1 24 ? 22.344 21.828 11.086 1 95.44 24 ALA B O 1
ATOM 3031 N N . LEU B 1 25 ? 20.781 21.219 12.555 1 96.56 25 LEU B N 1
ATOM 3032 C CA . LEU B 1 25 ? 19.812 22.172 12 1 96.56 25 LEU B CA 1
ATOM 3033 C C . LEU B 1 25 ? 20.266 23.609 12.234 1 96.56 25 LEU B C 1
ATOM 3035 O O . LEU B 1 25 ? 20.156 24.438 11.336 1 96.56 25 LEU B O 1
ATOM 3039 N N . ALA B 1 26 ? 20.75 23.875 13.406 1 93.38 26 ALA B N 1
ATOM 3040 C CA . ALA B 1 26 ? 21.25 25.219 13.719 1 93.38 26 ALA B CA 1
ATOM 3041 C C . ALA B 1 26 ? 22.391 25.609 12.797 1 93.38 26 ALA B C 1
ATOM 3043 O O . ALA B 1 26 ? 22.453 26.75 12.328 1 93.38 26 ALA B O 1
ATOM 3044 N N . GLU B 1 27 ? 23.25 24.656 12.609 1 94.06 27 GLU B N 1
ATOM 3045 C CA . GLU B 1 27 ? 24.359 24.891 11.695 1 94.06 27 GLU B CA 1
ATOM 3046 C C . GLU B 1 27 ? 23.875 25.156 10.273 1 94.06 27 GLU B C 1
ATOM 3048 O O . GLU B 1 27 ? 24.391 26.047 9.594 1 94.06 27 GLU B O 1
ATOM 3053 N N . ARG B 1 28 ? 22.922 24.438 9.883 1 95.56 28 ARG B N 1
ATOM 3054 C CA . ARG B 1 28 ? 22.375 24.609 8.547 1 95.56 28 ARG B CA 1
ATOM 3055 C C . ARG B 1 28 ? 21.719 25.969 8.398 1 95.56 28 ARG B C 1
ATOM 3057 O O . ARG B 1 28 ? 21.844 26.625 7.359 1 95.56 28 ARG B O 1
ATOM 3064 N N . LEU B 1 29 ? 21 26.359 9.398 1 95.12 29 LEU B N 1
ATOM 3065 C CA . LEU B 1 29 ? 20.328 27.656 9.391 1 95.12 29 LEU B CA 1
ATOM 3066 C C . LEU B 1 29 ? 21.328 28.797 9.375 1 95.12 29 LEU B C 1
ATOM 3068 O O . LEU B 1 29 ? 21.047 29.875 8.836 1 95.12 29 LEU B O 1
ATOM 3072 N N . ALA B 1 30 ? 22.5 28.547 9.891 1 92.06 30 ALA B N 1
ATOM 3073 C CA . ALA B 1 30 ? 23.547 29.562 9.938 1 92.06 30 ALA B CA 1
ATOM 3074 C C . ALA B 1 30 ? 24.172 29.75 8.562 1 92.06 30 ALA B C 1
ATOM 3076 O O . ALA B 1 30 ? 24.766 30.812 8.289 1 92.06 30 ALA B O 1
ATOM 3077 N N . GLN B 1 31 ? 24.078 28.797 7.746 1 94.31 31 GLN B N 1
ATOM 3078 C CA . GLN B 1 31 ? 24.703 28.844 6.43 1 94.31 31 GLN B CA 1
ATOM 3079 C C . GLN B 1 31 ? 23.875 29.672 5.453 1 94.31 31 GLN B C 1
ATOM 3081 O O . GLN B 1 31 ? 24.359 30.078 4.398 1 94.31 31 GLN B O 1
ATOM 3086 N N . GLY B 1 32 ? 22.625 29.953 5.789 1 94.25 32 GLY B N 1
ATOM 3087 C CA . GLY B 1 32 ? 21.766 30.734 4.906 1 94.25 32 GLY B CA 1
ATOM 3088 C C . GLY B 1 32 ? 20.328 30.281 4.934 1 94.25 32 GLY B C 1
ATOM 3089 O O . GLY B 1 32 ? 19.969 29.328 5.641 1 94.25 32 GLY B O 1
ATOM 3090 N N . PRO B 1 33 ? 19.562 30.969 4.188 1 96.56 33 PRO B N 1
ATOM 3091 C CA . PRO B 1 33 ? 18.125 30.656 4.168 1 96.56 33 PRO B CA 1
ATOM 3092 C C . PRO B 1 33 ? 17.844 29.25 3.639 1 96.56 33 PRO B C 1
ATOM 3094 O O . PRO B 1 33 ? 18.531 28.781 2.734 1 96.56 33 PRO B O 1
ATOM 3097 N N . ILE B 1 34 ? 16.859 28.625 4.164 1 97.94 34 ILE B N 1
ATOM 3098 C CA . ILE B 1 34 ? 16.406 27.312 3.691 1 97.94 34 ILE B CA 1
ATOM 3099 C C . ILE B 1 34 ? 14.945 27.375 3.275 1 97.94 34 ILE B C 1
ATOM 3101 O O . ILE B 1 34 ? 14.242 28.344 3.6 1 97.94 34 ILE B O 1
ATOM 3105 N N . ALA B 1 35 ? 14.547 26.359 2.521 1 98.62 35 ALA B N 1
ATOM 3106 C CA . ALA B 1 35 ? 13.125 26.109 2.318 1 98.62 35 ALA B CA 1
ATOM 3107 C C . ALA B 1 35 ? 12.594 25.094 3.326 1 98.62 35 ALA B C 1
ATOM 3109 O O . ALA B 1 35 ? 13.297 24.156 3.703 1 98.62 35 ALA B O 1
ATOM 3110 N N . LEU B 1 36 ? 11.43 25.344 3.814 1 98.81 36 LEU B N 1
ATOM 3111 C CA . LEU B 1 36 ? 10.758 24.453 4.754 1 98.81 36 LEU B CA 1
ATOM 3112 C C . LEU B 1 36 ? 9.273 24.328 4.418 1 98.81 36 LEU B C 1
ATOM 3114 O O . LEU B 1 36 ? 8.719 25.156 3.691 1 98.81 36 LEU B O 1
ATOM 3118 N N . TYR B 1 37 ? 8.641 23.219 4.973 1 98.88 37 TYR B N 1
ATOM 3119 C CA . TYR B 1 37 ? 7.227 23.109 4.625 1 98.88 37 TYR B CA 1
ATOM 3120 C C . TYR B 1 37 ? 6.418 22.578 5.801 1 98.88 37 TYR B C 1
ATOM 3122 O O . TYR B 1 37 ? 6.977 22 6.734 1 98.88 37 TYR B O 1
ATOM 3130 N N . CYS B 1 38 ? 5.172 22.859 5.805 1 98.56 38 CYS B N 1
ATOM 3131 C CA . CYS B 1 38 ? 4.137 22.281 6.648 1 98.56 38 CYS B CA 1
ATOM 3132 C C . CYS B 1 38 ? 2.949 21.812 5.812 1 98.56 38 CYS B C 1
ATOM 3134 O O . CYS B 1 38 ? 2.549 22.5 4.863 1 98.56 38 CYS B O 1
ATOM 3136 N N . GLY B 1 39 ? 2.502 20.641 6.164 1 97.12 39 GLY B N 1
ATOM 3137 C CA . GLY B 1 39 ? 1.372 20.094 5.438 1 97.12 39 GLY B CA 1
ATOM 3138 C C . GLY B 1 39 ? 0.041 20.344 6.121 1 97.12 39 GLY B C 1
ATOM 3139 O O . GLY B 1 39 ? -0.047 20.328 7.348 1 97.12 39 GLY B O 1
ATOM 3140 N N . PHE B 1 40 ? -0.971 20.578 5.305 1 95.69 40 PHE B N 1
ATOM 3141 C CA . PHE B 1 40 ? -2.35 20.719 5.754 1 95.69 40 PHE B CA 1
ATOM 3142 C C . PHE B 1 40 ? -3.275 19.781 4.98 1 95.69 40 PHE B C 1
ATOM 3144 O O . PHE B 1 40 ? -3.441 19.938 3.768 1 95.69 40 PHE B O 1
ATOM 3151 N N . ASP B 1 41 ? -3.875 18.859 5.66 1 92.19 41 ASP B N 1
ATOM 3152 C CA . ASP B 1 41 ? -4.809 17.953 5 1 92.19 41 ASP B CA 1
ATOM 3153 C C . ASP B 1 41 ? -6.219 18.531 4.984 1 92.19 41 ASP B C 1
ATOM 3155 O O . ASP B 1 41 ? -6.742 18.922 6.027 1 92.19 41 ASP B O 1
ATOM 3159 N N . PRO B 1 42 ? -6.84 18.547 3.863 1 93.19 42 PRO B N 1
ATOM 3160 C CA . PRO B 1 42 ? -8.219 19.047 3.752 1 93.19 42 PRO B CA 1
ATOM 3161 C C . PRO B 1 42 ? -9.25 18.016 4.219 1 93.19 42 PRO B C 1
ATOM 3163 O O . PRO B 1 42 ? -10 17.484 3.4 1 93.19 42 PRO B O 1
ATOM 3166 N N . THR B 1 43 ? -9.422 17.812 5.48 1 87.62 43 THR B N 1
ATOM 3167 C CA . THR B 1 43 ? -10.398 16.891 6.055 1 87.62 43 THR B CA 1
ATOM 3168 C C . THR B 1 43 ? -11.711 17.609 6.34 1 87.62 43 THR B C 1
ATOM 3170 O O . THR B 1 43 ? -12.711 16.984 6.684 1 87.62 43 THR B O 1
ATOM 3173 N N . ALA B 1 44 ? -11.688 18.906 6.277 1 90.5 44 ALA B N 1
ATOM 3174 C CA . ALA B 1 44 ? -12.836 19.812 6.34 1 90.5 44 ALA B CA 1
ATOM 3175 C C . ALA B 1 44 ? -12.641 21.016 5.422 1 90.5 44 ALA B C 1
ATOM 3177 O O . ALA B 1 44 ? -11.586 21.156 4.793 1 90.5 44 ALA B O 1
ATOM 3178 N N . ASP B 1 45 ? -13.688 21.812 5.363 1 94.56 45 ASP B N 1
ATOM 3179 C CA . ASP B 1 45 ? -13.633 22.938 4.441 1 94.56 45 ASP B CA 1
ATOM 3180 C C . ASP B 1 45 ? -12.977 24.156 5.098 1 94.56 45 ASP B C 1
ATOM 3182 O O . ASP B 1 45 ? -13.094 25.266 4.602 1 94.56 45 ASP B O 1
ATOM 3186 N N . SER B 1 46 ? -12.336 23.984 6.258 1 96.12 46 SER B N 1
ATOM 3187 C CA . SER B 1 46 ? -11.656 25.094 6.93 1 96.12 46 SER B CA 1
ATOM 3188 C C . SER B 1 46 ? -10.578 24.578 7.875 1 96.12 46 SER B C 1
ATOM 3190 O O . SER B 1 46 ? -10.688 23.469 8.406 1 96.12 46 SER B O 1
ATOM 3192 N N . LEU B 1 47 ? -9.562 25.375 8.023 1 96 47 LEU B N 1
ATOM 3193 C CA . LEU B 1 47 ? -8.625 25.156 9.117 1 96 47 LEU B CA 1
ATOM 3194 C C . LEU B 1 47 ? -9.242 25.547 10.453 1 96 47 LEU B C 1
ATOM 3196 O O . LEU B 1 47 ? -10.266 26.25 10.492 1 96 47 LEU B O 1
ATOM 3200 N N . HIS B 1 48 ? -8.734 25.016 11.484 1 95 48 HIS B N 1
ATOM 3201 C CA . HIS B 1 48 ? -9.141 25.391 12.828 1 95 48 HIS B CA 1
ATOM 3202 C C . HIS B 1 48 ? -7.941 25.828 13.664 1 95 48 HIS B C 1
ATOM 3204 O O . HIS B 1 48 ? -6.812 25.875 13.164 1 95 48 HIS B O 1
ATOM 3210 N N . LEU B 1 49 ? -8.133 26.156 14.93 1 94.5 49 LEU B N 1
ATOM 3211 C CA . LEU B 1 49 ? -7.121 26.766 15.781 1 94.5 49 LEU B CA 1
ATOM 3212 C C . LEU B 1 49 ? -5.922 25.828 15.945 1 94.5 49 LEU B C 1
ATOM 3214 O O . LEU B 1 49 ? -4.797 26.297 16.141 1 94.5 49 LEU B O 1
ATOM 3218 N N . GLY B 1 50 ? -6.18 24.562 15.844 1 90.94 50 GLY B N 1
ATOM 3219 C CA . GLY B 1 50 ? -5.094 23.594 15.961 1 90.94 50 GLY B CA 1
ATOM 3220 C C . GLY B 1 50 ? -4.055 23.734 14.867 1 90.94 50 GLY B C 1
ATOM 3221 O O . GLY B 1 50 ? -2.895 23.359 15.055 1 90.94 50 GLY B O 1
ATOM 3222 N N . HIS B 1 51 ? -4.43 24.328 13.758 1 94.06 51 HIS B N 1
ATOM 3223 C CA . HIS B 1 51 ? -3.541 24.484 12.609 1 94.06 51 HIS B CA 1
ATOM 3224 C C . HIS B 1 51 ? -2.746 25.781 12.711 1 94.06 51 HIS B C 1
ATOM 3226 O O . HIS B 1 51 ? -1.798 26 11.953 1 94.06 51 HIS B O 1
ATOM 3232 N N . LEU B 1 52 ? -3.113 26.641 13.594 1 95.44 52 LEU B N 1
ATOM 3233 C CA . LEU B 1 52 ? -2.594 28 13.602 1 95.44 52 LEU B CA 1
ATOM 3234 C C . LEU B 1 52 ? -1.136 28.016 14.047 1 95.44 52 LEU B C 1
ATOM 3236 O O . LEU B 1 52 ? -0.316 28.734 13.469 1 95.44 52 LEU B O 1
ATOM 3240 N N . VAL B 1 53 ? -0.782 27.188 15.055 1 95.81 53 VAL B N 1
ATOM 3241 C CA . VAL B 1 53 ? 0.568 27.234 15.602 1 95.81 53 VAL B CA 1
ATOM 3242 C C . VAL B 1 53 ? 1.581 26.844 14.531 1 95.81 53 VAL B C 1
ATOM 3244 O O . VAL B 1 53 ? 2.541 27.578 14.281 1 95.81 53 VAL B O 1
ATOM 3247 N N . PRO B 1 54 ? 1.356 25.734 13.852 1 96.44 54 PRO B N 1
ATOM 3248 C CA . PRO B 1 54 ? 2.295 25.406 12.766 1 96.44 54 PRO B CA 1
ATOM 3249 C C . PRO B 1 54 ? 2.314 26.469 11.672 1 96.44 54 PRO B C 1
ATOM 3251 O O . PRO B 1 54 ? 3.373 26.766 11.109 1 96.44 54 PRO B O 1
ATOM 3254 N N . LEU B 1 55 ? 1.212 27 11.367 1 96.62 55 LEU B N 1
ATOM 3255 C CA . LEU B 1 55 ? 1.112 28.047 10.352 1 96.62 55 LEU B CA 1
ATOM 3256 C C . LEU B 1 55 ? 1.899 29.281 10.766 1 96.62 55 LEU B C 1
ATOM 3258 O O . LEU B 1 55 ? 2.607 29.875 9.945 1 96.62 55 LEU B O 1
ATOM 3262 N N . LEU B 1 56 ? 1.795 29.703 12.008 1 97.38 56 LEU B N 1
ATOM 3263 C CA . LEU B 1 56 ? 2.523 30.859 12.516 1 97.38 56 LEU B CA 1
ATOM 3264 C C . LEU B 1 56 ? 4.023 30.578 12.555 1 97.38 56 LEU B C 1
ATOM 3266 O O . LEU B 1 56 ? 4.832 31.5 12.367 1 97.38 56 LEU B O 1
ATOM 3270 N N . CYS B 1 57 ? 4.336 29.328 12.773 1 97.31 57 CYS B N 1
ATOM 3271 C CA . CYS B 1 57 ? 5.746 28.953 12.727 1 97.31 57 CYS B CA 1
ATOM 3272 C C . CYS B 1 57 ? 6.312 29.172 11.328 1 97.31 57 CYS B C 1
ATOM 3274 O O . CYS B 1 57 ? 7.43 29.672 11.172 1 97.31 57 CYS B O 1
ATOM 3276 N N . LEU B 1 58 ? 5.586 28.781 10.32 1 97.88 58 LEU B N 1
ATOM 3277 C CA . LEU B 1 58 ? 5.996 29.062 8.945 1 97.88 58 LEU B CA 1
ATOM 3278 C C . LEU B 1 58 ? 6.227 30.562 8.734 1 97.88 58 LEU B C 1
ATOM 3280 O O . LEU B 1 58 ? 7.223 30.953 8.133 1 97.88 58 LEU B O 1
ATOM 3284 N N . LYS B 1 59 ? 5.32 31.328 9.227 1 97.75 59 LYS B N 1
ATOM 3285 C CA . LYS B 1 59 ? 5.418 32.781 9.094 1 97.75 59 LYS B CA 1
ATOM 3286 C C . LYS B 1 59 ? 6.676 33.312 9.773 1 97.75 59 LYS B C 1
ATOM 3288 O O . LYS B 1 59 ? 7.371 34.156 9.219 1 97.75 59 LYS B O 1
ATOM 3293 N N . ARG B 1 60 ? 6.98 32.812 10.969 1 97.31 60 ARG B N 1
ATOM 3294 C CA . ARG B 1 60 ? 8.18 33.219 11.688 1 97.31 60 ARG B CA 1
ATOM 3295 C C . ARG B 1 60 ? 9.438 32.906 10.891 1 97.31 60 ARG B C 1
ATOM 3297 O O . ARG B 1 60 ? 10.367 33.719 10.836 1 97.31 60 ARG B O 1
ATOM 3304 N N . PHE B 1 61 ? 9.461 31.766 10.242 1 97.88 61 PHE B N 1
ATOM 3305 C CA . PHE B 1 61 ? 10.602 31.406 9.406 1 97.88 61 PHE B CA 1
ATOM 3306 C C . PHE B 1 61 ? 10.719 32.344 8.219 1 97.88 61 PHE B C 1
ATOM 3308 O O . PHE B 1 61 ? 11.82 32.781 7.863 1 97.88 61 PHE B O 1
ATOM 3315 N N . GLN B 1 62 ? 9.57 32.625 7.621 1 97.94 62 GLN B N 1
ATOM 3316 C CA . GLN B 1 62 ? 9.617 33.562 6.492 1 97.94 62 GLN B CA 1
ATOM 3317 C C . GLN B 1 62 ? 10.133 34.938 6.922 1 97.94 62 GLN B C 1
ATOM 3319 O O . GLN B 1 62 ? 10.961 35.531 6.234 1 97.94 62 GLN B O 1
ATOM 3324 N N . GLN B 1 63 ? 9.68 35.406 8.078 1 96.12 63 GLN B N 1
ATOM 3325 C CA . GLN B 1 63 ? 10.133 36.688 8.617 1 96.12 63 GLN B CA 1
ATOM 3326 C C . GLN B 1 63 ? 11.633 36.688 8.883 1 96.12 63 GLN B C 1
ATOM 3328 O O . GLN B 1 63 ? 12.289 37.719 8.828 1 96.12 63 GLN B O 1
ATOM 3333 N N . ALA B 1 64 ? 12.125 35.5 9.094 1 95.69 64 ALA B N 1
ATOM 3334 C CA . ALA B 1 64 ? 13.555 35.344 9.352 1 95.69 64 ALA B CA 1
ATOM 3335 C C . ALA B 1 64 ? 14.328 35.156 8.055 1 95.69 64 ALA B C 1
ATOM 3337 O O . ALA B 1 64 ? 15.547 34.938 8.07 1 95.69 64 ALA B O 1
ATOM 3338 N N . GLY B 1 65 ? 13.602 35.156 6.949 1 96.5 65 GLY B N 1
ATOM 3339 C CA . GLY B 1 65 ? 14.281 35.156 5.66 1 96.5 65 GLY B CA 1
ATOM 3340 C C . GLY B 1 65 ? 14.211 33.812 4.961 1 96.5 65 GLY B C 1
ATOM 3341 O O . GLY B 1 65 ? 14.719 33.656 3.848 1 96.5 65 GLY B O 1
ATOM 3342 N N . HIS B 1 66 ? 13.562 32.781 5.512 1 97.94 66 HIS B N 1
ATOM 3343 C CA . HIS B 1 66 ? 13.453 31.453 4.926 1 97.94 66 HIS B CA 1
ATOM 3344 C C . HIS B 1 66 ? 12.25 31.359 3.992 1 97.94 66 HIS B C 1
ATOM 3346 O O . HIS B 1 66 ? 11.43 32.281 3.936 1 97.94 66 HIS B O 1
ATOM 3352 N N . LYS B 1 67 ? 12.211 30.344 3.213 1 98.44 67 LYS B N 1
ATOM 3353 C CA . LYS B 1 67 ? 11.18 30.172 2.193 1 98.44 67 LYS B CA 1
ATOM 3354 C C . LYS B 1 67 ? 10.18 29.094 2.598 1 98.44 67 LYS B C 1
ATOM 3356 O O . LYS B 1 67 ? 10.438 27.906 2.424 1 98.44 67 LYS B O 1
ATOM 3361 N N . PRO B 1 68 ? 9.031 29.484 3.033 1 98.69 68 PRO B N 1
ATOM 3362 C CA . PRO B 1 68 ? 8.039 28.5 3.451 1 98.69 68 PRO B CA 1
ATOM 3363 C C . PRO B 1 68 ? 7.25 27.922 2.277 1 98.69 68 PRO B C 1
ATOM 3365 O O . PRO B 1 68 ? 6.953 28.641 1.317 1 98.69 68 PRO B O 1
ATOM 3368 N N . VAL B 1 69 ? 7.004 26.625 2.326 1 98.75 69 VAL B N 1
ATOM 3369 C CA . VAL B 1 69 ? 6.09 25.938 1.421 1 98.75 69 VAL B CA 1
ATOM 3370 C C . VAL B 1 69 ? 4.859 25.469 2.191 1 98.75 69 VAL B C 1
ATOM 3372 O O . VAL B 1 69 ? 4.98 24.703 3.148 1 98.75 69 VAL B O 1
ATOM 3375 N N . ALA B 1 70 ? 3.717 26 1.879 1 98.44 70 ALA B N 1
ATOM 3376 C CA . ALA B 1 70 ? 2.453 25.484 2.4 1 98.44 70 ALA B CA 1
ATOM 3377 C C . ALA B 1 70 ? 1.913 24.359 1.517 1 98.44 70 ALA B C 1
ATOM 3379 O O . ALA B 1 70 ? 1.43 24.609 0.411 1 98.44 70 ALA B O 1
ATOM 3380 N N . LEU B 1 71 ? 1.991 23.141 1.989 1 98.56 71 LEU B N 1
ATOM 3381 C CA . LEU B 1 71 ? 1.547 21.984 1.224 1 98.56 71 LEU B CA 1
ATOM 3382 C C . LEU B 1 71 ? 0.114 21.609 1.587 1 98.56 71 LEU B C 1
ATOM 3384 O O . LEU B 1 71 ? -0.183 21.328 2.752 1 98.56 71 LEU B O 1
ATOM 3388 N N . VAL B 1 72 ? -0.711 21.719 0.665 1 97.56 72 VAL B N 1
ATOM 3389 C CA . VAL B 1 72 ? -2.074 21.234 0.863 1 97.56 72 VAL B CA 1
ATOM 3390 C C . VAL B 1 72 ? -2.199 19.812 0.338 1 97.56 72 VAL B C 1
ATOM 3392 O O . VAL B 1 72 ? -1.808 19.516 -0.795 1 97.56 72 VAL B O 1
ATOM 3395 N N . GLY B 1 73 ? -2.801 18.938 1.107 1 96.81 73 GLY B N 1
ATOM 3396 C CA . GLY B 1 73 ? -2.836 17.516 0.807 1 96.81 73 GLY B CA 1
ATOM 3397 C C . GLY B 1 73 ? -4.043 17.094 -0.016 1 96.81 73 GLY B C 1
ATOM 3398 O O . GLY B 1 73 ? -4.898 16.344 0.456 1 96.81 73 GLY B O 1
ATOM 3399 N N . GLY B 1 74 ? -4.047 17.547 -1.228 1 96.56 74 GLY B N 1
ATOM 3400 C CA . GLY B 1 74 ? -5.141 17.109 -2.082 1 96.56 74 GLY B CA 1
ATOM 3401 C C . GLY B 1 74 ? -5.211 15.602 -2.24 1 96.56 74 GLY B C 1
ATOM 3402 O O . GLY B 1 74 ? -6.297 15.039 -2.389 1 96.56 74 GLY B O 1
ATOM 3403 N N . ALA B 1 75 ? -4.098 14.906 -2.287 1 96.88 75 ALA B N 1
ATOM 3404 C CA . ALA B 1 75 ? -4.031 13.453 -2.4 1 96.88 75 ALA B CA 1
ATOM 3405 C C . ALA B 1 75 ? -4.242 12.789 -1.044 1 96.88 75 ALA B C 1
ATOM 3407 O O . ALA B 1 75 ? -5.098 11.914 -0.902 1 96.88 75 ALA B O 1
ATOM 3408 N N . THR B 1 76 ? -3.496 13.25 -0.032 1 95.44 76 THR B N 1
ATOM 3409 C CA . THR B 1 76 ? -3.598 12.648 1.293 1 95.44 76 THR B CA 1
ATOM 3410 C C . THR B 1 76 ? -4.977 12.898 1.897 1 95.44 76 THR B C 1
ATOM 3412 O O . THR B 1 76 ? -5.461 12.109 2.709 1 95.44 76 THR B O 1
ATOM 3415 N N . GLY B 1 77 ? -5.609 13.977 1.46 1 93.5 77 GLY B N 1
ATOM 3416 C CA . GLY B 1 77 ? -6.973 14.242 1.882 1 93.5 77 GLY B CA 1
ATOM 3417 C C . GLY B 1 77 ? -7.961 13.188 1.413 1 93.5 77 GLY B C 1
ATOM 3418 O O . GLY B 1 77 ? -9.008 13 2.027 1 93.5 77 GLY B O 1
ATOM 3419 N N . LEU B 1 78 ? -7.66 12.562 0.328 1 93.62 78 LEU B N 1
ATOM 3420 C CA . LEU B 1 78 ? -8.516 11.516 -0.215 1 93.62 78 LEU B CA 1
ATOM 3421 C C . LEU B 1 78 ? -8.328 10.211 0.559 1 93.62 78 LEU B C 1
ATOM 3423 O O . LEU B 1 78 ? -9.164 9.305 0.469 1 93.62 78 LEU B O 1
ATOM 3427 N N . ILE B 1 79 ? -7.25 10.023 1.244 1 90.38 79 ILE B N 1
ATOM 3428 C CA . ILE B 1 79 ? -6.883 8.797 1.948 1 90.38 79 ILE B CA 1
ATOM 3429 C C . ILE B 1 79 ? -7.25 8.922 3.426 1 90.38 79 ILE B C 1
ATOM 3431 O O . ILE B 1 79 ? -7.883 8.031 3.99 1 90.38 79 ILE B O 1
ATOM 3435 N N . GLY B 1 80 ? -6.867 10.016 4.023 1 85.06 80 GLY B N 1
ATOM 3436 C CA . GLY B 1 80 ? -7.125 10.258 5.434 1 85.06 80 GLY B CA 1
ATOM 3437 C C . GLY B 1 80 ? -5.973 9.844 6.332 1 85.06 80 GLY B C 1
ATOM 3438 O O . GLY B 1 80 ? -5.422 8.75 6.18 1 85.06 80 GLY B O 1
ATOM 3439 N N . ASP B 1 81 ? -5.645 10.68 7.242 1 81.69 81 ASP B N 1
ATOM 3440 C CA . ASP B 1 81 ? -4.602 10.445 8.234 1 81.69 81 ASP B CA 1
ATOM 3441 C C . ASP B 1 81 ? -5.137 9.625 9.406 1 81.69 81 ASP B C 1
ATOM 3443 O O . ASP B 1 81 ? -6.078 10.039 10.086 1 81.69 81 ASP B O 1
ATOM 3447 N N . PRO B 1 82 ? -4.52 8.508 9.625 1 77.31 82 PRO B N 1
ATOM 3448 C CA . PRO B 1 82 ? -5.004 7.691 10.742 1 77.31 82 PRO B CA 1
ATOM 3449 C C . PRO B 1 82 ? -4.617 8.258 12.102 1 77.31 82 PRO B C 1
ATOM 3451 O O . PRO B 1 82 ? -5.121 7.805 13.133 1 77.31 82 PRO B O 1
ATOM 3454 N N . SER B 1 83 ? -3.861 9.219 12.086 1 70 83 SER B N 1
ATOM 3455 C CA . SER B 1 83 ? -3.322 9.711 13.352 1 70 83 SER B CA 1
ATOM 3456 C C . SER B 1 83 ? -4.434 10.203 14.273 1 70 83 SER B C 1
ATOM 3458 O O . SER B 1 83 ? -5.301 10.969 13.844 1 70 83 SER B O 1
ATOM 3460 N N . PHE B 1 84 ? -4.52 9.609 15.453 1 62.25 84 PHE B N 1
ATOM 3461 C CA . PHE B 1 84 ? -5.293 10.016 16.625 1 62.25 84 PHE B CA 1
ATOM 3462 C C . PHE B 1 84 ? -6.785 9.867 16.359 1 62.25 84 PHE B C 1
ATOM 3464 O O . PHE B 1 84 ? -7.594 10.609 16.922 1 62.25 84 PHE B O 1
ATOM 3471 N N . LYS B 1 85 ? -7.016 9.117 15.375 1 67.56 85 LYS B N 1
ATOM 3472 C CA . LYS B 1 85 ? -8.43 8.852 15.141 1 67.56 85 LYS B CA 1
ATOM 3473 C C . LYS B 1 85 ? -8.805 7.43 15.547 1 67.56 85 LYS B C 1
ATOM 3475 O O . LYS B 1 85 ? -8.039 6.492 15.305 1 67.56 85 LYS B O 1
ATOM 3480 N N . ALA B 1 86 ? -9.859 7.43 16.219 1 63.22 86 ALA B N 1
ATOM 3481 C CA . ALA B 1 86 ? -10.32 6.133 16.703 1 63.22 86 ALA B CA 1
ATOM 3482 C C . ALA B 1 86 ? -11.023 5.348 15.602 1 63.22 86 ALA B C 1
ATOM 3484 O O . ALA B 1 86 ? -10.945 4.117 15.555 1 63.22 86 ALA B O 1
ATOM 3485 N N . ALA B 1 87 ? -11.68 6.074 14.812 1 66.88 87 ALA B N 1
ATOM 3486 C CA . ALA B 1 87 ? -12.477 5.379 13.812 1 66.88 87 ALA B CA 1
ATOM 3487 C C . ALA B 1 87 ? -11.883 5.559 12.414 1 66.88 87 ALA B C 1
ATOM 3489 O O . ALA B 1 87 ? -11.125 6.504 12.172 1 66.88 87 ALA B O 1
ATOM 3490 N N . GLU B 1 88 ? -12.172 4.547 11.625 1 71.06 88 GLU B N 1
ATOM 3491 C CA . GLU B 1 88 ? -11.773 4.645 10.227 1 71.06 88 GLU B CA 1
ATOM 3492 C C . GLU B 1 88 ? -12.383 5.879 9.562 1 71.06 88 GLU B C 1
ATOM 3494 O O . GLU B 1 88 ? -13.539 6.219 9.82 1 71.06 88 GLU B O 1
ATOM 3499 N N . ARG B 1 89 ? -11.664 6.492 8.727 1 74.19 89 ARG B N 1
ATOM 3500 C CA . ARG B 1 89 ? -12.055 7.73 8.062 1 74.19 89 ARG B CA 1
ATOM 3501 C C . ARG B 1 89 ? -13.094 7.461 6.973 1 74.19 89 ARG B C 1
ATOM 3503 O O . ARG B 1 89 ? -13.023 6.438 6.289 1 74.19 89 ARG B O 1
ATOM 3510 N N . LYS B 1 90 ? -13.992 8.289 6.953 1 79.94 90 LYS B N 1
ATOM 3511 C CA . LYS B 1 90 ? -14.867 8.305 5.781 1 79.94 90 LYS B 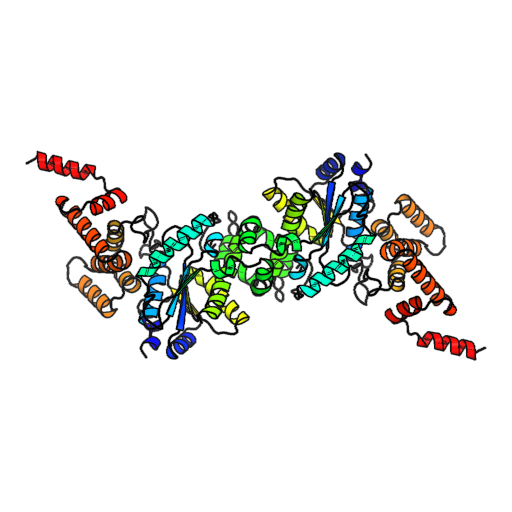CA 1
ATOM 3512 C C . LYS B 1 90 ? -14.18 8.969 4.594 1 79.94 90 LYS B C 1
ATOM 3514 O O . LYS B 1 90 ? -13.617 10.055 4.723 1 79.94 90 LYS B O 1
ATOM 3519 N N . LEU B 1 91 ? -14.188 8.32 3.512 1 84.25 91 LEU B N 1
ATOM 3520 C CA . LEU B 1 91 ? -13.492 8.859 2.344 1 84.25 91 LEU B CA 1
ATOM 3521 C C . LEU B 1 91 ? -14.383 9.828 1.579 1 84.25 91 LEU B C 1
ATOM 3523 O O . LEU B 1 91 ? -15.531 9.5 1.25 1 84.25 91 LEU B O 1
ATOM 3527 N N . ASN B 1 92 ? -13.828 11.016 1.421 1 89.62 92 ASN B N 1
ATOM 3528 C CA . ASN B 1 92 ? -14.539 12.039 0.665 1 89.62 92 ASN B CA 1
ATOM 3529 C C . ASN B 1 92 ? -14.289 11.906 -0.834 1 89.62 92 ASN B C 1
ATOM 3531 O O . ASN B 1 92 ? -13.32 11.266 -1.25 1 89.62 92 ASN B O 1
ATOM 3535 N N . THR B 1 93 ? -15.219 12.477 -1.618 1 92.25 93 THR B N 1
ATOM 3536 C CA . THR B 1 93 ? -15.055 12.445 -3.066 1 92.25 93 THR B CA 1
ATOM 3537 C C . THR B 1 93 ? -13.914 13.367 -3.502 1 92.25 93 THR B C 1
ATOM 3539 O O . THR B 1 93 ? -13.547 14.289 -2.773 1 92.25 93 THR B O 1
ATOM 3542 N N . GLU B 1 94 ? -13.43 13.109 -4.652 1 92 94 GLU B N 1
ATOM 3543 C CA . GLU B 1 94 ? -12.367 13.945 -5.215 1 92 94 GLU B CA 1
ATOM 3544 C C . GLU B 1 94 ? -12.82 15.391 -5.355 1 92 94 GLU B C 1
ATOM 3546 O O . GLU B 1 94 ? -12.07 16.328 -5.059 1 92 94 GLU B O 1
ATOM 3551 N N . ASP B 1 95 ? -14.023 15.609 -5.777 1 95 95 ASP B N 1
ATOM 3552 C CA . ASP B 1 95 ? -14.562 16.953 -5.965 1 95 95 ASP B CA 1
ATOM 3553 C C . ASP B 1 95 ? -14.617 17.719 -4.641 1 95 95 ASP B C 1
ATOM 3555 O O . ASP B 1 95 ? -14.234 18.891 -4.574 1 95 95 ASP B O 1
ATOM 3559 N N . THR B 1 96 ? -15.062 17.078 -3.621 1 95.62 96 THR B N 1
ATOM 3560 C CA . THR B 1 96 ? -15.141 17.672 -2.295 1 95.62 96 THR B CA 1
ATOM 3561 C C . THR B 1 96 ? -13.75 18.078 -1.797 1 95.62 96 THR B C 1
ATOM 3563 O O . THR B 1 96 ? -13.547 19.188 -1.333 1 95.62 96 THR B O 1
ATOM 3566 N N . VAL B 1 97 ? -12.844 17.156 -1.939 1 94.69 97 VAL B N 1
ATOM 3567 C CA . VAL B 1 97 ? -11.492 17.406 -1.457 1 94.69 97 VAL B CA 1
ATOM 3568 C C . VAL B 1 97 ? -10.867 18.562 -2.232 1 94.69 97 VAL B C 1
ATOM 3570 O O . VAL B 1 97 ? -10.203 19.422 -1.648 1 94.69 97 VAL B O 1
ATOM 3573 N N . GLN B 1 98 ? -11.117 18.625 -3.52 1 94.88 98 GLN B N 1
ATOM 3574 C CA . GLN B 1 98 ? -10.57 19.719 -4.328 1 94.88 98 GLN B CA 1
ATOM 3575 C C . GLN B 1 98 ? -11.141 21.062 -3.898 1 94.88 98 GLN B C 1
ATOM 3577 O O . GLN B 1 98 ? -10.422 22.062 -3.848 1 94.88 98 GLN B O 1
ATOM 3582 N N . GLU B 1 99 ? -12.383 21.047 -3.609 1 96.56 99 GLU B N 1
ATOM 3583 C CA . GLU B 1 99 ? -13 22.266 -3.096 1 96.56 99 GLU B CA 1
ATOM 3584 C C . GLU B 1 99 ? -12.367 22.703 -1.777 1 96.56 99 GLU B C 1
ATOM 3586 O O . GLU B 1 99 ? -12.102 23.891 -1.568 1 96.56 99 GLU B O 1
ATOM 3591 N N . TRP B 1 100 ? -12.172 21.766 -0.951 1 96.06 100 TRP B N 1
ATOM 3592 C CA . TRP B 1 100 ? -11.57 22.062 0.345 1 96.06 100 TRP B CA 1
ATOM 3593 C C . TRP B 1 100 ? -10.133 22.547 0.181 1 96.06 100 TRP B C 1
ATOM 3595 O O . TRP B 1 100 ? -9.68 23.422 0.907 1 96.06 100 TRP B O 1
ATOM 3605 N N . VAL B 1 101 ? -9.445 21.969 -0.776 1 96.25 101 VAL B N 1
ATOM 3606 C CA . VAL B 1 101 ? -8.078 22.391 -1.064 1 96.25 101 VAL B CA 1
ATOM 3607 C C . VAL B 1 101 ? -8.055 23.875 -1.382 1 96.25 101 VAL B C 1
ATOM 3609 O O . VAL B 1 101 ? -7.238 24.625 -0.837 1 96.25 101 VAL B O 1
ATOM 3612 N N . ASP B 1 102 ? -8.953 24.344 -2.184 1 96.56 102 ASP B N 1
ATOM 3613 C CA . ASP B 1 102 ? -9.016 25.75 -2.58 1 96.56 102 ASP B CA 1
ATOM 3614 C C . ASP B 1 102 ? -9.336 26.641 -1.384 1 96.56 102 ASP B C 1
ATOM 3616 O O . ASP B 1 102 ? -8.758 27.719 -1.234 1 96.56 102 ASP B O 1
ATOM 3620 N N . LYS B 1 103 ? -10.195 26.234 -0.574 1 96.56 103 LYS B N 1
ATOM 3621 C CA . LYS B 1 103 ? -10.57 27 0.608 1 96.56 103 LYS B CA 1
ATOM 3622 C C . LYS B 1 103 ? -9.406 27.125 1.583 1 96.56 103 LYS B C 1
ATOM 3624 O O . LYS B 1 103 ? -9.148 28.203 2.125 1 96.56 103 LYS B O 1
ATOM 3629 N N . ILE B 1 104 ? -8.727 26.047 1.763 1 96.38 104 ILE B N 1
ATOM 3630 C CA . ILE B 1 104 ? -7.602 26.016 2.691 1 96.38 104 ILE B CA 1
ATOM 3631 C C . ILE B 1 104 ? -6.477 26.906 2.166 1 96.38 104 ILE B C 1
ATOM 3633 O O . ILE B 1 104 ? -5.852 27.656 2.93 1 96.38 104 ILE B O 1
ATOM 3637 N N . ARG B 1 105 ? -6.262 26.859 0.87 1 95.19 105 ARG B N 1
ATOM 3638 C CA . ARG B 1 105 ? -5.258 27.719 0.263 1 95.19 105 ARG B CA 1
ATOM 3639 C C . ARG B 1 105 ? -5.559 29.188 0.546 1 95.19 105 ARG B C 1
ATOM 3641 O O . ARG B 1 105 ? -4.656 29.953 0.886 1 95.19 105 ARG B O 1
ATOM 3648 N N . LYS B 1 106 ? -6.797 29.531 0.468 1 94.56 106 LYS B N 1
ATOM 3649 C CA . LYS B 1 106 ? -7.215 30.906 0.729 1 94.56 106 LYS B CA 1
ATOM 3650 C C . LYS B 1 106 ? -7.02 31.266 2.199 1 94.56 106 LYS B C 1
ATOM 3652 O O . LYS B 1 106 ? -6.707 32.406 2.523 1 94.56 106 LYS B O 1
ATOM 3657 N N . GLN B 1 107 ? -7.164 30.328 3.02 1 95.19 107 GLN B N 1
ATOM 3658 C CA . GLN B 1 107 ? -7.066 30.562 4.457 1 95.19 107 GLN B CA 1
ATOM 3659 C C . GLN B 1 107 ? -5.609 30.688 4.895 1 95.19 107 GLN B C 1
ATOM 3661 O O . GLN B 1 107 ? -5.309 31.328 5.906 1 95.19 107 GLN B O 1
ATOM 3666 N N . VAL B 1 108 ? -4.695 30.062 4.148 1 95.06 108 VAL B N 1
ATOM 3667 C CA . VAL B 1 108 ? -3.271 30.094 4.469 1 95.06 108 VAL B CA 1
ATOM 3668 C C . VAL B 1 108 ? -2.652 31.391 3.932 1 95.06 108 VAL B C 1
ATOM 3670 O O . VAL B 1 108 ? -1.696 31.906 4.508 1 95.06 108 VAL B O 1
ATOM 3673 N N . ALA B 1 109 ? -3.207 31.984 2.98 1 92.94 109 ALA B N 1
ATOM 3674 C CA . ALA B 1 109 ? -2.65 33.062 2.182 1 92.94 109 ALA B CA 1
ATOM 3675 C C . ALA B 1 109 ? -2.361 34.312 3.051 1 92.94 109 ALA B C 1
ATOM 3677 O O . ALA B 1 109 ? -1.323 34.938 2.895 1 92.94 109 ALA B O 1
ATOM 3678 N N . PRO B 1 110 ? -3.248 34.594 4.012 1 92 110 PRO B N 1
ATOM 3679 C CA . PRO B 1 110 ? -3.008 35.812 4.789 1 92 110 PRO B CA 1
ATOM 3680 C C . PRO B 1 110 ? -1.795 35.688 5.711 1 92 110 PRO B C 1
ATOM 3682 O O . PRO B 1 110 ? -1.271 36.688 6.18 1 92 110 PRO B O 1
ATOM 3685 N N . PHE B 1 111 ? -1.321 34.562 5.984 1 96.25 111 PHE B N 1
ATOM 3686 C CA . PHE B 1 111 ? -0.256 34.375 6.957 1 96.25 111 PHE B CA 1
ATOM 3687 C C . PHE B 1 111 ? 1.108 34.375 6.277 1 96.25 111 PHE B C 1
ATOM 3689 O O . PHE B 1 111 ? 2.133 34.594 6.934 1 96.25 111 PHE B O 1
ATOM 3696 N N . LEU B 1 112 ? 1.151 34.125 5.008 1 97.44 112 LEU B N 1
ATOM 3697 C CA . LEU B 1 112 ? 2.41 34 4.281 1 97.44 112 LEU B CA 1
ATOM 3698 C C . LEU B 1 112 ? 2.479 35.031 3.139 1 97.44 112 LEU B C 1
ATOM 3700 O O . LEU B 1 112 ? 1.457 35.344 2.527 1 97.44 112 LEU B O 1
ATOM 3704 N N . ASP B 1 113 ? 3.668 35.531 2.861 1 97.56 113 ASP B N 1
ATOM 3705 C CA . ASP B 1 113 ? 3.889 36.438 1.745 1 97.56 113 ASP B CA 1
ATOM 3706 C C . ASP B 1 113 ? 4.336 35.688 0.496 1 97.56 113 ASP B C 1
ATOM 3708 O O . ASP B 1 113 ? 5.402 35.062 0.486 1 97.56 113 ASP B O 1
ATOM 3712 N N . PHE B 1 114 ? 3.529 35.75 -0.53 1 97.12 114 PHE B N 1
ATOM 3713 C CA . PHE B 1 114 ? 3.779 34.969 -1.733 1 97.12 114 PHE B CA 1
ATOM 3714 C C . PHE B 1 114 ? 4.465 35.812 -2.799 1 97.12 114 PHE B C 1
ATOM 3716 O O . PHE B 1 114 ? 4.754 35.344 -3.895 1 97.12 114 PHE B O 1
ATOM 3723 N N . ASP B 1 115 ? 4.711 37.094 -2.492 1 95.62 115 ASP B N 1
ATOM 3724 C CA . ASP B 1 115 ? 5.34 38.031 -3.426 1 95.62 115 ASP B CA 1
ATOM 3725 C C . ASP B 1 115 ? 6.293 38.969 -2.699 1 95.62 115 ASP B C 1
ATOM 3727 O O . ASP B 1 115 ? 6.059 40.188 -2.654 1 95.62 115 ASP B O 1
ATOM 3731 N N . CYS B 1 116 ? 7.395 38.406 -2.184 1 94.81 116 CYS B N 1
ATOM 3732 C CA . CYS B 1 116 ? 8.328 39.219 -1.433 1 94.81 116 CYS B CA 1
ATOM 3733 C C . CYS B 1 116 ? 9.766 38.938 -1.828 1 94.81 116 CYS B C 1
ATOM 3735 O O . CYS B 1 116 ? 10.68 39.031 -1.008 1 94.81 116 CYS B O 1
ATOM 3737 N N . GLY B 1 117 ? 9.875 38.375 -3.072 1 94.62 117 GLY B N 1
ATOM 3738 C CA . GLY B 1 117 ? 11.227 38.125 -3.566 1 94.62 117 GLY B CA 1
ATOM 3739 C C . GLY B 1 117 ? 11.695 36.719 -3.34 1 94.62 117 GLY B C 1
ATOM 3740 O O . GLY B 1 117 ? 10.984 35.75 -3.643 1 94.62 117 GLY B O 1
ATOM 3741 N N . ASP B 1 118 ? 12.922 36.531 -2.793 1 93.62 118 ASP B N 1
ATOM 3742 C CA . ASP B 1 118 ? 13.594 35.219 -2.742 1 93.62 118 ASP B CA 1
ATOM 3743 C C . ASP B 1 118 ? 12.945 34.312 -1.715 1 93.62 118 ASP B C 1
ATOM 3745 O O . ASP B 1 118 ? 13.016 33.094 -1.838 1 93.62 118 ASP B O 1
ATOM 3749 N N . ASN B 1 119 ? 12.383 34.875 -0.677 1 96 119 ASN B N 1
ATOM 3750 C CA . ASN B 1 119 ? 11.797 34 0.352 1 96 119 ASN B CA 1
ATOM 3751 C C . ASN B 1 119 ? 10.281 33.969 0.243 1 96 119 ASN B C 1
ATOM 3753 O O . ASN B 1 119 ? 9.594 33.688 1.227 1 96 119 ASN B O 1
ATOM 3757 N N . SER B 1 120 ? 9.719 34.344 -0.98 1 98.19 120 SER B N 1
ATOM 3758 C CA . SER B 1 120 ? 8.281 34.219 -1.226 1 98.19 120 SER B CA 1
ATOM 3759 C C . SER B 1 120 ? 7.797 32.781 -0.946 1 98.19 120 SER B C 1
ATOM 3761 O O . SER B 1 120 ? 8.469 31.812 -1.295 1 98.19 120 SER B O 1
ATOM 3763 N N . ALA B 1 121 ? 6.684 32.688 -0.302 1 98.56 121 ALA B N 1
ATOM 3764 C CA . ALA B 1 121 ? 6.086 31.406 0.015 1 98.56 121 ALA B CA 1
ATOM 3765 C C . ALA B 1 121 ? 5.648 30.672 -1.253 1 98.56 121 ALA B C 1
ATOM 3767 O O . ALA B 1 121 ? 5.445 31.297 -2.295 1 98.56 121 ALA B O 1
ATOM 3768 N N . ILE B 1 122 ? 5.613 29.375 -1.184 1 98.12 122 ILE B N 1
ATOM 3769 C CA . ILE B 1 122 ? 5.121 28.531 -2.264 1 98.12 122 ILE B CA 1
ATOM 3770 C C . ILE B 1 122 ? 3.893 27.766 -1.795 1 98.12 122 ILE B C 1
ATOM 3772 O O . ILE B 1 122 ? 3.863 27.25 -0.672 1 98.12 122 ILE B O 1
ATOM 3776 N N . ALA B 1 123 ? 2.873 27.828 -2.58 1 97.44 123 ALA B N 1
ATOM 3777 C CA . ALA B 1 123 ? 1.723 26.953 -2.361 1 97.44 123 ALA B CA 1
ATOM 3778 C C . ALA B 1 123 ? 1.845 25.672 -3.182 1 97.44 123 ALA B C 1
ATOM 3780 O O . ALA B 1 123 ? 1.943 25.719 -4.41 1 97.44 123 ALA B O 1
ATOM 3781 N N . ALA B 1 124 ? 1.889 24.516 -2.555 1 98 124 ALA B N 1
ATOM 3782 C CA . ALA B 1 124 ? 2.012 23.234 -3.238 1 98 124 ALA B CA 1
ATOM 3783 C C . ALA B 1 124 ? 0.813 22.344 -2.939 1 98 124 ALA B C 1
ATOM 3785 O O . ALA B 1 124 ? 0.1 22.547 -1.956 1 98 124 ALA B O 1
ATOM 3786 N N . ASN B 1 125 ? 0.488 21.453 -3.793 1 98.19 125 ASN B N 1
ATOM 3787 C CA . ASN B 1 125 ? -0.538 20.422 -3.691 1 98.19 125 ASN B CA 1
ATOM 3788 C C . ASN B 1 125 ? 0.017 19.047 -4.035 1 98.19 125 ASN B C 1
ATOM 3790 O O . ASN B 1 125 ? 0.471 18.812 -5.156 1 98.19 125 ASN B O 1
ATOM 3794 N N . ASN B 1 126 ? -0.097 18.109 -3.057 1 98.31 126 ASN B N 1
ATOM 3795 C CA . ASN B 1 126 ? 0.542 16.828 -3.311 1 98.31 126 ASN B CA 1
ATOM 3796 C C . ASN B 1 126 ? -0.241 16 -4.328 1 98.31 126 ASN B C 1
ATOM 3798 O O . ASN B 1 126 ? 0.236 14.961 -4.797 1 98.31 126 ASN B O 1
ATOM 3802 N N . TYR B 1 127 ? -1.409 16.5 -4.719 1 97.56 127 TYR B N 1
ATOM 3803 C CA . TYR B 1 127 ? -2.107 15.883 -5.84 1 97.56 127 TYR B CA 1
ATOM 3804 C C . TYR B 1 127 ? -1.303 16.031 -7.129 1 97.56 127 TYR B C 1
ATOM 3806 O O . TYR B 1 127 ? -1.452 15.219 -8.055 1 97.56 127 TYR B O 1
ATOM 3814 N N . ASP B 1 128 ? -0.46 16.984 -7.207 1 97.19 128 ASP B N 1
ATOM 3815 C CA . ASP B 1 128 ? 0.347 17.234 -8.398 1 97.19 128 ASP B CA 1
ATOM 3816 C C . ASP B 1 128 ? 1.267 16.047 -8.695 1 97.19 128 ASP B C 1
ATOM 3818 O O . ASP B 1 128 ? 1.552 15.758 -9.859 1 97.19 128 ASP B O 1
ATOM 3822 N N . TRP B 1 129 ? 1.775 15.328 -7.645 1 97.56 129 TRP B N 1
ATOM 3823 C CA . TRP B 1 129 ? 2.674 14.219 -7.938 1 97.56 129 TRP B CA 1
ATOM 3824 C C . TRP B 1 129 ? 1.985 12.875 -7.68 1 97.56 129 TRP B C 1
ATOM 3826 O O . TRP B 1 129 ? 2.428 11.836 -8.18 1 97.56 129 TRP B O 1
ATOM 3836 N N . PHE B 1 130 ? 0.871 12.844 -7.008 1 97.62 130 PHE B N 1
ATOM 3837 C CA . PHE B 1 130 ? 0.199 11.562 -6.793 1 97.62 130 PHE B CA 1
ATOM 3838 C C . PHE B 1 130 ? -0.929 11.367 -7.797 1 97.62 130 PHE B C 1
ATOM 3840 O O . PHE B 1 130 ? -1.335 10.234 -8.07 1 97.62 130 PHE B O 1
ATOM 3847 N N . GLY B 1 131 ? -1.5 12.438 -8.289 1 95.25 131 GLY B N 1
ATOM 3848 C CA . GLY B 1 131 ? -2.666 12.375 -9.156 1 95.25 131 GLY B CA 1
ATOM 3849 C C . GLY B 1 131 ? -2.449 11.523 -10.391 1 95.25 131 GLY B C 1
ATOM 3850 O O . GLY B 1 131 ? -3.391 10.914 -10.898 1 95.25 131 GLY B O 1
ATOM 3851 N N . SER B 1 132 ? -1.238 11.445 -10.859 1 94.31 132 SER B N 1
ATOM 3852 C CA . SER B 1 132 ? -0.958 10.664 -12.062 1 94.31 132 SER B CA 1
ATOM 3853 C C . SER B 1 132 ? 0.021 9.531 -11.766 1 94.31 132 SER B C 1
ATOM 3855 O O . SER B 1 132 ? 0.571 8.93 -12.688 1 94.31 132 SER B O 1
ATOM 3857 N N . MET B 1 133 ? 0.211 9.273 -10.578 1 97.12 133 MET B N 1
ATOM 3858 C CA . MET B 1 133 ? 1.192 8.258 -10.211 1 97.12 133 MET B CA 1
ATOM 3859 C C . MET B 1 133 ? 0.612 6.859 -10.383 1 97.12 133 MET B C 1
ATOM 3861 O O . MET B 1 133 ? -0.463 6.562 -9.859 1 97.12 133 MET B O 1
ATOM 3865 N N . ASN B 1 134 ? 1.374 6.035 -11.125 1 97.44 134 ASN B N 1
ATOM 3866 C CA . ASN B 1 134 ? 1.003 4.637 -11.312 1 97.44 134 ASN B CA 1
ATOM 3867 C C . ASN B 1 134 ? 1.241 3.82 -10.047 1 97.44 134 ASN B C 1
ATOM 3869 O O . ASN B 1 134 ? 2.244 4.016 -9.352 1 97.44 134 ASN B O 1
ATOM 3873 N N . VAL B 1 135 ? 0.368 2.854 -9.734 1 97.94 135 VAL B N 1
ATOM 3874 C CA . VAL B 1 135 ? 0.429 2.061 -8.516 1 97.94 135 VAL B CA 1
ATOM 3875 C C . VAL B 1 135 ? 1.726 1.255 -8.484 1 97.94 135 VAL B C 1
ATOM 3877 O O . VAL B 1 135 ? 2.355 1.117 -7.43 1 97.94 135 VAL B O 1
ATOM 3880 N N . LEU B 1 136 ? 2.145 0.684 -9.625 1 96.94 136 LEU B N 1
ATOM 3881 C CA . LEU B 1 136 ? 3.352 -0.136 -9.656 1 96.94 136 LEU B CA 1
ATOM 3882 C C . LEU B 1 136 ? 4.59 0.709 -9.375 1 96.94 136 LEU B C 1
ATOM 3884 O O . LEU B 1 136 ? 5.492 0.279 -8.656 1 96.94 136 LEU B O 1
ATOM 3888 N N . THR B 1 137 ? 4.609 1.908 -9.922 1 96.19 137 THR B N 1
ATOM 3889 C CA . THR B 1 137 ? 5.695 2.842 -9.641 1 96.19 137 THR B CA 1
ATOM 3890 C C . THR B 1 137 ? 5.746 3.17 -8.148 1 96.19 137 THR B C 1
ATOM 3892 O O . THR B 1 137 ? 6.816 3.139 -7.539 1 96.19 137 THR B O 1
ATOM 3895 N N . PHE B 1 138 ? 4.629 3.449 -7.621 1 97.81 138 PHE B N 1
ATOM 3896 C CA . PHE B 1 138 ? 4.523 3.779 -6.203 1 97.81 138 PHE B CA 1
ATOM 3897 C C . PHE B 1 138 ? 5.059 2.641 -5.344 1 97.81 138 PHE B C 1
ATOM 3899 O O . PHE B 1 138 ? 5.852 2.869 -4.426 1 97.81 138 PHE B O 1
ATOM 3906 N N . LEU B 1 139 ? 4.648 1.452 -5.598 1 97.38 139 LEU B N 1
ATOM 3907 C CA . LEU B 1 139 ? 5.027 0.298 -4.789 1 97.38 139 LEU B CA 1
ATOM 3908 C C . LEU B 1 139 ? 6.504 -0.03 -4.969 1 97.38 139 LEU B C 1
ATOM 3910 O O . LEU B 1 139 ? 7.211 -0.29 -3.994 1 97.38 139 LEU B O 1
ATOM 3914 N N . ARG B 1 140 ? 7.035 0.073 -6.145 1 95.12 140 ARG B N 1
ATOM 3915 C CA . ARG B 1 140 ? 8.398 -0.364 -6.453 1 95.12 140 ARG B CA 1
ATOM 3916 C C . ARG B 1 140 ? 9.414 0.698 -6.055 1 95.12 140 ARG B C 1
ATOM 3918 O O . ARG B 1 140 ? 10.516 0.371 -5.613 1 95.12 140 ARG B O 1
ATOM 3925 N N . ASP B 1 141 ? 9.039 1.971 -6.219 1 94.19 141 ASP B N 1
ATOM 3926 C CA . ASP B 1 141 ? 10.023 3.029 -6.039 1 94.19 141 ASP B CA 1
ATOM 3927 C C . ASP B 1 141 ? 9.93 3.639 -4.641 1 94.19 141 ASP B C 1
ATOM 3929 O O . ASP B 1 141 ? 10.906 4.188 -4.129 1 94.19 141 ASP B O 1
ATOM 3933 N N . ILE B 1 142 ? 8.805 3.584 -4.055 1 96.94 142 ILE B N 1
ATOM 3934 C CA . ILE B 1 142 ? 8.602 4.195 -2.746 1 96.94 142 ILE B CA 1
ATOM 3935 C C . ILE B 1 142 ? 8.391 3.107 -1.696 1 96.94 142 ILE B C 1
ATOM 3937 O O . ILE B 1 142 ? 9.109 3.051 -0.696 1 96.94 142 ILE B O 1
ATOM 3941 N N . GLY B 1 143 ? 7.484 2.193 -1.979 1 97.06 143 GLY B N 1
ATOM 3942 C CA . GLY B 1 143 ? 7.105 1.172 -1.017 1 97.06 143 GLY B CA 1
ATOM 3943 C C . GLY B 1 143 ? 8.281 0.329 -0.548 1 97.06 143 GLY B C 1
ATOM 3944 O O . GLY B 1 143 ? 8.305 -0.12 0.6 1 97.06 143 GLY B O 1
ATOM 3945 N N . LYS B 1 144 ? 9.258 0.103 -1.406 1 94.69 144 LYS B N 1
ATOM 3946 C CA . LYS B 1 144 ? 10.391 -0.774 -1.109 1 94.69 144 LYS B CA 1
ATOM 3947 C C . LYS B 1 144 ? 11.234 -0.216 0.032 1 94.69 144 LYS B C 1
ATOM 3949 O O . LYS B 1 144 ? 11.977 -0.956 0.68 1 94.69 144 LYS B O 1
ATOM 3954 N N . HIS B 1 145 ? 11.109 1.036 0.29 1 95.81 145 HIS B N 1
ATOM 3955 C CA . HIS B 1 145 ? 11.945 1.684 1.29 1 95.81 145 HIS B CA 1
ATOM 3956 C C . HIS B 1 145 ? 11.273 1.687 2.658 1 95.81 145 HIS B C 1
ATOM 3958 O O . HIS B 1 145 ? 11.859 2.143 3.643 1 95.81 145 HIS B O 1
ATOM 3964 N N . PHE B 1 146 ? 10.086 1.261 2.777 1 96.5 146 PHE B N 1
ATOM 3965 C CA . PHE B 1 146 ? 9.344 1.247 4.031 1 96.5 146 PHE B CA 1
ATOM 3966 C C . PHE B 1 146 ? 9.227 -0.172 4.578 1 96.5 146 PHE B C 1
ATOM 3968 O O . PHE B 1 146 ? 8.734 -1.068 3.891 1 96.5 146 PHE B O 1
ATOM 3975 N N . SER B 1 147 ? 9.625 -0.341 5.758 1 94.31 147 SER B N 1
ATOM 3976 C CA . SER B 1 147 ? 9.547 -1.618 6.457 1 94.31 147 SER B CA 1
ATOM 3977 C C . SER B 1 147 ? 8.234 -1.741 7.23 1 94.31 147 SER B C 1
ATOM 3979 O O . SER B 1 147 ? 7.961 -0.941 8.133 1 94.31 147 SER B O 1
ATOM 3981 N N . VAL B 1 148 ? 7.492 -2.775 6.945 1 95 148 VAL B N 1
ATOM 3982 C CA . VAL B 1 148 ? 6.234 -3 7.648 1 95 148 VAL B CA 1
ATOM 3983 C C . VAL B 1 148 ? 6.508 -3.227 9.133 1 95 148 VAL B C 1
ATOM 3985 O O . VAL B 1 148 ? 5.738 -2.771 9.984 1 95 148 VAL B O 1
ATOM 3988 N N . ASN B 1 149 ? 7.605 -3.854 9.461 1 93.12 149 ASN B N 1
ATOM 3989 C CA . ASN B 1 149 ? 8.016 -4.062 10.844 1 93.12 149 ASN B CA 1
ATOM 3990 C C . ASN B 1 149 ? 8.102 -2.744 11.609 1 93.12 149 ASN B C 1
ATOM 3992 O O . ASN B 1 149 ? 7.633 -2.646 12.742 1 93.12 149 ASN B O 1
ATOM 3996 N N . GLN B 1 150 ? 8.672 -1.812 10.961 1 92.62 150 GLN B N 1
ATOM 3997 C CA . GLN B 1 150 ? 8.836 -0.505 11.594 1 92.62 150 GLN B CA 1
ATOM 3998 C C . GLN B 1 150 ? 7.52 0.261 11.625 1 92.62 150 GLN B C 1
ATOM 4000 O O . GLN B 1 150 ? 7.199 0.916 12.617 1 92.62 150 GLN B O 1
ATOM 4005 N N . MET B 1 151 ? 6.77 0.117 10.617 1 94.38 151 MET B N 1
ATOM 4006 C CA . MET B 1 151 ? 5.531 0.882 10.477 1 94.38 151 MET B CA 1
ATOM 4007 C C . MET B 1 151 ? 4.508 0.455 11.523 1 94.38 151 MET B C 1
ATOM 4009 O O . MET B 1 151 ? 3.828 1.298 12.117 1 94.38 151 MET B O 1
ATOM 4013 N N . ILE B 1 152 ? 4.383 -0.842 11.75 1 92.56 152 ILE B N 1
ATOM 4014 C CA . ILE B 1 152 ? 3.357 -1.333 12.664 1 92.56 152 ILE B CA 1
ATOM 4015 C C . ILE B 1 152 ? 3.732 -0.98 14.102 1 92.56 152 ILE B C 1
ATOM 4017 O O . ILE B 1 152 ? 2.895 -1.047 15 1 92.56 152 ILE B O 1
ATOM 4021 N N . ASN B 1 153 ? 4.949 -0.668 14.297 1 89.44 153 ASN B N 1
ATOM 4022 C CA . ASN B 1 153 ? 5.414 -0.35 15.641 1 89.44 153 ASN B CA 1
ATOM 4023 C C . ASN B 1 153 ? 5.328 1.147 15.922 1 89.44 153 ASN B C 1
ATOM 4025 O O . ASN B 1 153 ? 5.586 1.587 17.047 1 89.44 153 ASN B O 1
ATOM 4029 N N . LYS B 1 154 ? 5 1.949 14.938 1 88.25 154 LYS B N 1
ATOM 4030 C CA . LYS B 1 154 ? 4.746 3.365 15.195 1 88.25 154 LYS B CA 1
ATOM 4031 C C . LYS B 1 154 ? 3.572 3.551 16.156 1 88.25 154 LYS B C 1
ATOM 4033 O O . LYS B 1 154 ? 2.578 2.824 16.078 1 88.25 154 LYS B O 1
ATOM 4038 N N . GLU B 1 155 ? 3.639 4.531 16.906 1 82.75 155 GLU B N 1
ATOM 4039 C CA . GLU B 1 155 ? 2.705 4.699 18.016 1 82.75 155 GLU B CA 1
ATOM 4040 C C . GLU B 1 155 ? 1.266 4.789 17.516 1 82.75 155 GLU B C 1
ATOM 4042 O O . GLU B 1 155 ? 0.385 4.086 18.016 1 82.75 155 GLU B O 1
ATOM 4047 N N . ALA B 1 156 ? 1.004 5.645 16.578 1 79.38 156 ALA B N 1
ATOM 4048 C CA . ALA B 1 156 ? -0.349 5.848 16.078 1 79.38 156 ALA B CA 1
ATOM 4049 C C . ALA B 1 156 ? -0.922 4.555 15.508 1 79.38 156 ALA B C 1
ATOM 4051 O O . ALA B 1 156 ? -2.102 4.25 15.703 1 79.38 156 ALA B O 1
ATOM 4052 N N . VAL B 1 157 ? -0.096 3.744 14.875 1 87.31 157 VAL B N 1
ATOM 4053 C CA . VAL B 1 157 ? -0.53 2.506 14.234 1 87.31 157 VAL B CA 1
ATOM 4054 C C . VAL B 1 157 ? -0.698 1.414 15.289 1 87.31 157 VAL B C 1
ATOM 4056 O O . VAL B 1 157 ? -1.705 0.703 15.305 1 87.31 157 VAL B O 1
ATOM 4059 N N . LYS B 1 158 ? 0.223 1.331 16.141 1 86.94 158 LYS B N 1
ATOM 4060 C CA . LYS B 1 158 ? 0.203 0.322 17.188 1 86.94 158 LYS B CA 1
ATOM 4061 C C . LYS B 1 158 ? -1.051 0.45 18.047 1 86.94 158 LYS B C 1
ATOM 4063 O O . LYS B 1 158 ? -1.657 -0.555 18.422 1 86.94 158 LYS B O 1
ATOM 4068 N N . GLN B 1 159 ? -1.422 1.641 18.359 1 84.19 159 GLN B N 1
ATOM 4069 C CA . GLN B 1 159 ? -2.604 1.891 19.172 1 84.19 159 GLN B CA 1
ATOM 4070 C C . GLN B 1 159 ? -3.869 1.397 18.484 1 84.19 159 GLN B C 1
ATOM 4072 O O . GLN B 1 159 ? -4.762 0.841 19.125 1 84.19 159 GLN B O 1
ATOM 4077 N N . ARG B 1 160 ? -3.938 1.573 17.25 1 85.81 160 ARG B N 1
ATOM 4078 C CA . ARG B 1 160 ? -5.102 1.15 16.469 1 85.81 160 ARG B CA 1
ATOM 4079 C C . ARG B 1 160 ? -5.133 -0.366 16.312 1 85.81 160 ARG B C 1
ATOM 4081 O O . ARG B 1 160 ? -6.199 -0.979 16.359 1 85.81 160 ARG B O 1
ATOM 4088 N N . LEU B 1 161 ? -3.99 -0.972 16.094 1 87 161 LEU B N 1
ATOM 4089 C CA . LEU B 1 161 ? -3.893 -2.416 15.906 1 87 161 LEU B CA 1
ATOM 4090 C C . LEU B 1 161 ? -4.297 -3.154 17.188 1 87 161 LEU B C 1
ATOM 4092 O O . LEU B 1 161 ? -4.824 -4.266 17.109 1 87 161 LEU B O 1
ATOM 4096 N N . ASN B 1 162 ? -4.09 -2.531 18.25 1 84 162 ASN B N 1
ATOM 4097 C CA . ASN B 1 162 ? -4.355 -3.174 19.531 1 84 162 ASN B CA 1
ATOM 4098 C C . ASN B 1 162 ? -5.805 -2.98 19.969 1 84 162 ASN B C 1
ATOM 4100 O O . ASN B 1 162 ? -6.258 -3.6 20.938 1 84 162 ASN B O 1
ATOM 4104 N N . ARG B 1 163 ? -6.473 -2.127 19.25 1 77.38 163 ARG B N 1
ATOM 4105 C CA . ARG B 1 163 ? -7.875 -1.914 19.594 1 77.38 163 ARG B CA 1
ATOM 4106 C C . ARG B 1 163 ? -8.766 -2.975 18.953 1 77.38 163 ARG B C 1
ATOM 4108 O O . ARG B 1 163 ? -8.609 -3.289 17.766 1 77.38 163 ARG B O 1
ATOM 4115 N N . ASP B 1 164 ? -9.57 -3.693 19.734 1 64.56 164 ASP B N 1
ATOM 4116 C CA . ASP B 1 164 ? -10.391 -4.828 19.312 1 64.56 164 ASP B CA 1
ATOM 4117 C C . ASP B 1 164 ? -11.422 -4.41 18.281 1 64.56 164 ASP B C 1
ATOM 4119 O O . ASP B 1 164 ? -11.758 -5.184 17.375 1 64.56 164 ASP B O 1
ATOM 4123 N N . ASP B 1 165 ? -11.945 -3.201 18.516 1 66.12 165 ASP B N 1
ATOM 4124 C CA . ASP B 1 165 ? -13.148 -2.877 17.75 1 66.12 165 ASP B CA 1
ATOM 4125 C C . ASP B 1 165 ? -12.812 -2.094 16.484 1 66.12 165 ASP B C 1
ATOM 4127 O O . ASP B 1 165 ? -13.672 -1.892 15.633 1 66.12 165 ASP B O 1
ATOM 4131 N N . GLN B 1 166 ? -11.516 -1.64 16.5 1 72.19 166 GLN B N 1
ATOM 4132 C CA . GLN B 1 166 ? -11.234 -0.809 15.336 1 72.19 166 GLN B CA 1
ATOM 4133 C C . GLN B 1 166 ? -9.883 -1.16 14.719 1 72.19 166 GLN B C 1
ATOM 4135 O O . GLN B 1 166 ? -8.883 -1.272 15.438 1 72.19 166 GLN B O 1
ATOM 4140 N N . GLY B 1 167 ? -9.789 -1.681 13.578 1 84.25 167 GLY B N 1
ATOM 4141 C CA . GLY B 1 167 ? -8.562 -2.016 12.875 1 84.25 167 GLY B CA 1
ATOM 4142 C C . GLY B 1 167 ? -8.078 -0.905 11.961 1 84.25 167 GLY B C 1
ATOM 4143 O O . GLY B 1 167 ? -8.5 0.246 12.102 1 84.25 167 GLY B O 1
ATOM 4144 N N . ILE B 1 168 ? -7.027 -1.02 11.367 1 91.12 168 ILE B N 1
ATOM 4145 C CA . ILE B 1 168 ? -6.461 -0.077 10.406 1 91.12 168 ILE B CA 1
ATOM 4146 C C . ILE B 1 168 ? -6.523 -0.671 9 1 91.12 168 ILE B C 1
ATOM 4148 O O . ILE B 1 168 ? -6.129 -1.819 8.789 1 91.12 168 ILE B O 1
ATOM 4152 N N . SER B 1 169 ? -7.133 0.067 8.141 1 93.75 169 SER B N 1
ATOM 4153 C CA . SER B 1 169 ? -7.184 -0.387 6.754 1 93.75 169 SER B CA 1
ATOM 4154 C C . SER B 1 169 ? -5.84 -0.185 6.059 1 93.75 169 SER B C 1
ATOM 4156 O O . SER B 1 169 ? -5.02 0.619 6.5 1 93.75 169 SER B O 1
ATOM 4158 N N . PHE B 1 170 ? -5.621 -0.892 5.004 1 96.44 170 PHE B N 1
ATOM 4159 C CA . PHE B 1 170 ? -4.422 -0.717 4.199 1 96.44 170 PHE B CA 1
ATOM 4160 C C . PHE B 1 170 ? -4.332 0.708 3.664 1 96.44 170 PHE B C 1
ATOM 4162 O O . PHE B 1 170 ? -3.24 1.28 3.59 1 96.44 170 PHE B O 1
ATOM 4169 N N . THR B 1 171 ? -5.477 1.3 3.32 1 95.81 171 THR B N 1
ATOM 4170 C CA . THR B 1 171 ? -5.539 2.682 2.854 1 95.81 171 THR B CA 1
ATOM 4171 C C . THR B 1 171 ? -4.961 3.631 3.898 1 95.81 171 THR B C 1
ATOM 4173 O O . THR B 1 171 ? -4.047 4.402 3.605 1 95.81 171 THR B O 1
ATOM 4176 N N . GLU B 1 172 ? -5.402 3.525 5.109 1 93.19 172 GLU B N 1
ATOM 4177 C CA . GLU B 1 172 ? -4.914 4.371 6.195 1 93.19 172 GLU B CA 1
ATOM 4178 C C . GLU B 1 172 ? -3.436 4.121 6.469 1 93.19 172 GLU B C 1
ATOM 4180 O O . GLU B 1 172 ? -2.68 5.055 6.734 1 93.19 172 GLU B O 1
ATOM 4185 N N . PHE B 1 173 ? -3.133 2.879 6.426 1 95 173 PHE B N 1
ATOM 4186 C CA . PHE B 1 173 ? -1.769 2.439 6.695 1 95 173 PHE B CA 1
ATOM 4187 C C . PHE B 1 173 ? -0.797 3.047 5.691 1 95 173 PHE B C 1
ATOM 4189 O O . PHE B 1 173 ? 0.362 3.309 6.02 1 95 173 PHE B O 1
ATOM 4196 N N . SER B 1 174 ? -1.246 3.311 4.48 1 96.94 174 SER B N 1
ATOM 4197 C CA . SER B 1 174 ? -0.4 3.816 3.404 1 96.94 174 SER B CA 1
ATOM 4198 C C . SER B 1 174 ? -0.143 5.312 3.559 1 96.94 174 SER B C 1
ATOM 4200 O O . SER B 1 174 ? 0.733 5.867 2.895 1 96.94 174 SER B O 1
ATOM 4202 N N . TYR B 1 175 ? -0.864 5.973 4.418 1 95.31 175 TYR B N 1
ATOM 4203 C CA . TYR B 1 175 ? -0.738 7.414 4.605 1 95.31 175 TYR B CA 1
ATOM 4204 C C . TYR B 1 175 ? 0.706 7.801 4.906 1 95.31 175 TYR B C 1
ATOM 4206 O O . TYR B 1 175 ? 1.205 8.805 4.391 1 95.31 175 TYR B O 1
ATOM 4214 N N . ASN B 1 176 ? 1.367 7.023 5.684 1 95.94 176 ASN B N 1
ATOM 4215 C CA . ASN B 1 176 ? 2.75 7.273 6.074 1 95.94 176 ASN B CA 1
ATOM 4216 C C . ASN B 1 176 ? 3.664 7.391 4.855 1 95.94 176 ASN B C 1
ATOM 4218 O O . ASN B 1 176 ? 4.551 8.25 4.82 1 95.94 176 ASN B O 1
ATOM 4222 N N . LEU B 1 177 ? 3.453 6.547 3.873 1 97.75 177 LEU B N 1
ATOM 4223 C CA . LEU B 1 177 ? 4.258 6.57 2.656 1 97.75 177 LEU B CA 1
ATOM 4224 C C . LEU B 1 177 ? 3.998 7.84 1.854 1 97.75 177 LEU B C 1
ATOM 4226 O O . LEU B 1 177 ? 4.934 8.461 1.345 1 97.75 177 LEU B O 1
ATOM 4230 N N . LEU B 1 178 ? 2.699 8.188 1.728 1 97.94 178 LEU B N 1
ATOM 4231 C CA . LEU B 1 178 ? 2.336 9.375 0.96 1 97.94 178 LEU B CA 1
ATOM 4232 C C . LEU B 1 178 ? 2.965 10.625 1.564 1 97.94 178 LEU B C 1
ATOM 4234 O O . LEU B 1 178 ? 3.625 11.398 0.862 1 97.94 178 LEU B O 1
ATOM 4238 N N . GLN B 1 179 ? 2.764 10.734 2.842 1 96.94 179 GLN B N 1
ATOM 4239 C CA . GLN B 1 179 ? 3.32 11.906 3.508 1 96.94 179 GLN B CA 1
ATOM 4240 C C . GLN B 1 179 ? 4.844 11.898 3.447 1 96.94 179 GLN B C 1
ATOM 4242 O O . GLN B 1 179 ? 5.469 12.945 3.266 1 96.94 179 GLN B O 1
ATOM 4247 N N . GLY B 1 180 ? 5.461 10.727 3.639 1 97.88 180 GLY B N 1
ATOM 4248 C CA . GLY B 1 180 ? 6.906 10.648 3.506 1 97.88 180 GLY B CA 1
ATOM 4249 C C . GLY B 1 180 ? 7.402 11.07 2.137 1 97.88 180 GLY B C 1
ATOM 4250 O O . GLY B 1 180 ? 8.406 11.781 2.029 1 97.88 180 GLY B O 1
ATOM 4251 N N . TYR B 1 181 ? 6.719 10.648 1.097 1 98.56 181 TYR B N 1
ATOM 4252 C CA . TYR B 1 181 ? 7.129 10.969 -0.265 1 98.56 181 TYR B CA 1
ATOM 4253 C C . TYR B 1 181 ? 6.934 12.453 -0.558 1 98.56 181 TYR B C 1
ATOM 4255 O O . TYR B 1 181 ? 7.645 13.031 -1.386 1 98.56 181 TYR B O 1
ATOM 4263 N N . ASP B 1 182 ? 5.965 13.148 0.109 1 98.69 182 ASP B N 1
ATOM 4264 C CA . ASP B 1 182 ? 5.816 14.594 -0.003 1 98.69 182 ASP B CA 1
ATOM 4265 C C . ASP B 1 182 ? 7.141 15.305 0.278 1 98.69 182 ASP B C 1
ATOM 4267 O O . ASP B 1 182 ? 7.523 16.219 -0.449 1 98.69 182 ASP B O 1
ATOM 4271 N N . PHE B 1 183 ? 7.77 14.867 1.396 1 98.81 183 PHE B N 1
ATOM 4272 C CA . PHE B 1 183 ? 9.031 15.492 1.776 1 98.81 183 PHE B CA 1
ATOM 4273 C C . PHE B 1 183 ? 10.078 15.32 0.678 1 98.81 183 PHE B C 1
ATOM 4275 O O . PHE B 1 183 ? 10.742 16.281 0.288 1 98.81 183 PHE B O 1
ATOM 4282 N N . ALA B 1 184 ? 10.203 14.125 0.133 1 98.62 184 ALA B N 1
ATOM 4283 C CA . ALA B 1 184 ? 11.164 13.852 -0.93 1 98.62 184 ALA B CA 1
ATOM 4284 C C . ALA B 1 184 ? 10.867 14.68 -2.172 1 98.62 184 ALA B C 1
ATOM 4286 O O . ALA B 1 184 ? 11.781 15.227 -2.793 1 98.62 184 ALA B O 1
ATOM 4287 N N . CYS B 1 185 ? 9.609 14.797 -2.559 1 98.56 185 CYS B N 1
ATOM 4288 C CA . CYS B 1 185 ? 9.219 15.578 -3.73 1 98.56 185 CYS B CA 1
ATOM 4289 C C . CYS B 1 185 ? 9.539 17.047 -3.537 1 98.56 185 CYS B C 1
ATOM 4291 O O . CYS B 1 185 ? 10.109 17.688 -4.426 1 98.56 185 CYS B O 1
ATOM 4293 N N . LEU B 1 186 ? 9.188 17.562 -2.361 1 98.81 186 LEU B N 1
ATOM 4294 C CA . LEU B 1 186 ? 9.414 18.984 -2.084 1 98.81 186 LEU B CA 1
ATOM 4295 C C . LEU B 1 186 ? 10.906 19.281 -1.982 1 98.81 186 LEU B C 1
ATOM 4297 O O . LEU B 1 186 ? 11.352 20.359 -2.359 1 98.81 186 LEU B O 1
ATOM 4301 N N . ASN B 1 187 ? 11.648 18.344 -1.433 1 98.81 187 ASN B N 1
ATOM 4302 C CA . ASN B 1 187 ? 13.102 18.469 -1.428 1 98.81 187 ASN B CA 1
ATOM 4303 C C . ASN B 1 187 ? 13.656 18.578 -2.844 1 98.81 187 ASN B C 1
ATOM 4305 O O . ASN B 1 187 ? 14.492 19.438 -3.123 1 98.81 187 ASN B O 1
ATOM 4309 N N . LYS B 1 188 ? 13.211 17.75 -3.748 1 98.25 188 LYS B N 1
ATOM 4310 C CA . LYS B 1 188 ? 13.68 17.734 -5.129 1 98.25 188 LYS B CA 1
ATOM 4311 C C . LYS B 1 188 ? 13.211 18.969 -5.883 1 98.25 188 LYS B C 1
ATOM 4313 O O . LYS B 1 188 ? 13.992 19.594 -6.617 1 98.25 188 LYS B O 1
ATOM 4318 N N . LEU B 1 189 ? 11.992 19.422 -5.73 1 97.94 189 LEU B N 1
ATOM 4319 C CA . LEU B 1 189 ? 11.367 20.484 -6.512 1 97.94 189 LEU B CA 1
ATOM 4320 C C . LEU B 1 189 ? 11.805 21.844 -6.012 1 97.94 189 LEU B C 1
ATOM 4322 O O . LEU B 1 189 ? 12 22.781 -6.809 1 97.94 189 LEU B O 1
ATOM 4326 N N . HIS B 1 190 ? 11.945 21.984 -4.605 1 97.88 190 HIS B N 1
ATOM 4327 C CA . HIS B 1 190 ? 12.094 23.328 -4.051 1 97.88 190 HIS B CA 1
ATOM 4328 C C . HIS B 1 190 ? 13.273 23.391 -3.084 1 97.88 190 HIS B C 1
ATOM 4330 O O . HIS B 1 190 ? 13.484 24.406 -2.43 1 97.88 190 HIS B O 1
ATOM 4336 N N . GLY B 1 191 ? 13.961 22.234 -2.906 1 97.94 191 GLY B N 1
ATOM 4337 C CA . GLY B 1 191 ? 15.102 22.219 -2 1 97.94 191 GLY B CA 1
ATOM 4338 C C . GLY B 1 191 ? 14.695 22.281 -0.539 1 97.94 191 GLY B C 1
ATOM 4339 O O . GLY B 1 191 ? 15.461 22.766 0.302 1 97.94 191 GLY B O 1
ATOM 4340 N N . VAL B 1 192 ? 13.547 21.812 -0.219 1 98.81 192 VAL B N 1
ATOM 4341 C CA . VAL B 1 192 ? 13.055 21.859 1.154 1 98.81 192 VAL B CA 1
ATOM 4342 C C . VAL B 1 192 ? 13.977 21.031 2.055 1 98.81 192 VAL B C 1
ATOM 4344 O O . VAL B 1 192 ? 14.289 19.875 1.748 1 98.81 192 VAL B O 1
ATOM 4347 N N . ALA B 1 193 ? 14.344 21.656 3.16 1 98.62 193 ALA B N 1
ATOM 4348 C CA . ALA B 1 193 ? 15.312 21.016 4.047 1 98.62 193 ALA B CA 1
ATOM 4349 C C . ALA B 1 193 ? 14.703 20.75 5.422 1 98.62 193 ALA B C 1
ATOM 4351 O O . ALA B 1 193 ? 15.305 20.062 6.25 1 98.62 193 ALA B O 1
ATOM 4352 N N . LEU B 1 194 ? 13.516 21.234 5.672 1 98.75 194 LEU B N 1
ATOM 4353 C CA . LEU B 1 194 ? 12.914 21.125 6.996 1 98.75 194 LEU B CA 1
ATOM 4354 C C . LEU B 1 194 ? 11.398 20.938 6.891 1 98.75 194 LEU B C 1
ATOM 4356 O O . LEU B 1 194 ? 10.742 21.641 6.117 1 98.75 194 LEU B O 1
ATOM 4360 N N . GLN B 1 195 ? 10.883 19.922 7.586 1 98.88 195 GLN B N 1
ATOM 4361 C CA . GLN B 1 195 ? 9.438 19.797 7.75 1 98.88 195 GLN B CA 1
ATOM 4362 C C . GLN B 1 195 ? 9 20.203 9.156 1 98.88 195 GLN B C 1
ATOM 4364 O O . GLN B 1 195 ? 9.609 19.766 10.141 1 98.88 195 GLN B O 1
ATOM 4369 N N . ILE B 1 196 ? 7.961 21.016 9.195 1 98.25 196 ILE B N 1
ATOM 4370 C CA . ILE B 1 196 ? 7.348 21.422 10.453 1 98.25 196 ILE B CA 1
ATOM 4371 C C . ILE B 1 196 ? 5.957 20.797 10.57 1 98.25 196 ILE B C 1
ATOM 4373 O O . ILE B 1 196 ? 5.234 20.688 9.578 1 98.25 196 ILE B O 1
ATOM 4377 N N . GLY B 1 197 ? 5.613 20.375 11.758 1 96.62 197 GLY B N 1
ATOM 4378 C CA . GLY B 1 197 ? 4.293 19.844 12.023 1 96.62 197 GLY B CA 1
ATOM 4379 C C . GLY B 1 197 ? 3.992 19.703 13.508 1 96.62 197 GLY B C 1
ATOM 4380 O O . GLY B 1 197 ? 4.801 20.094 14.344 1 96.62 197 GLY B O 1
ATOM 4381 N N . GLY B 1 198 ? 2.789 19.266 13.812 1 94.62 198 GLY B N 1
ATOM 4382 C CA . GLY B 1 198 ? 2.453 18.953 15.195 1 94.62 198 GLY B CA 1
ATOM 4383 C C . GLY B 1 198 ? 3.223 17.766 15.742 1 94.62 198 GLY B C 1
ATOM 4384 O O . GLY B 1 198 ? 3.705 16.938 14.977 1 94.62 198 GLY B O 1
ATOM 4385 N N . SER B 1 199 ? 3.271 17.734 17.031 1 93.75 199 SER B N 1
ATOM 4386 C CA . SER B 1 199 ? 4.062 16.688 17.672 1 93.75 199 SER B CA 1
ATOM 4387 C C . SER B 1 199 ? 3.498 15.305 17.375 1 93.75 199 SER B C 1
ATOM 4389 O O . SER B 1 199 ? 4.23 14.312 17.391 1 93.75 199 SER B O 1
ATOM 4391 N N . ASP B 1 200 ? 2.232 15.211 17.125 1 89.19 200 ASP B N 1
ATOM 4392 C CA . ASP B 1 200 ? 1.593 13.945 16.781 1 89.19 200 ASP B CA 1
ATOM 4393 C C . ASP B 1 200 ? 2.051 13.453 15.414 1 89.19 200 ASP B C 1
ATOM 4395 O O . ASP B 1 200 ? 1.844 12.289 15.062 1 89.19 200 ASP B O 1
ATOM 4399 N N . GLN B 1 201 ? 2.746 14.258 14.664 1 93.5 201 GLN B N 1
ATOM 4400 C CA . GLN B 1 201 ? 3.168 13.906 13.312 1 93.5 201 GLN B CA 1
ATOM 4401 C C . GLN B 1 201 ? 4.625 13.453 13.289 1 93.5 201 GLN B C 1
ATOM 4403 O O . GLN B 1 201 ? 5.191 13.219 12.227 1 93.5 201 GLN B O 1
ATOM 4408 N N . TRP B 1 202 ? 5.234 13.312 14.438 1 94.75 202 TRP B N 1
ATOM 4409 C CA . TRP B 1 202 ? 6.66 13.008 14.531 1 94.75 202 TRP B CA 1
ATOM 4410 C C . TRP B 1 202 ? 7.004 11.758 13.734 1 94.75 202 TRP B C 1
ATOM 4412 O O . TRP B 1 202 ? 7.973 11.742 12.977 1 94.75 202 TRP B O 1
ATOM 4422 N N . GLY B 1 203 ? 6.195 10.711 13.867 1 93 203 GLY B N 1
ATOM 4423 C CA . GLY B 1 203 ? 6.434 9.469 13.148 1 93 203 GLY B CA 1
ATOM 4424 C C . GLY B 1 203 ? 6.438 9.648 11.641 1 93 203 GLY B C 1
ATOM 4425 O O . GLY B 1 203 ? 7.32 9.125 10.953 1 93 203 GLY B O 1
ATOM 4426 N N . ASN B 1 204 ? 5.516 10.352 11.102 1 94.75 204 ASN B N 1
ATOM 4427 C CA . ASN B 1 204 ? 5.43 10.602 9.664 1 94.75 204 ASN B CA 1
ATOM 4428 C C . ASN B 1 204 ? 6.586 11.469 9.18 1 94.75 204 ASN B C 1
ATOM 4430 O O . ASN B 1 204 ? 7.133 11.234 8.094 1 94.75 204 ASN B O 1
ATOM 4434 N N . ILE B 1 205 ? 6.934 12.469 9.992 1 97 205 ILE B N 1
ATOM 4435 C CA . ILE B 1 205 ? 8.008 13.383 9.633 1 97 205 ILE B CA 1
ATOM 4436 C C . ILE B 1 205 ? 9.328 12.625 9.539 1 97 205 ILE B C 1
ATOM 4438 O O . ILE B 1 205 ? 10.078 12.781 8.57 1 97 205 ILE B O 1
ATOM 4442 N N . THR B 1 206 ? 9.57 11.781 10.461 1 96.81 206 THR B N 1
ATOM 4443 C CA . THR B 1 206 ? 10.82 11.023 10.469 1 96.81 206 THR B CA 1
ATOM 4444 C C . THR B 1 206 ? 10.867 10.047 9.297 1 96.81 206 THR B C 1
ATOM 4446 O O . THR B 1 206 ? 11.93 9.805 8.719 1 96.81 206 THR B O 1
ATOM 4449 N N . SER B 1 207 ? 9.758 9.477 8.977 1 96.44 207 SER B N 1
ATOM 4450 C CA . SER B 1 207 ? 9.695 8.617 7.805 1 96.44 207 SER B CA 1
ATOM 4451 C C . SER B 1 207 ? 10.055 9.383 6.535 1 96.44 207 SER B C 1
ATOM 4453 O O . SER B 1 207 ? 10.727 8.844 5.652 1 96.44 207 SER B O 1
ATOM 4455 N N . GLY B 1 208 ? 9.523 10.594 6.457 1 98.06 208 GLY B N 1
ATOM 4456 C CA . GLY B 1 208 ? 9.867 11.438 5.32 1 98.06 208 GLY B CA 1
ATOM 4457 C C . GLY B 1 208 ? 11.344 11.773 5.25 1 98.06 208 GLY B C 1
ATOM 4458 O O . GLY B 1 208 ? 11.922 11.82 4.164 1 98.06 208 GLY B O 1
ATOM 4459 N N . ILE B 1 209 ? 11.938 12.023 6.395 1 98.38 209 ILE B N 1
ATOM 4460 C CA . ILE B 1 209 ? 13.367 12.305 6.473 1 98.38 209 ILE B CA 1
ATOM 4461 C C . ILE B 1 209 ? 14.164 11.102 5.969 1 98.38 209 ILE B C 1
ATOM 4463 O O . ILE B 1 209 ? 15.055 11.25 5.129 1 98.38 209 ILE B O 1
ATOM 4467 N N . ASP B 1 210 ? 13.82 9.938 6.43 1 97.5 210 ASP B N 1
ATOM 4468 C CA . ASP B 1 210 ? 14.5 8.711 6.027 1 97.5 210 ASP B CA 1
ATOM 4469 C C . ASP B 1 210 ? 14.367 8.477 4.527 1 97.5 210 ASP B C 1
ATOM 4471 O O . ASP B 1 210 ? 15.344 8.148 3.854 1 97.5 210 ASP B O 1
ATOM 4475 N N . LEU B 1 211 ? 13.188 8.609 4.016 1 98.25 211 LEU B N 1
ATOM 4476 C CA . LEU B 1 211 ? 12.953 8.398 2.592 1 98.25 211 LEU B CA 1
ATOM 4477 C C . LEU B 1 211 ? 13.75 9.391 1.752 1 98.25 211 LEU B C 1
ATOM 4479 O O . LEU B 1 211 ? 14.352 9.016 0.739 1 98.25 211 LEU B O 1
ATOM 4483 N N . THR B 1 212 ? 13.727 10.672 2.16 1 98.5 212 THR B N 1
ATOM 4484 C CA . THR B 1 212 ? 14.438 11.711 1.42 1 98.5 212 THR B CA 1
ATOM 4485 C C . THR B 1 212 ? 15.938 11.414 1.383 1 98.5 212 THR B C 1
ATOM 4487 O O . THR B 1 212 ? 16.578 11.578 0.346 1 98.5 212 THR B O 1
ATOM 4490 N N . ARG B 1 213 ? 16.422 11 2.516 1 97.06 213 ARG B N 1
ATOM 4491 C CA . ARG B 1 213 ? 17.828 10.617 2.574 1 97.06 213 ARG B CA 1
ATOM 4492 C C . ARG B 1 213 ? 18.109 9.461 1.618 1 97.06 213 ARG B C 1
ATOM 4494 O O . ARG B 1 213 ? 19.125 9.477 0.906 1 97.06 213 ARG B O 1
ATOM 4501 N N . ARG B 1 214 ? 17.312 8.469 1.592 1 95.94 214 ARG B N 1
ATOM 4502 C CA . ARG B 1 214 ? 17.516 7.281 0.765 1 95.94 214 ARG B CA 1
ATOM 4503 C C . ARG B 1 214 ? 17.406 7.621 -0.717 1 95.94 214 ARG B C 1
ATOM 4505 O O . ARG B 1 214 ? 18.188 7.145 -1.531 1 95.94 214 ARG B O 1
ATOM 4512 N N . LEU B 1 215 ? 16.453 8.438 -1.064 1 97.06 215 LEU B N 1
ATOM 4513 C CA . LEU B 1 215 ? 16.188 8.727 -2.467 1 97.06 215 LEU B CA 1
ATOM 4514 C C . LEU B 1 215 ? 17.156 9.773 -3.01 1 97.06 215 LEU B C 1
ATOM 4516 O O . LEU B 1 215 ? 17.578 9.688 -4.16 1 97.06 215 LEU B O 1
ATOM 4520 N N . HIS B 1 216 ? 17.469 10.805 -2.188 1 97.25 216 HIS B N 1
ATOM 4521 C CA . HIS B 1 216 ? 18.203 11.961 -2.719 1 97.25 216 HIS B CA 1
ATOM 4522 C C . HIS B 1 216 ? 19.562 12.117 -2.043 1 97.25 216 HIS B C 1
ATOM 4524 O O . HIS B 1 216 ? 20.328 13 -2.406 1 97.25 216 HIS B O 1
ATOM 4530 N N . GLN B 1 217 ? 19.891 11.352 -1.025 1 95.81 217 GLN B N 1
ATOM 4531 C CA . GLN B 1 217 ? 21.125 11.438 -0.267 1 95.81 217 GLN B CA 1
ATOM 4532 C C . GLN B 1 217 ? 21.328 12.844 0.307 1 95.81 217 GLN B C 1
ATOM 4534 O O . GLN B 1 217 ? 22.422 13.391 0.249 1 95.81 217 GLN B O 1
ATOM 4539 N N . ASN B 1 218 ? 20.266 13.461 0.639 1 95.44 218 ASN B N 1
ATOM 4540 C CA . ASN B 1 218 ? 20.266 14.781 1.251 1 95.44 218 ASN B CA 1
ATOM 4541 C C . ASN B 1 218 ? 19.875 14.719 2.725 1 95.44 218 ASN B C 1
ATOM 4543 O O . ASN B 1 218 ? 18.969 13.969 3.1 1 95.44 218 ASN B O 1
ATOM 4547 N N . GLN B 1 219 ? 20.594 15.469 3.504 1 96.25 219 GLN B N 1
ATOM 4548 C CA . GLN B 1 219 ? 20.203 15.586 4.906 1 96.25 219 GLN B CA 1
ATOM 4549 C C . GLN B 1 219 ? 19.094 16.625 5.086 1 96.25 219 GLN B C 1
ATOM 4551 O O . GLN B 1 219 ? 19.234 17.766 4.664 1 96.25 219 GLN B O 1
ATOM 4556 N N . VAL B 1 220 ? 18 16.188 5.637 1 98.5 220 VAL B N 1
ATOM 4557 C CA . VAL B 1 220 ? 16.875 17.078 5.91 1 98.5 220 VAL B CA 1
ATOM 4558 C C . VAL B 1 220 ? 16.438 16.922 7.367 1 98.5 220 VAL B C 1
ATOM 4560 O O . VAL B 1 220 ? 16.922 16.047 8.078 1 98.5 220 VAL B O 1
ATOM 4563 N N . PHE B 1 221 ? 15.586 17.828 7.879 1 98.69 221 PHE B N 1
ATOM 4564 C CA . PHE B 1 221 ? 15.328 17.938 9.312 1 98.69 221 PHE B CA 1
ATOM 4565 C C . PHE B 1 221 ? 13.828 18 9.578 1 98.69 221 PHE B C 1
ATOM 4567 O O . PHE B 1 221 ? 13.039 18.281 8.672 1 98.69 221 PHE B O 1
ATOM 4574 N N . GLY B 1 222 ? 13.461 17.641 10.781 1 98.56 222 GLY B N 1
ATOM 4575 C CA . GLY B 1 222 ? 12.102 17.781 11.273 1 98.56 222 GLY B CA 1
ATOM 4576 C C . GLY B 1 222 ? 12.008 18.578 12.562 1 98.56 222 GLY B C 1
ATOM 4577 O O . GLY B 1 222 ? 12.906 18.516 13.406 1 98.56 222 GLY B O 1
ATOM 4578 N N . LEU B 1 223 ? 11 19.344 12.695 1 98.25 223 LEU B N 1
ATOM 4579 C CA . LEU B 1 223 ? 10.672 20.125 13.883 1 98.25 223 LEU B CA 1
ATOM 4580 C C . LEU B 1 223 ? 9.172 20.062 14.172 1 98.25 223 LEU B C 1
ATOM 4582 O O . LEU B 1 223 ? 8.352 20.312 13.281 1 98.25 223 LEU B O 1
ATOM 4586 N N . THR B 1 224 ? 8.844 19.656 15.375 1 97.88 224 THR B N 1
ATOM 4587 C CA . THR B 1 224 ? 7.422 19.641 15.703 1 97.88 224 THR B CA 1
ATOM 4588 C C . THR B 1 224 ? 7.09 20.703 16.75 1 97.88 224 THR B C 1
ATOM 4590 O O . THR B 1 224 ? 7.934 21.047 17.578 1 97.88 224 THR B O 1
ATOM 4593 N N . VAL B 1 225 ? 5.922 21.234 16.656 1 97.19 225 VAL B N 1
ATOM 4594 C CA . VAL B 1 225 ? 5.363 22.141 17.656 1 97.19 225 VAL B CA 1
ATOM 4595 C C . VAL B 1 225 ? 4.48 21.344 18.625 1 97.19 225 VAL B C 1
ATOM 4597 O O . VAL B 1 225 ? 3.955 20.297 18.266 1 97.19 225 VAL B O 1
ATOM 4600 N N . PRO B 1 226 ? 4.359 21.828 19.812 1 94.56 226 PRO B N 1
ATOM 4601 C CA . PRO B 1 226 ? 3.564 21.078 20.781 1 94.56 226 PRO B CA 1
ATOM 4602 C C . PRO B 1 226 ? 2.068 21.109 20.484 1 94.56 226 PRO B C 1
ATOM 4604 O O . PRO B 1 226 ? 1.572 22.078 19.922 1 94.56 226 PRO B O 1
ATOM 4607 N N . LEU B 1 227 ? 1.435 20.047 20.812 1 90.69 227 LEU B N 1
ATOM 4608 C CA . LEU B 1 227 ? -0.023 20.078 20.875 1 90.69 227 LEU B CA 1
ATOM 4609 C C . LEU B 1 227 ? -0.502 20.891 22.078 1 90.69 227 LEU B C 1
ATOM 4611 O O . LEU B 1 227 ? -0.081 20.641 23.203 1 90.69 227 LEU B O 1
ATOM 4615 N N . ILE B 1 228 ? -1.261 21.828 21.875 1 91 228 ILE B N 1
ATOM 4616 C CA . ILE B 1 228 ? -1.614 22.781 22.922 1 91 228 ILE B CA 1
ATOM 4617 C C . ILE B 1 228 ? -2.764 22.219 23.766 1 91 228 ILE B C 1
ATOM 4619 O O . ILE B 1 228 ? -3.768 21.75 23.219 1 91 228 ILE B O 1
ATOM 4623 N N . THR B 1 229 ? -2.518 22.141 25.016 1 89.94 229 THR B N 1
ATOM 4624 C CA . THR B 1 229 ? -3.543 21.797 25.984 1 89.94 229 THR B CA 1
ATOM 4625 C C . THR B 1 229 ? -3.795 22.969 26.938 1 89.94 229 THR B C 1
ATOM 4627 O O . THR B 1 229 ? -2.914 23.812 27.141 1 89.94 229 THR B O 1
ATOM 4630 N N . LYS B 1 230 ? -5.012 23.016 27.453 1 90.81 230 LYS B N 1
ATOM 4631 C CA . LYS B 1 230 ? -5.328 24.031 28.453 1 90.81 230 LYS B CA 1
ATOM 4632 C C . LYS B 1 230 ? -4.883 23.609 29.844 1 90.81 230 LYS B C 1
ATOM 4634 O O . LYS B 1 230 ? -4.566 22.438 30.062 1 90.81 230 LYS B O 1
ATOM 4639 N N . ALA B 1 231 ? -4.855 24.531 30.641 1 88.44 231 ALA B N 1
ATOM 4640 C CA . ALA B 1 231 ? -4.418 24.266 32.031 1 88.44 231 ALA B CA 1
ATOM 4641 C C . ALA B 1 231 ? -5.359 23.297 32.719 1 88.44 231 ALA B C 1
ATOM 4643 O O . ALA B 1 231 ? -4.941 22.547 33.594 1 88.44 231 ALA B O 1
ATOM 4644 N N . ASP B 1 232 ? -6.547 23.219 32.312 1 87.25 232 ASP B N 1
ATOM 4645 C CA . ASP B 1 232 ? -7.523 22.344 32.969 1 87.25 232 ASP B CA 1
ATOM 4646 C C . ASP B 1 232 ? -7.465 20.938 32.375 1 87.25 232 ASP B C 1
ATOM 4648 O O . ASP B 1 232 ? -8.25 20.078 32.75 1 87.25 232 ASP B O 1
ATOM 4652 N N . GLY B 1 233 ? -6.586 20.75 31.438 1 83.19 233 GLY B N 1
ATOM 4653 C CA . GLY B 1 233 ? -6.355 19.422 30.906 1 83.19 233 GLY B CA 1
ATOM 4654 C C . GLY B 1 233 ? -7.094 19.156 29.609 1 83.19 233 GLY B C 1
ATOM 4655 O O . GLY B 1 233 ? -6.824 18.172 28.922 1 83.19 233 GLY B O 1
ATOM 4656 N N . THR B 1 234 ? -7.93 20.078 29.297 1 82.75 234 THR B N 1
ATOM 4657 C CA . THR B 1 234 ? -8.711 19.859 28.094 1 82.75 234 THR B CA 1
ATOM 4658 C C . THR B 1 234 ? -7.918 20.281 26.859 1 82.75 234 THR B C 1
ATOM 4660 O O . THR B 1 234 ? -6.957 21.047 26.969 1 82.75 234 THR B O 1
ATOM 4663 N N . LYS B 1 235 ? -8.344 19.719 25.672 1 82.25 235 LYS B N 1
ATOM 4664 C CA . LYS B 1 235 ? -7.684 20.016 24.406 1 82.25 235 LYS B CA 1
ATOM 4665 C C . LYS B 1 235 ? -7.965 21.453 23.969 1 82.25 235 LYS B C 1
ATOM 4667 O O . LYS B 1 235 ? -9.086 21.938 24.109 1 82.25 235 LYS B O 1
ATOM 4672 N N . PHE B 1 236 ? -7 22.156 23.547 1 88.5 236 PHE B N 1
ATOM 4673 C CA . PHE B 1 236 ? -7.098 23.516 23.031 1 88.5 236 PHE B CA 1
ATOM 4674 C C . PHE B 1 236 ? -7.84 23.531 21.688 1 88.5 236 PHE B C 1
ATOM 4676 O O . PHE B 1 236 ? -7.691 22.609 20.891 1 88.5 236 PHE B O 1
ATOM 4683 N N . GLY B 1 237 ? -8.617 24.469 21.516 1 83.75 237 GLY B N 1
ATOM 4684 C CA . GLY B 1 237 ? -9.234 24.719 20.219 1 83.75 237 GLY B CA 1
ATOM 4685 C C . GLY B 1 237 ? -10.594 24.062 20.078 1 83.75 237 GLY B C 1
ATOM 4686 O O . GLY B 1 237 ? -11.219 24.125 19.016 1 83.75 237 GLY B O 1
ATOM 4687 N N . LYS B 1 238 ? -10.953 23.359 21.078 1 80.88 238 LYS B N 1
ATOM 4688 C CA . LYS B 1 238 ? -12.266 22.719 21.062 1 80.88 238 LYS B CA 1
ATOM 4689 C C . LYS B 1 238 ? -13.195 23.359 22.094 1 80.88 238 LYS B C 1
ATOM 4691 O O . LYS B 1 238 ? -12.766 23.688 23.203 1 80.88 238 LYS B O 1
ATOM 4696 N N . THR B 1 239 ? -14.383 23.672 21.641 1 78.44 239 THR B N 1
ATOM 4697 C CA . THR B 1 239 ? -15.438 24.156 22.531 1 78.44 239 THR B CA 1
ATOM 4698 C C . THR B 1 239 ? -16.562 23.141 22.641 1 78.44 239 THR B C 1
ATOM 4700 O O . THR B 1 239 ? -16.5 22.062 22.031 1 78.44 239 THR B O 1
ATOM 4703 N N . GLU B 1 240 ? -17.531 23.359 23.5 1 69.5 240 GLU B N 1
ATOM 4704 C CA . GLU B 1 240 ? -18.703 22.5 23.578 1 69.5 240 GLU B CA 1
ATOM 4705 C C . GLU B 1 240 ? -19.359 22.344 22.203 1 69.5 240 GLU B C 1
ATOM 4707 O O . GLU B 1 240 ? -19.938 21.297 21.906 1 69.5 240 GLU B O 1
ATOM 4712 N N . GLY B 1 241 ? -19.188 23.344 21.438 1 72.75 241 GLY B N 1
ATOM 4713 C CA . GLY B 1 241 ? -19.812 23.328 20.125 1 72.75 241 GLY B CA 1
ATOM 4714 C C . GLY B 1 241 ? -18.938 22.734 19.047 1 72.75 241 GLY B C 1
ATOM 4715 O O . GLY B 1 241 ? -19.344 22.641 17.875 1 72.75 241 GLY B O 1
ATOM 4716 N N . GLY B 1 242 ? -17.781 22.375 19.406 1 85 242 GLY B N 1
ATOM 4717 C CA . GLY B 1 242 ? -16.922 21.781 18.406 1 85 242 GLY B CA 1
ATOM 4718 C C . GLY B 1 242 ? -15.641 22.578 18.188 1 85 242 GLY B C 1
ATOM 4719 O O . GLY B 1 242 ? -15.18 23.281 19.078 1 85 242 GLY B O 1
ATOM 4720 N N . ALA B 1 243 ? -15.078 22.469 17 1 89.38 243 ALA B N 1
ATOM 4721 C CA . ALA B 1 243 ? -13.812 23.125 16.672 1 89.38 243 ALA B CA 1
ATOM 4722 C C . ALA B 1 243 ? -14 24.609 16.438 1 89.38 243 ALA B C 1
ATOM 4724 O O . ALA B 1 243 ? -15.055 25.047 15.961 1 89.38 243 ALA B O 1
ATOM 4725 N N . VAL B 1 244 ? -13.055 25.469 16.844 1 95 244 VAL B N 1
ATOM 4726 C CA . VAL B 1 244 ? -13.016 26.875 16.484 1 95 244 VAL B CA 1
ATOM 4727 C C . VAL B 1 244 ? -12.328 27.047 15.141 1 95 244 VAL B C 1
ATOM 4729 O O . VAL B 1 244 ? -11.109 26.922 15.031 1 95 244 VAL B O 1
ATOM 4732 N N . TRP B 1 245 ? -13.109 27.391 14.148 1 95.56 245 TRP B N 1
ATOM 4733 C CA . TRP B 1 245 ? -12.641 27.438 12.766 1 95.56 245 TRP B CA 1
ATOM 4734 C C . TRP B 1 245 ? -12.016 28.781 12.445 1 95.56 245 TRP B C 1
ATOM 4736 O O . TRP B 1 245 ? -12.336 29.797 13.086 1 95.56 245 TRP B O 1
ATOM 4746 N N . LEU B 1 246 ? -11.164 28.797 11.461 1 96.12 246 LEU B N 1
ATOM 4747 C CA . LEU B 1 246 ? -10.562 30.047 11.008 1 96.12 246 LEU B CA 1
ATOM 4748 C C . LEU B 1 246 ? -11.461 30.75 10 1 96.12 246 LEU B C 1
ATOM 4750 O O . LEU B 1 246 ? -11.375 31.969 9.836 1 96.12 246 LEU B O 1
ATOM 4754 N N . ASP B 1 247 ? -12.273 30.016 9.359 1 95.31 247 ASP B N 1
ATOM 4755 C CA . ASP B 1 247 ? -13.242 30.578 8.43 1 95.31 247 ASP B CA 1
ATOM 4756 C C . ASP B 1 247 ? -14.312 31.375 9.164 1 95.31 247 ASP B C 1
ATOM 4758 O O . ASP B 1 247 ? -15.047 30.828 9.992 1 95.31 247 ASP B O 1
ATOM 4762 N N . PRO B 1 248 ? -14.531 32.625 8.828 1 94.69 248 PRO B N 1
ATOM 4763 C CA . PRO B 1 248 ? -15.508 33.469 9.516 1 94.69 248 PRO B CA 1
ATOM 4764 C C . PRO B 1 248 ? -16.953 33 9.312 1 94.69 248 PRO B C 1
ATOM 4766 O O . PRO B 1 248 ? -17.828 33.344 10.102 1 94.69 248 PRO B O 1
ATOM 4769 N N . LYS B 1 249 ? -17.188 32.219 8.273 1 93.31 249 LYS B N 1
ATOM 4770 C CA . LYS B 1 249 ? -18.531 31.719 8.023 1 93.31 249 LYS B CA 1
ATOM 4771 C C . LYS B 1 249 ? -18.859 30.547 8.953 1 93.31 249 LYS B C 1
ATOM 4773 O O . LYS B 1 249 ? -20.031 30.219 9.164 1 93.31 249 LYS B O 1
ATOM 4778 N N . LYS B 1 250 ? -17.859 29.922 9.508 1 94 250 LYS B N 1
ATOM 4779 C CA . LYS B 1 250 ? -18.047 28.812 10.422 1 94 250 LYS B CA 1
ATOM 4780 C C . LYS B 1 250 ? -17.922 29.266 11.875 1 94 250 LYS B C 1
ATOM 4782 O O . LYS B 1 250 ? -18.688 28.828 12.734 1 94 250 LYS B O 1
ATOM 4787 N N . THR B 1 251 ? -16.969 30.016 12.172 1 94.5 251 THR B N 1
ATOM 4788 C CA . THR B 1 251 ? -16.812 30.719 13.438 1 94.5 251 THR B CA 1
ATOM 4789 C C . THR B 1 251 ? -16.703 32.219 13.219 1 94.5 251 THR B C 1
ATOM 4791 O O . THR B 1 251 ? -15.711 32.688 12.648 1 94.5 251 THR B O 1
ATOM 4794 N N . SER B 1 252 ? -17.688 32.906 13.719 1 94.31 252 SER B N 1
ATOM 4795 C CA . SER B 1 252 ? -17.688 34.375 13.5 1 94.31 252 SER B CA 1
ATOM 4796 C C . SER B 1 252 ? -16.5 35.031 14.188 1 94.31 252 SER B C 1
ATOM 4798 O O . SER B 1 252 ? -16.016 34.531 15.211 1 94.31 252 SER B O 1
ATOM 4800 N N . PRO B 1 253 ? -16.078 36.156 13.609 1 95.69 253 PRO B N 1
ATOM 4801 C CA . PRO B 1 253 ? -15.016 36.875 14.289 1 95.69 253 PRO B CA 1
ATOM 4802 C C . PRO B 1 253 ? -15.352 37.188 15.742 1 95.69 253 PRO B C 1
ATOM 4804 O O . PRO B 1 253 ? -14.469 37.188 16.609 1 95.69 253 PRO B O 1
ATOM 4807 N N . TYR B 1 254 ? -16.625 37.438 16.031 1 94.25 254 TYR B N 1
ATOM 4808 C CA . TYR B 1 254 ? -17.062 37.719 17.391 1 94.25 254 TYR B CA 1
ATOM 4809 C C . TYR B 1 254 ? -16.812 36.5 18.281 1 94.25 254 TYR B C 1
ATOM 4811 O O . TYR B 1 254 ? -16.203 36.625 19.344 1 94.25 254 TYR B O 1
ATOM 4819 N N . LYS B 1 255 ? -17.281 35.375 17.875 1 93.75 255 LYS B N 1
ATOM 4820 C CA . LYS B 1 255 ? -17.094 34.156 18.641 1 93.75 255 LYS B CA 1
ATOM 4821 C C . LYS B 1 255 ? -15.609 33.812 18.797 1 93.75 255 LYS B C 1
ATOM 4823 O O . LYS B 1 255 ? -15.18 33.344 19.844 1 93.75 255 LYS B O 1
ATOM 4828 N N . PHE B 1 256 ? -14.898 34.062 17.719 1 96.25 256 PHE B N 1
ATOM 4829 C CA . PHE B 1 256 ? -13.453 33.844 17.734 1 96.25 256 PHE B CA 1
ATOM 4830 C C . PHE B 1 256 ? -12.781 34.719 18.766 1 96.25 256 PHE B C 1
ATOM 4832 O O . PHE B 1 256 ? -11.953 34.281 19.547 1 96.25 256 PHE B O 1
ATOM 4839 N N . TYR B 1 257 ? -13.148 35.969 18.766 1 96.62 257 TYR B N 1
ATOM 4840 C CA . TYR B 1 257 ? -12.656 36.938 19.734 1 96.62 257 TYR B CA 1
ATOM 4841 C C . TYR B 1 257 ? -13.008 36.531 21.156 1 96.62 257 TYR B C 1
ATOM 4843 O O . TYR B 1 257 ? -12.156 36.594 22.047 1 96.62 257 TYR B O 1
ATOM 4851 N N . GLN B 1 258 ? -14.25 36.094 21.375 1 94.06 258 GLN B N 1
ATOM 4852 C CA . GLN B 1 258 ? -14.711 35.719 22.703 1 94.06 258 GLN B CA 1
ATOM 4853 C C . GLN B 1 258 ? -13.961 34.469 23.203 1 94.06 258 GLN B C 1
ATOM 4855 O O . GLN B 1 258 ? -13.719 34.344 24.406 1 94.06 258 GLN B O 1
ATOM 4860 N N . PHE B 1 259 ? -13.633 33.594 22.297 1 94.75 259 PHE B N 1
ATOM 4861 C CA . PHE B 1 259 ? -12.852 32.438 22.656 1 94.75 259 PHE B CA 1
ATOM 4862 C C . PHE B 1 259 ? -11.57 32.844 23.375 1 94.75 259 PHE B C 1
ATOM 4864 O O . PHE B 1 259 ? -11.227 32.281 24.422 1 94.75 259 PHE B O 1
ATOM 4871 N N . TRP B 1 260 ? -10.906 33.812 22.859 1 96.75 260 TRP B N 1
ATOM 4872 C CA . TRP B 1 260 ? -9.625 34.25 23.406 1 96.75 260 TRP B CA 1
ATOM 4873 C C . TRP B 1 260 ? -9.836 35.062 24.688 1 96.75 260 TRP B C 1
ATOM 4875 O O . TRP B 1 260 ? -9.047 34.938 25.641 1 96.75 260 TRP B O 1
ATOM 4885 N N . ILE B 1 261 ? -10.906 35.844 24.719 1 95.31 261 ILE B N 1
ATOM 4886 C CA . ILE B 1 261 ? -11.227 36.625 25.906 1 95.31 261 ILE B CA 1
ATOM 4887 C C . ILE B 1 261 ? -11.461 35.688 27.094 1 95.31 261 ILE B C 1
ATOM 4889 O O . ILE B 1 261 ? -11.094 36 28.219 1 95.31 261 ILE B O 1
ATOM 4893 N N . ASN B 1 262 ? -11.984 34.5 26.812 1 92.62 262 ASN B N 1
ATOM 4894 C CA . ASN B 1 262 ? -12.367 33.562 27.859 1 92.62 262 ASN B CA 1
ATOM 4895 C C . ASN B 1 262 ? -11.219 32.625 28.219 1 92.62 262 ASN B C 1
ATOM 4897 O O . ASN B 1 262 ? -11.414 31.672 28.969 1 92.62 262 ASN B O 1
ATOM 4901 N N . THR B 1 263 ? -10.062 32.906 27.703 1 95.06 263 THR B N 1
ATOM 4902 C CA . THR B 1 263 ? -8.891 32.094 28.062 1 95.06 263 THR B CA 1
ATOM 4903 C C . THR B 1 263 ? -8.578 32.25 29.547 1 95.06 263 THR B C 1
ATOM 4905 O O . THR B 1 263 ? -8.648 33.344 30.109 1 95.06 263 THR B O 1
ATOM 4908 N N . ALA B 1 264 ? -8.281 31.125 30.172 1 93.5 264 ALA B N 1
ATOM 4909 C CA . ALA B 1 264 ? -7.953 31.125 31.609 1 93.5 264 ALA B CA 1
ATOM 4910 C C . ALA B 1 264 ? -6.676 31.906 31.875 1 93.5 264 ALA B C 1
ATOM 4912 O O . ALA B 1 264 ? -5.746 31.891 31.062 1 93.5 264 ALA B O 1
ATOM 4913 N N . ASP B 1 265 ? -6.594 32.5 33.062 1 91.81 265 ASP B N 1
ATOM 4914 C CA . ASP B 1 265 ? -5.414 33.25 33.469 1 91.81 265 ASP B CA 1
ATOM 4915 C C . ASP B 1 265 ? -4.16 32.375 33.438 1 91.81 265 ASP B C 1
ATOM 4917 O O . ASP B 1 265 ? -3.074 32.844 33.094 1 91.81 265 ASP B O 1
ATOM 4921 N N . ALA B 1 266 ? -4.422 31.188 33.719 1 93.12 266 ALA B N 1
ATOM 4922 C CA . ALA B 1 266 ? -3.303 30.25 33.812 1 93.12 266 ALA B CA 1
ATOM 4923 C C . ALA B 1 266 ? -2.709 29.984 32.406 1 93.12 266 ALA B C 1
ATOM 4925 O O . ALA B 1 266 ? -1.565 29.531 32.312 1 93.12 266 ALA B O 1
ATOM 4926 N N . ASP B 1 267 ? -3.414 30.359 31.344 1 96.5 267 ASP B N 1
ATOM 4927 C CA . ASP B 1 267 ? -2.986 29.969 30 1 96.5 267 ASP B CA 1
ATOM 4928 C C . ASP B 1 267 ? -2.602 31.188 29.188 1 96.5 267 ASP B C 1
ATOM 4930 O O . ASP B 1 267 ? -1.868 31.078 28.203 1 96.5 267 ASP B O 1
ATOM 4934 N N . VAL B 1 268 ? -3.082 32.344 29.547 1 97.12 268 VAL B N 1
ATOM 4935 C CA . VAL B 1 268 ? -3.133 33.469 28.656 1 97.12 268 VAL B CA 1
ATOM 4936 C C . VAL B 1 268 ? -1.717 33.906 28.266 1 97.12 268 VAL B C 1
ATOM 4938 O O . VAL B 1 268 ? -1.455 34.219 27.094 1 97.12 268 VAL B O 1
ATOM 4941 N N . TYR B 1 269 ? -0.782 33.906 29.156 1 97.19 269 TYR B N 1
ATOM 4942 C CA . TYR B 1 269 ? 0.567 34.375 28.844 1 97.19 269 TYR B CA 1
ATOM 4943 C C . TYR B 1 269 ? 1.307 33.375 27.984 1 97.19 269 TYR B C 1
ATOM 4945 O O . TYR B 1 269 ? 2.076 33.719 27.094 1 97.19 269 TYR B O 1
ATOM 4953 N N . ARG B 1 270 ? 1.075 32.125 28.219 1 96.62 270 ARG B N 1
ATOM 4954 C CA . ARG B 1 270 ? 1.604 31.062 27.359 1 96.62 270 ARG B CA 1
ATOM 4955 C C . ARG B 1 270 ? 1.033 31.172 25.953 1 96.62 270 ARG B C 1
ATOM 4957 O O . ARG B 1 270 ? 1.763 31.047 24.969 1 96.62 270 ARG B O 1
ATOM 4964 N N . PHE B 1 271 ? -0.217 31.484 25.875 1 97.69 271 PHE B N 1
ATOM 4965 C CA . PHE B 1 271 ? -0.882 31.609 24.594 1 97.69 271 PHE B CA 1
ATOM 4966 C C . PHE B 1 271 ? -0.39 32.844 23.828 1 97.69 271 PHE B C 1
ATOM 4968 O O . PHE B 1 271 ? -0.296 32.812 22.609 1 97.69 271 PHE B O 1
ATOM 4975 N N . LEU B 1 272 ? -0.104 33.875 24.578 1 98.31 272 LEU B N 1
ATOM 4976 C CA . LEU B 1 272 ? 0.49 35.062 23.922 1 98.31 272 LEU B CA 1
ATOM 4977 C C . LEU B 1 272 ? 1.807 34.688 23.25 1 98.31 272 LEU B C 1
ATOM 4979 O O . LEU B 1 272 ? 2.094 35.156 22.141 1 98.31 272 LEU B O 1
ATOM 4983 N N . LYS B 1 273 ? 2.572 33.812 23.875 1 97.88 273 LYS B N 1
ATOM 4984 C CA . LYS B 1 273 ? 3.85 33.375 23.312 1 97.88 273 LYS B CA 1
ATOM 4985 C C . LYS B 1 273 ? 3.641 32.531 22.078 1 97.88 273 LYS B C 1
ATOM 4987 O O . LYS B 1 273 ? 4.41 32.594 21.125 1 97.88 273 LYS B O 1
ATOM 4992 N N . PHE B 1 274 ? 2.609 31.75 22.094 1 97.31 274 PHE B N 1
ATOM 4993 C CA . PHE B 1 274 ? 2.35 30.781 21.031 1 97.31 274 PHE B CA 1
ATOM 4994 C C . PHE B 1 274 ? 1.747 31.484 19.812 1 97.31 274 PHE B C 1
ATOM 4996 O O . PHE B 1 274 ? 2.141 31.203 18.672 1 97.31 274 PHE B O 1
ATOM 5003 N N . PHE B 1 275 ? 0.804 32.406 20.031 1 97.81 275 PHE B N 1
ATOM 5004 C CA . PHE B 1 275 ? -0.124 32.781 18.969 1 97.81 275 PHE B CA 1
ATOM 5005 C C . PHE B 1 275 ? 0.102 34.219 18.516 1 97.81 275 PHE B C 1
ATOM 5007 O O . PHE B 1 275 ? -0.55 34.688 17.578 1 97.81 275 PHE B O 1
ATOM 5014 N N . THR B 1 276 ? 1.01 34.938 19.141 1 98 276 THR B N 1
ATOM 5015 C CA . THR B 1 276 ? 1.266 36.312 18.719 1 98 276 THR B CA 1
ATOM 5016 C C . THR B 1 276 ? 2.736 36.5 18.344 1 98 276 THR B C 1
ATOM 5018 O O . THR B 1 276 ? 3.557 35.594 18.578 1 98 276 THR B O 1
ATOM 5021 N N . PHE B 1 277 ? 3.018 37.594 17.75 1 97.12 277 PHE B N 1
ATOM 5022 C CA . PHE B 1 277 ? 4.387 37.969 17.391 1 97.12 277 PHE B CA 1
ATOM 5023 C C . PHE B 1 277 ? 4.926 39.031 18.328 1 97.12 277 PHE B C 1
ATOM 5025 O O . PHE B 1 277 ? 5.883 39.719 18 1 97.12 277 PHE B O 1
ATOM 5032 N N . MET B 1 278 ? 4.246 39.125 19.516 1 97.5 278 MET B N 1
ATOM 5033 C CA . MET B 1 278 ? 4.719 40.062 20.531 1 97.5 278 MET B CA 1
ATOM 5034 C C . MET B 1 278 ? 6.09 39.656 21.047 1 97.5 278 MET B C 1
ATOM 5036 O O . MET B 1 278 ? 6.367 38.469 21.219 1 97.5 278 MET B O 1
ATOM 5040 N N . ASP B 1 279 ? 6.84 40.656 21.344 1 96.75 279 ASP B N 1
ATOM 5041 C CA . ASP B 1 279 ? 8.125 40.406 21.969 1 96.75 279 ASP B CA 1
ATOM 5042 C C . ASP B 1 279 ? 7.941 39.75 23.344 1 96.75 279 ASP B C 1
ATOM 5044 O O . ASP B 1 279 ? 7.051 40.125 24.109 1 96.75 279 ASP B O 1
ATOM 5048 N N . ILE B 1 280 ? 8.812 38.812 23.625 1 96.38 280 ILE B N 1
ATOM 5049 C CA . ILE B 1 280 ? 8.727 38.094 24.891 1 96.38 280 ILE B CA 1
ATOM 5050 C C . ILE B 1 280 ? 8.836 39.094 26.047 1 96.38 280 ILE B C 1
ATOM 5052 O O . ILE B 1 280 ? 8.156 38.938 27.062 1 96.38 280 ILE B O 1
ATOM 5056 N N . ALA B 1 281 ? 9.672 40.031 25.891 1 96.94 281 ALA B N 1
ATOM 5057 C CA . ALA B 1 281 ? 9.836 41.062 26.938 1 96.94 281 ALA B CA 1
ATOM 5058 C C . ALA B 1 281 ? 8.531 41.812 27.188 1 96.94 281 ALA B C 1
ATOM 5060 O O . ALA B 1 281 ? 8.195 42.125 28.328 1 96.94 281 ALA B O 1
ATOM 5061 N N . GLU B 1 282 ? 7.855 42.125 26.109 1 97.56 282 GLU B N 1
ATOM 5062 C CA . GLU B 1 282 ? 6.566 42.812 26.219 1 97.56 282 GLU B CA 1
ATOM 5063 C C . GLU B 1 282 ? 5.535 41.906 26.906 1 97.56 282 GLU B C 1
ATOM 5065 O O . GLU B 1 282 ? 4.719 42.406 27.688 1 97.56 282 GLU B O 1
ATOM 5070 N N . ILE B 1 283 ? 5.555 40.625 26.625 1 97.81 283 ILE B N 1
ATOM 5071 C CA . ILE B 1 283 ? 4.633 39.688 27.25 1 97.81 283 ILE B CA 1
ATOM 5072 C C . ILE B 1 283 ? 4.934 39.562 28.734 1 97.81 283 ILE B C 1
ATOM 5074 O O . ILE B 1 283 ? 4.016 39.594 29.562 1 97.81 283 ILE B O 1
ATOM 5078 N N . ASN B 1 284 ? 6.215 39.469 29.016 1 96.88 284 ASN B N 1
ATOM 5079 C CA . ASN B 1 284 ? 6.617 39.438 30.422 1 96.88 284 ASN B CA 1
ATOM 5080 C C . ASN B 1 284 ? 6.203 40.688 31.172 1 96.88 284 ASN B C 1
ATOM 5082 O O . ASN B 1 284 ? 5.746 40.625 32.312 1 96.88 284 ASN B O 1
ATOM 5086 N N . ALA B 1 285 ? 6.379 41.781 30.562 1 96.88 285 ALA B N 1
ATOM 5087 C CA . ALA B 1 285 ? 5.973 43.062 31.156 1 96.88 285 ALA B CA 1
ATOM 5088 C C . ALA B 1 285 ? 4.465 43.094 31.391 1 96.88 285 ALA B C 1
ATOM 5090 O O . ALA B 1 285 ? 3.996 43.594 32.406 1 96.88 285 ALA B O 1
ATOM 5091 N N . LEU B 1 286 ? 3.752 42.625 30.422 1 96.94 286 LEU B N 1
ATOM 5092 C CA . LEU B 1 286 ? 2.299 42.562 30.531 1 96.94 286 LEU B CA 1
ATOM 5093 C C . LEU B 1 286 ? 1.888 41.688 31.703 1 96.94 286 LEU B C 1
ATOM 5095 O O . LEU B 1 286 ? 0.966 42 32.438 1 96.94 286 LEU B O 1
ATOM 5099 N N . GLU B 1 287 ? 2.52 40.562 31.797 1 96.5 287 GLU B N 1
ATOM 5100 C CA . GLU B 1 287 ? 2.236 39.625 32.875 1 96.5 287 GLU B CA 1
ATOM 5101 C C . GLU B 1 287 ? 2.492 40.281 34.25 1 96.5 287 GLU B C 1
ATOM 5103 O O . GLU B 1 287 ? 1.688 40.156 35.156 1 96.5 287 GLU B O 1
ATOM 5108 N N . GLU B 1 288 ? 3.584 40.969 34.344 1 95.44 288 GLU B N 1
ATOM 5109 C CA . GLU B 1 288 ? 3.916 41.656 35.594 1 95.44 288 GLU B CA 1
ATOM 5110 C C . GLU B 1 288 ? 2.898 42.75 35.875 1 95.44 288 GLU B C 1
ATOM 5112 O O . GLU B 1 288 ? 2.494 42.938 37.031 1 95.44 288 GLU B O 1
ATOM 5117 N N . GLU B 1 289 ? 2.59 43.438 34.875 1 94.62 289 GLU B N 1
ATOM 5118 C CA . GLU B 1 289 ? 1.589 44.5 35.031 1 94.62 289 GLU B CA 1
ATOM 5119 C C . GLU B 1 289 ? 0.264 43.938 35.531 1 94.62 289 GLU B C 1
ATOM 5121 O O . GLU B 1 289 ? -0.339 44.469 36.469 1 94.62 289 GLU B O 1
ATOM 5126 N N . ASP B 1 290 ? -0.209 42.875 34.938 1 94.31 290 ASP B N 1
ATOM 5127 C CA . ASP B 1 290 ? -1.487 42.25 35.281 1 94.31 290 ASP B CA 1
ATOM 5128 C C . ASP B 1 290 ? -1.472 41.719 36.719 1 94.31 290 ASP B C 1
ATOM 5130 O O . ASP B 1 290 ? -2.49 41.781 37.406 1 94.31 290 ASP B O 1
ATOM 5134 N N . LYS B 1 291 ? -0.351 41.281 37.156 1 91.44 291 LYS B N 1
ATOM 5135 C CA . LYS B 1 291 ? -0.214 40.719 38.5 1 91.44 291 LYS B CA 1
ATOM 5136 C C . LYS B 1 291 ? -0.193 41.844 39.562 1 91.44 291 LYS B C 1
ATOM 5138 O O . LYS B 1 291 ? -0.672 41.656 40.656 1 91.44 291 LYS B O 1
ATOM 5143 N N . ASN B 1 292 ? 0.291 42.969 39.156 1 90.94 292 ASN B N 1
ATOM 5144 C CA . ASN B 1 292 ? 0.593 44 40.188 1 90.94 292 ASN B CA 1
ATOM 5145 C C . ASN B 1 292 ? -0.388 45.156 40.094 1 90.94 292 ASN B C 1
ATOM 5147 O O . ASN B 1 292 ? -0.419 46 41 1 90.94 292 ASN B O 1
ATOM 5151 N N . SER B 1 293 ? -1.144 45.25 39.156 1 86.44 293 SER B N 1
ATOM 5152 C CA . SER B 1 293 ? -1.938 46.469 38.938 1 86.44 293 SER B CA 1
ATOM 5153 C C . SER B 1 293 ? -3.193 46.469 39.781 1 86.44 293 SER B C 1
ATOM 5155 O O . SER B 1 293 ? -3.789 47.5 40.031 1 86.44 293 SER B O 1
ATOM 5157 N N . GLY B 1 294 ? -3.592 45.375 40.375 1 84.38 294 GLY B N 1
ATOM 5158 C CA . GLY B 1 294 ? -4.844 45.312 41.094 1 84.38 294 GLY B CA 1
ATOM 5159 C C . GLY B 1 294 ? -6.066 45.469 40.219 1 84.38 294 GLY B C 1
ATOM 5160 O O . GLY B 1 294 ? -7.199 45.375 40.688 1 84.38 294 GLY B O 1
ATOM 5161 N N . LYS B 1 295 ? -5.801 45.812 38.938 1 85.25 295 LYS B N 1
ATOM 5162 C CA . LYS B 1 295 ? -6.887 45.938 37.969 1 85.25 295 LYS B CA 1
ATOM 5163 C C . LYS B 1 295 ? -7.141 44.625 37.25 1 85.25 295 LYS B C 1
ATOM 5165 O O . LYS B 1 295 ? -6.41 43.625 37.469 1 85.25 295 LYS B O 1
ATOM 5170 N N . ALA B 1 296 ? -8.25 44.625 36.562 1 84.75 296 ALA B N 1
ATOM 5171 C CA . ALA B 1 296 ? -8.555 43.438 35.75 1 84.75 296 ALA B CA 1
ATOM 5172 C C . ALA B 1 296 ? -7.457 43.188 34.719 1 84.75 296 ALA B C 1
ATOM 5174 O O . ALA B 1 296 ? -6.977 44.125 34.094 1 84.75 296 ALA B O 1
ATOM 5175 N N . PRO B 1 297 ? -6.926 41.938 34.719 1 90.44 297 PRO B N 1
ATOM 5176 C CA . PRO B 1 297 ? -5.871 41.625 33.75 1 90.44 297 PRO B CA 1
ATOM 5177 C C . PRO B 1 297 ? -6.246 42 32.312 1 90.44 297 PRO B C 1
ATOM 5179 O O . PRO B 1 297 ? -7.398 41.812 31.922 1 90.44 297 PRO B O 1
ATOM 5182 N N . ARG B 1 298 ? -5.316 42.531 31.531 1 94.75 298 ARG B N 1
ATOM 5183 C CA . ARG B 1 298 ? -5.547 42.969 30.156 1 94.75 298 ARG 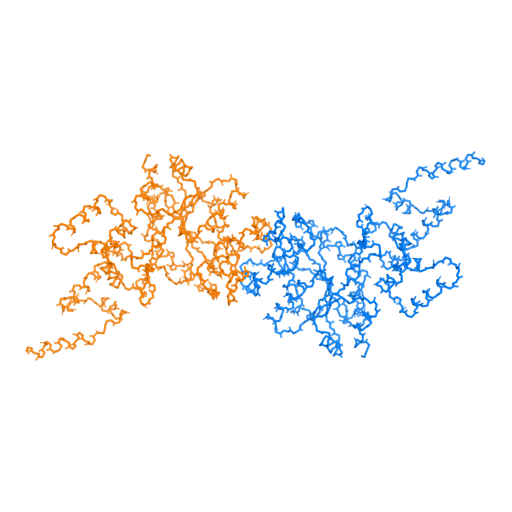B CA 1
ATOM 5184 C C . ARG B 1 298 ? -5.066 41.906 29.172 1 94.75 298 ARG B C 1
ATOM 5186 O O . ARG B 1 298 ? -5.367 42 27.969 1 94.75 298 ARG B O 1
ATOM 5193 N N . ALA B 1 299 ? -4.363 40.906 29.656 1 96.81 299 ALA B N 1
ATOM 5194 C CA . ALA B 1 299 ? -3.678 39.969 28.781 1 96.81 299 ALA B CA 1
ATOM 5195 C C . ALA B 1 299 ? -4.66 39.281 27.844 1 96.81 299 ALA B C 1
ATOM 5197 O O . ALA B 1 299 ? -4.348 39.031 26.672 1 96.81 299 ALA B O 1
ATOM 5198 N N . GLN B 1 300 ? -5.867 38.906 28.391 1 97.44 300 GLN B N 1
ATOM 5199 C CA . GLN B 1 300 ? -6.867 38.219 27.562 1 97.44 300 GLN B CA 1
ATOM 5200 C C . GLN B 1 300 ? -7.312 39.125 26.406 1 97.44 300 GLN B C 1
ATOM 5202 O O . GLN B 1 300 ? -7.496 38.625 25.281 1 97.44 300 GLN B O 1
ATOM 5207 N N . TYR B 1 301 ? -7.473 40.406 26.672 1 96.75 301 TYR B N 1
ATOM 5208 C CA . TYR B 1 301 ? -7.898 41.344 25.641 1 96.75 301 TYR B CA 1
ATOM 5209 C C . TYR B 1 301 ? -6.797 41.531 24.609 1 96.75 301 TYR B C 1
ATOM 5211 O O . TYR B 1 301 ? -7.062 41.594 23.406 1 96.75 301 TYR B O 1
ATOM 5219 N N . VAL B 1 302 ? -5.555 41.656 25.078 1 97.88 302 VAL B N 1
ATOM 5220 C CA . VAL B 1 302 ? -4.418 41.781 24.172 1 97.88 302 VAL B CA 1
ATOM 5221 C C . VAL B 1 302 ? -4.324 40.562 23.266 1 97.88 302 VAL B C 1
ATOM 5223 O O . VAL B 1 302 ? -4.164 40.719 22.047 1 97.88 302 VAL B O 1
ATOM 5226 N N . LEU B 1 303 ? -4.457 39.406 23.875 1 98.44 303 LEU B N 1
ATOM 5227 C CA . LEU B 1 303 ? -4.418 38.156 23.125 1 98.44 303 LEU B CA 1
ATOM 5228 C C . LEU B 1 303 ? -5.531 38.125 22.094 1 98.44 303 LEU B C 1
ATOM 5230 O O . LEU B 1 303 ? -5.277 37.812 20.906 1 98.44 303 LEU B O 1
ATOM 5234 N N . ALA B 1 304 ? -6.746 38.375 22.5 1 98.38 304 ALA B N 1
ATOM 5235 C CA . ALA B 1 304 ? -7.906 38.375 21.609 1 98.38 304 ALA B CA 1
ATOM 5236 C C . ALA B 1 304 ? -7.73 39.344 20.453 1 98.38 304 ALA B C 1
ATOM 5238 O O . ALA B 1 304 ? -8.031 39 19.297 1 98.38 304 ALA B O 1
ATOM 5239 N N . GLU B 1 305 ? -7.246 40.5 20.734 1 98.12 305 GLU B N 1
ATOM 5240 C CA . GLU B 1 305 ? -7.062 41.531 19.703 1 98.12 305 GLU B CA 1
ATOM 5241 C C . GLU B 1 305 ? -5.984 41.094 18.703 1 98.12 305 GLU B C 1
ATOM 5243 O O . GLU B 1 305 ? -6.184 41.219 17.484 1 98.12 305 GLU B O 1
ATOM 5248 N N . GLN B 1 306 ? -4.84 40.656 19.219 1 98 306 GLN B N 1
ATOM 5249 C CA . GLN B 1 306 ? -3.717 40.281 18.375 1 98 306 GLN B CA 1
ATOM 5250 C C . GLN B 1 306 ? -4.086 39.125 17.453 1 98 306 GLN B C 1
ATOM 5252 O O . GLN B 1 306 ? -3.838 39.188 16.25 1 98 306 GLN B O 1
ATOM 5257 N N . VAL B 1 307 ? -4.719 38.125 18 1 98 307 VAL B N 1
ATOM 5258 C CA . VAL B 1 307 ? -4.969 36.906 17.234 1 98 307 VAL B CA 1
ATOM 5259 C C . VAL B 1 307 ? -6.141 37.125 16.281 1 98 307 VAL B C 1
ATOM 5261 O O . VAL B 1 307 ? -6.129 36.625 15.141 1 98 307 VAL B O 1
ATOM 5264 N N . THR B 1 308 ? -7.184 37.812 16.703 1 98.25 308 THR B N 1
ATOM 5265 C CA . THR B 1 308 ? -8.32 38.094 15.828 1 98.25 308 THR B CA 1
ATOM 5266 C C . THR B 1 308 ? -7.883 38.938 14.641 1 98.25 308 THR B C 1
ATOM 5268 O O . THR B 1 308 ? -8.32 38.719 13.508 1 98.25 308 THR B O 1
ATOM 5271 N N . ARG B 1 309 ? -7.07 39.938 14.906 1 97.69 309 ARG B N 1
ATOM 5272 C CA . ARG B 1 309 ? -6.535 40.75 13.82 1 97.69 309 ARG B CA 1
ATOM 5273 C C . ARG B 1 309 ? -5.758 39.906 12.828 1 97.69 309 ARG B C 1
ATOM 5275 O O . ARG B 1 309 ? -5.883 40.094 11.609 1 97.69 309 ARG B O 1
ATOM 5282 N N . LEU B 1 310 ? -4.996 39.062 13.359 1 96.12 310 LEU B N 1
ATOM 5283 C CA . LEU B 1 310 ? -4.156 38.188 12.547 1 96.12 310 LEU B CA 1
ATOM 5284 C C . LEU B 1 310 ? -5.008 37.281 11.641 1 96.12 310 LEU B C 1
ATOM 5286 O O . LEU B 1 310 ? -4.688 37.094 10.469 1 96.12 310 LEU B O 1
ATOM 5290 N N . VAL B 1 311 ? -6.086 36.719 12.133 1 96.81 311 VAL B N 1
ATOM 5291 C CA . VAL B 1 311 ? -6.859 35.688 11.453 1 96.81 311 VAL B CA 1
ATOM 5292 C C . VAL B 1 311 ? -7.961 36.344 10.617 1 96.81 311 VAL B C 1
ATOM 5294 O O . VAL B 1 311 ? -8.219 35.906 9.484 1 96.81 311 VAL B O 1
ATOM 5297 N N . HIS B 1 312 ? -8.578 37.406 11.18 1 96.56 312 HIS B N 1
ATOM 5298 C CA . HIS B 1 312 ? -9.766 37.938 10.539 1 96.56 312 HIS B CA 1
ATOM 5299 C C . HIS B 1 312 ? -9.531 39.375 10.055 1 96.56 312 HIS B C 1
ATOM 5301 O O . HIS B 1 312 ? -10.453 40.031 9.562 1 96.56 312 HIS B O 1
ATOM 5307 N N . GLY B 1 313 ? -8.344 39.875 10.211 1 95.62 313 GLY B N 1
ATOM 5308 C CA . GLY B 1 313 ? -8.016 41.219 9.758 1 95.62 313 GLY B CA 1
ATOM 5309 C C . GLY B 1 313 ? -8.57 42.312 10.664 1 95.62 313 GLY B C 1
ATOM 5310 O O . GLY B 1 313 ? -9.242 42.031 11.648 1 95.62 313 GLY B O 1
ATOM 5311 N N . GLU B 1 314 ? -8.227 43.531 10.273 1 96.69 314 GLU B N 1
ATOM 5312 C CA . GLU B 1 314 ? -8.664 44.688 11.055 1 96.69 314 GLU B CA 1
ATOM 5313 C C . GLU B 1 314 ? -10.18 44.812 11.086 1 96.69 314 GLU B C 1
ATOM 5315 O O . GLU B 1 314 ? -10.766 45.125 12.117 1 96.69 314 GLU B O 1
ATOM 5320 N N . GLU B 1 315 ? -10.789 44.531 10.023 1 94.81 315 GLU B N 1
ATOM 5321 C CA . GLU B 1 315 ? -12.242 44.625 9.93 1 94.81 315 GLU B CA 1
ATOM 5322 C C . GLU B 1 315 ? -12.914 43.594 10.852 1 94.81 315 GLU B C 1
ATOM 5324 O O . GLU B 1 315 ? -13.891 43.938 11.531 1 94.81 315 GLU B O 1
ATOM 5329 N N . GLY B 1 316 ? -12.398 42.375 10.852 1 94.44 316 GLY B N 1
ATOM 5330 C CA . GLY B 1 316 ? -12.938 41.344 11.734 1 94.44 316 GLY B CA 1
ATOM 5331 C C . GLY B 1 316 ? -12.773 41.688 13.211 1 94.44 316 GLY B C 1
ATOM 5332 O O . GLY B 1 316 ? -13.688 41.469 14.008 1 94.44 316 GLY B O 1
ATOM 5333 N N . LEU B 1 317 ? -11.625 42.219 13.531 1 96.81 317 LEU B N 1
ATOM 5334 C CA . LEU B 1 317 ? -11.367 42.625 14.906 1 96.81 317 LEU B CA 1
ATOM 5335 C C . LEU B 1 317 ? -12.32 43.75 15.336 1 96.81 317 LEU B C 1
ATOM 5337 O O . LEU B 1 317 ? -12.906 43.688 16.422 1 96.81 317 LEU B O 1
ATOM 5341 N N . GLU B 1 318 ? -12.5 44.719 14.5 1 95.69 318 GLU B N 1
ATOM 5342 C CA . GLU B 1 318 ? -13.367 45.844 14.82 1 95.69 318 GLU B CA 1
ATOM 5343 C C . GLU B 1 318 ? -14.812 45.406 15.008 1 95.69 318 GLU B C 1
ATOM 5345 O O . GLU B 1 318 ? -15.5 45.875 15.922 1 95.69 318 GLU B O 1
ATOM 5350 N N . ALA B 1 319 ? -15.211 44.562 14.164 1 92 319 ALA B N 1
ATOM 5351 C CA . ALA B 1 319 ? -16.562 44 14.281 1 92 319 ALA B CA 1
ATOM 5352 C C . ALA B 1 319 ? -16.734 43.25 15.602 1 92 319 ALA B C 1
ATOM 5354 O O . ALA B 1 319 ? -17.75 43.406 16.281 1 92 319 ALA B O 1
ATOM 5355 N N . ALA B 1 320 ? -15.758 42.438 15.938 1 93.62 320 ALA B N 1
ATOM 5356 C CA . ALA B 1 320 ? -15.812 41.656 17.172 1 93.62 320 ALA B CA 1
ATOM 5357 C C . ALA B 1 320 ? -15.859 42.562 18.391 1 93.62 320 ALA B C 1
ATOM 5359 O O . ALA B 1 320 ? -16.625 42.312 19.328 1 93.62 320 ALA B O 1
ATOM 5360 N N . LYS B 1 321 ? -15.094 43.594 18.344 1 93.69 321 LYS B N 1
ATOM 5361 C CA . LYS B 1 321 ? -15.062 44.531 19.453 1 93.69 321 LYS B CA 1
ATOM 5362 C C . LYS B 1 321 ? -16.375 45.281 19.562 1 93.69 321 LYS B C 1
ATOM 5364 O O . LYS B 1 321 ? -16.906 45.469 20.656 1 93.69 321 LYS B O 1
ATOM 5369 N N . ARG B 1 322 ? -16.891 45.719 18.438 1 91.12 322 ARG B N 1
ATOM 5370 C CA . ARG B 1 322 ? -18.156 46.469 18.406 1 91.12 322 ARG B CA 1
ATOM 5371 C C . ARG B 1 322 ? -19.297 45.625 18.969 1 91.12 322 ARG B C 1
ATOM 5373 O O . ARG B 1 322 ? -20.094 46.094 19.766 1 91.12 322 ARG B O 1
ATOM 5380 N N . ILE B 1 323 ? -19.312 44.406 18.562 1 88.75 323 ILE B N 1
ATOM 5381 C CA . ILE B 1 323 ? -20.359 43.5 19.031 1 88.75 323 ILE B CA 1
ATOM 5382 C C . ILE B 1 323 ? -20.203 43.25 20.531 1 88.75 323 ILE B C 1
ATOM 5384 O O . ILE B 1 323 ? -21.188 43.281 21.266 1 88.75 323 ILE B O 1
ATOM 5388 N N . THR B 1 324 ? -19.016 43 20.953 1 88.69 324 THR B N 1
ATOM 5389 C CA . THR B 1 324 ? -18.734 42.75 22.359 1 88.69 324 THR B CA 1
ATOM 5390 C C . THR B 1 324 ? -19.188 43.938 23.219 1 88.69 324 THR B C 1
ATOM 5392 O O . THR B 1 324 ? -19.844 43.75 24.234 1 88.69 324 THR B O 1
ATOM 5395 N N . GLU B 1 325 ? -18.844 45.156 22.797 1 87.06 325 GLU B N 1
ATOM 5396 C CA . GLU B 1 325 ? -19.188 46.375 23.516 1 87.06 325 GLU B CA 1
ATOM 5397 C C . GLU B 1 325 ? -20.703 46.594 23.531 1 87.06 325 GLU B C 1
ATOM 5399 O O . GLU B 1 325 ? -21.266 47 24.547 1 87.06 325 GLU B O 1
ATOM 5404 N N . SER B 1 326 ? -21.281 46.375 22.453 1 82.62 326 SER B N 1
ATOM 5405 C CA . SER B 1 326 ? -22.719 46.562 22.344 1 82.62 326 SER B CA 1
ATOM 5406 C C . SER B 1 326 ? -23.484 45.594 23.234 1 82.62 326 SER B C 1
ATOM 5408 O O . SER B 1 326 ? -24.469 45.969 23.875 1 82.62 326 SER B O 1
ATOM 5410 N N . LEU B 1 327 ? -23.047 44.406 23.234 1 80.81 327 LEU B N 1
ATOM 5411 C CA . LEU B 1 327 ? -23.703 43.406 24.062 1 80.81 327 LEU B CA 1
ATOM 5412 C C . LEU B 1 327 ? -23.484 43.688 25.547 1 80.81 327 LEU B C 1
ATOM 5414 O O . LEU B 1 327 ? -24.375 43.469 26.359 1 80.81 327 LEU B O 1
ATOM 5418 N N . PHE B 1 328 ? -22.375 44.125 25.812 1 76.94 328 PHE B N 1
ATOM 5419 C CA . PHE B 1 328 ? -22.047 44.438 27.203 1 76.94 328 PHE B CA 1
ATOM 5420 C C . PHE B 1 328 ? -22.812 45.656 27.688 1 76.94 328 PHE B C 1
ATOM 5422 O O . PHE B 1 328 ? -23.297 45.688 28.828 1 76.94 328 PHE B O 1
ATOM 5429 N N . ASN B 1 329 ? -22.922 46.656 26.828 1 76.5 329 ASN B N 1
ATOM 5430 C CA . ASN B 1 329 ? -23.562 47.906 27.234 1 76.5 329 ASN B CA 1
ATOM 5431 C C . ASN B 1 329 ? -25.062 47.875 26.953 1 76.5 329 ASN B C 1
ATOM 5433 O O . ASN B 1 329 ? -25.781 48.812 27.328 1 76.5 329 ASN B O 1
ATOM 5437 N N . GLY B 1 330 ? -25.453 46.906 26.359 1 72 330 GLY B N 1
ATOM 5438 C CA . GLY B 1 330 ? -26.875 46.781 26.062 1 72 330 GLY B CA 1
ATOM 5439 C C . GLY B 1 330 ? -27.328 47.719 24.953 1 72 330 GLY B C 1
ATOM 5440 O O . GLY B 1 330 ? -28.531 47.938 24.781 1 72 330 GLY B O 1
ATOM 5441 N N . ASN B 1 331 ? -26.375 48.406 24.344 1 70.31 331 ASN B N 1
ATOM 5442 C CA . ASN B 1 331 ? -26.688 49.344 23.266 1 70.31 331 ASN B CA 1
ATOM 5443 C C . ASN B 1 331 ? -26.531 48.688 21.906 1 70.31 331 ASN B C 1
ATOM 5445 O O . ASN B 1 331 ? -25.438 48.688 21.328 1 70.31 331 ASN B O 1
ATOM 5449 N N . LEU B 1 332 ? -27.609 48.25 21.297 1 72.81 332 LEU B N 1
ATOM 5450 C CA . LEU B 1 332 ? -27.594 47.469 20.047 1 72.81 332 LEU B CA 1
ATOM 5451 C C . LEU B 1 332 ? -27.594 48.406 18.844 1 72.81 332 LEU B C 1
ATOM 5453 O O . LEU B 1 332 ? -27.406 47.969 17.703 1 72.81 332 LEU B O 1
ATOM 5457 N N . SER B 1 333 ? -27.766 49.656 19.078 1 69.19 333 SER B N 1
ATOM 5458 C CA . SER B 1 333 ? -27.891 50.625 17.984 1 69.19 333 SER B CA 1
ATOM 5459 C C . SER B 1 333 ? -26.594 50.75 17.203 1 69.19 333 SER B C 1
ATOM 5461 O O . SER B 1 333 ? -26.594 51.125 16.047 1 69.19 333 SER B O 1
ATOM 5463 N N . ASP B 1 334 ? -25.578 50.312 17.75 1 69.94 334 ASP B N 1
ATOM 5464 C CA . ASP B 1 334 ? -24.266 50.469 17.125 1 69.94 334 ASP B CA 1
ATOM 5465 C C . ASP B 1 334 ? -23.891 49.281 16.266 1 69.94 334 ASP B C 1
ATOM 5467 O O . ASP B 1 334 ? -22.844 49.25 15.625 1 69.94 334 ASP B O 1
ATOM 5471 N N . LEU B 1 335 ? -24.797 48.375 16.203 1 74.81 335 LEU B N 1
ATOM 5472 C CA . LEU B 1 335 ? -24.469 47.125 15.516 1 74.81 335 LEU B CA 1
ATOM 5473 C C . LEU B 1 335 ? -24.797 47.25 14.031 1 74.81 335 LEU B C 1
ATOM 5475 O O . LEU B 1 335 ? -25.844 47.781 13.656 1 74.81 335 LEU B O 1
ATOM 5479 N N . SER B 1 336 ? -23.844 46.875 13.188 1 72.19 336 SER B N 1
ATOM 5480 C CA . SER B 1 336 ? -24.078 46.812 11.75 1 72.19 336 SER B CA 1
ATOM 5481 C C . SER B 1 336 ? -24.875 45.562 11.383 1 72.19 336 SER B C 1
ATOM 5483 O O . SER B 1 336 ? -25.094 44.688 12.219 1 72.19 336 SER B O 1
ATOM 5485 N N . GLU B 1 337 ? -25.359 45.594 10.102 1 70.75 337 GLU B N 1
ATOM 5486 C CA . GLU B 1 337 ? -26.047 44.406 9.602 1 70.75 337 GLU B CA 1
ATOM 5487 C C . GLU B 1 337 ? -25.156 43.188 9.672 1 70.75 337 GLU B C 1
ATOM 5489 O O . GLU B 1 337 ? -25.609 42.094 10.023 1 70.75 337 GLU B O 1
ATOM 5494 N N . ALA B 1 338 ? -23.906 43.344 9.359 1 72.62 338 ALA B N 1
ATOM 5495 C CA . ALA B 1 338 ? -22.938 42.25 9.406 1 72.62 338 ALA B CA 1
ATOM 5496 C C . ALA B 1 338 ? -22.75 41.75 10.828 1 72.62 338 ALA B C 1
ATOM 5498 O O . ALA B 1 338 ? -22.547 40.562 11.055 1 72.62 338 ALA B O 1
ATOM 5499 N N . ASP B 1 339 ? -22.891 42.625 11.766 1 76.81 339 ASP B N 1
ATOM 5500 C CA . ASP B 1 339 ? -22.766 42.25 13.172 1 76.81 339 ASP B CA 1
ATOM 5501 C C . ASP B 1 339 ? -23.938 41.375 13.609 1 76.81 339 ASP B C 1
ATOM 5503 O O . ASP B 1 339 ? -23.734 40.375 14.297 1 76.81 339 ASP B O 1
ATOM 5507 N N . PHE B 1 340 ? -25.062 41.844 13.172 1 68.5 340 PHE B N 1
ATOM 5508 C CA . PHE B 1 340 ? -26.234 41.031 13.508 1 68.5 340 PHE B CA 1
ATOM 5509 C C . PHE B 1 340 ? -26.156 39.656 12.906 1 68.5 340 PHE B C 1
ATOM 5511 O O . PHE B 1 340 ? -26.594 38.688 13.508 1 68.5 340 PHE B O 1
ATOM 5518 N N . GLU B 1 341 ? -25.547 39.625 11.719 1 71.25 341 GLU B N 1
ATOM 5519 C CA . GLU B 1 341 ? -25.375 38.312 11.078 1 71.25 341 GLU B CA 1
ATOM 5520 C C . GLU B 1 341 ? -24.453 37.406 11.898 1 71.25 341 GLU B C 1
ATOM 5522 O O . GLU B 1 341 ? -24.703 36.219 12.008 1 71.25 341 GLU B O 1
ATOM 5527 N N . GLN B 1 342 ? -23.453 37.906 12.438 1 76.88 342 GLN B N 1
ATOM 5528 C CA . GLN B 1 342 ? -22.547 37.125 13.289 1 76.88 342 GLN B CA 1
ATOM 5529 C C . GLN B 1 342 ? -23.266 36.625 14.531 1 76.88 342 GLN B C 1
ATOM 5531 O O . GLN B 1 342 ? -23.109 35.469 14.922 1 76.88 342 GLN B O 1
ATOM 5536 N N . LEU B 1 343 ? -24.031 37.469 15.156 1 73.38 343 LEU B N 1
ATOM 5537 C CA . LEU B 1 343 ? -24.766 37.125 16.359 1 73.38 343 LEU B CA 1
ATOM 5538 C C . LEU B 1 343 ? -25.781 36.031 16.078 1 73.38 343 LEU B C 1
ATOM 5540 O O . LEU B 1 343 ? -25.953 35.094 16.891 1 73.38 343 LEU B O 1
ATOM 5544 N N . ALA B 1 344 ? -26.406 36.219 14.883 1 67.12 344 ALA B N 1
ATOM 5545 C CA . ALA B 1 344 ? -27.344 35.188 14.453 1 67.12 344 ALA B CA 1
ATOM 5546 C C . ALA B 1 344 ? -26.641 33.844 14.25 1 67.12 344 ALA B C 1
ATOM 5548 O O . ALA B 1 344 ? -27.172 32.812 14.656 1 67.12 344 ALA B O 1
ATOM 5549 N N . GLN B 1 345 ? -25.516 33.875 13.695 1 73.88 345 GLN B N 1
ATOM 5550 C CA . GLN B 1 345 ? -24.734 32.656 13.453 1 73.88 345 GLN B CA 1
ATOM 5551 C C . GLN B 1 345 ? -24.359 31.984 14.766 1 73.88 345 GLN B C 1
ATOM 5553 O O . GLN B 1 345 ? -24.328 30.75 14.852 1 73.88 345 GLN B O 1
ATOM 5558 N N . ASP B 1 346 ? -24.219 32.75 15.758 1 73.06 346 ASP B N 1
ATOM 5559 C CA . ASP B 1 346 ? -23.703 32.25 17.031 1 73.06 346 ASP B CA 1
ATOM 5560 C C . ASP B 1 346 ? -24.859 31.953 18 1 73.06 346 ASP B C 1
ATOM 5562 O O . ASP B 1 346 ? -24.625 31.594 19.156 1 73.06 346 ASP B O 1
ATOM 5566 N N . GLY B 1 347 ? -26.141 32.031 17.484 1 65.56 347 GLY B N 1
ATOM 5567 C CA . GLY B 1 347 ? -27.312 31.672 18.25 1 65.56 347 GLY B CA 1
ATOM 5568 C C . GLY B 1 347 ? -27.672 32.688 19.312 1 65.56 347 GLY B C 1
ATOM 5569 O O . GLY B 1 347 ? -28.328 32.375 20.297 1 65.56 347 GLY B O 1
ATOM 5570 N N . VAL B 1 348 ? -27.125 33.812 19.344 1 60.16 348 VAL B N 1
ATOM 5571 C CA . VAL B 1 348 ? -27.516 34.812 20.297 1 60.16 348 VAL B CA 1
ATOM 5572 C C . VAL B 1 348 ? -28.906 35.344 19.969 1 60.16 348 VAL B C 1
ATOM 5574 O O . VAL B 1 348 ? -29.141 35.844 18.875 1 60.16 348 VAL B O 1
ATOM 5577 N N . PRO B 1 349 ? -30.062 34.812 20.641 1 52.25 349 PRO B N 1
ATOM 5578 C CA . PRO B 1 349 ? -31.453 35.156 20.359 1 52.25 349 PRO B CA 1
ATOM 5579 C C . PRO B 1 349 ? -31.656 36.656 20.141 1 52.25 349 PRO B C 1
ATOM 5581 O O . PRO B 1 349 ? -31.219 37.469 20.969 1 52.25 349 PRO B O 1
ATOM 5584 N N . MET B 1 350 ? -31.875 37.031 19.016 1 50.88 350 MET B N 1
ATOM 5585 C CA . MET B 1 350 ? -32.281 38.375 18.672 1 50.88 350 MET B CA 1
ATOM 5586 C C . MET B 1 350 ? -33.406 38.875 19.562 1 50.88 350 MET B C 1
ATOM 5588 O O . MET B 1 350 ? -33.531 40.062 19.844 1 50.88 350 MET B O 1
ATOM 5592 N N . ILE B 1 351 ? -34.438 38.062 19.75 1 48.41 351 ILE B N 1
ATOM 5593 C CA . ILE B 1 351 ? -35.719 38.375 20.422 1 48.41 351 ILE B CA 1
ATOM 5594 C C . ILE B 1 351 ? -35.438 38.812 21.859 1 48.41 351 ILE B C 1
ATOM 5596 O O . ILE B 1 351 ? -36.062 39.719 22.359 1 48.41 351 ILE B O 1
ATOM 5600 N N . GLU B 1 352 ? -34.719 38.188 22.578 1 45.47 352 GLU B N 1
ATOM 5601 C CA . GLU B 1 352 ? -34.531 38.562 23.984 1 45.47 352 GLU B CA 1
ATOM 5602 C C . GLU B 1 352 ? -33.938 39.969 24.094 1 45.47 352 GLU B C 1
ATOM 5604 O O . GLU B 1 352 ? -34.25 40.719 25.031 1 45.47 352 GLU B O 1
ATOM 5609 N N . MET B 1 353 ? -33.312 40.375 23.188 1 47.03 353 MET B N 1
ATOM 5610 C CA . MET B 1 353 ? -32.719 41.719 23.203 1 47.03 353 MET B CA 1
ATOM 5611 C C . MET B 1 353 ? -33.719 42.75 22.75 1 47.03 353 MET B C 1
ATOM 5613 O O . MET B 1 353 ? -33.719 43.875 23.266 1 47.03 353 MET B O 1
ATOM 5617 N N . GLU B 1 354 ? -34.625 42.438 21.828 1 44.72 354 GLU B N 1
ATOM 5618 C CA . GLU B 1 354 ? -35.75 43.344 21.531 1 44.72 354 GLU B CA 1
ATOM 5619 C C . GLU B 1 354 ? -36.719 43.375 22.703 1 44.72 354 GLU B C 1
ATOM 5621 O O . GLU B 1 354 ? -37.344 44.406 22.953 1 44.72 354 GLU B O 1
ATOM 5626 N N . LYS B 1 355 ? -36.906 42.188 23.281 1 48.03 355 LYS B N 1
ATOM 5627 C CA . LYS B 1 355 ? -37.781 42.219 24.438 1 48.03 355 LYS B CA 1
ATOM 5628 C C . LYS B 1 355 ? -37.188 43.062 25.562 1 48.03 355 LYS B C 1
ATOM 5630 O O . LYS B 1 355 ? -37.938 43.719 26.297 1 48.03 355 LYS B O 1
ATOM 5635 N N . ARG B 1 356 ? -36.094 43.094 25.688 1 47 356 ARG B N 1
ATOM 5636 C CA . ARG B 1 356 ? -35.469 43.938 26.688 1 47 356 ARG B CA 1
ATOM 5637 C C . ARG B 1 356 ? -35.5 45.406 26.297 1 47 356 ARG B C 1
ATOM 5639 O O . ARG B 1 356 ? -35.594 46.281 27.156 1 47 356 ARG B O 1
ATOM 5646 N N . ARG B 1 357 ? -35.5 45.688 25.078 1 43.09 357 ARG B N 1
ATOM 5647 C CA . ARG B 1 357 ? -35.75 47.062 24.641 1 43.09 357 ARG B CA 1
ATOM 5648 C C . ARG B 1 357 ? -37.219 47.438 24.828 1 43.09 357 ARG B C 1
ATOM 5650 O O . ARG B 1 357 ? -37.562 48.562 25.203 1 43.09 357 ARG B O 1
ATOM 5657 N N . ARG B 1 358 ? -37.938 46.406 24.375 1 49.75 358 ARG B N 1
ATOM 5658 C CA . ARG B 1 358 ? -39.344 46.781 24.547 1 49.75 358 ARG B CA 1
ATOM 5659 C C . ARG B 1 358 ? -39.719 46.906 26.016 1 49.75 358 ARG B C 1
ATOM 5661 O O . ARG B 1 358 ? -40.562 47.75 26.375 1 49.75 358 ARG B O 1
ATOM 5668 N N . SER B 1 359 ? -39.219 46.062 26.797 1 44.28 359 SER B N 1
ATOM 5669 C CA . SER B 1 359 ? -39.469 46.219 28.234 1 44.28 359 SER B CA 1
ATOM 5670 C C . SER B 1 359 ? -38.812 47.469 28.781 1 44.28 359 SER B C 1
ATOM 5672 O O . SER B 1 359 ? -39.312 48.094 29.688 1 44.28 359 SER B O 1
ATOM 5674 N N . ALA B 1 360 ? -37.656 47.75 28.281 1 44.5 360 ALA B N 1
ATOM 5675 C CA . ALA B 1 360 ? -37.031 49 28.703 1 44.5 360 ALA B CA 1
ATOM 5676 C C . ALA B 1 360 ? -37.719 50.188 28.062 1 44.5 360 ALA B C 1
ATOM 5678 O O . ALA B 1 360 ? -37.812 51.281 28.672 1 44.5 360 ALA B O 1
ATOM 5679 N N . ALA B 1 361 ? -38.156 50.062 26.844 1 46.31 361 ALA B N 1
ATOM 5680 C CA . ALA B 1 361 ? -38.906 51.188 26.266 1 46.31 361 ALA B CA 1
ATOM 5681 C C . ALA B 1 361 ? -40.281 51.281 26.891 1 46.31 361 ALA B C 1
ATOM 5683 O O . ALA B 1 361 ? -40.875 52.375 26.953 1 46.31 361 ALA B O 1
ATOM 5684 N N . GLY B 1 362 ? -40.906 50.156 27.203 1 38.56 362 GLY B N 1
ATOM 5685 C CA . GLY B 1 362 ? -42.188 50.25 27.859 1 38.56 362 GLY B CA 1
ATOM 5686 C C . GLY B 1 362 ? -42.062 50.688 29.312 1 38.56 362 GLY B C 1
ATOM 5687 O O . GLY B 1 362 ? -43.094 50.906 29.984 1 38.56 362 GLY B O 1
ATOM 5688 N N . ALA B 1 363 ? -40.938 50.312 29.812 1 45.41 363 ALA B N 1
ATOM 5689 C CA . ALA B 1 363 ? -40.844 50.781 31.188 1 45.41 363 ALA B CA 1
ATOM 5690 C C . ALA B 1 363 ? -40.5 52.281 31.234 1 45.41 363 ALA B C 1
ATOM 5692 O O . ALA B 1 363 ? -40.406 52.875 32.312 1 45.41 363 ALA B O 1
ATOM 5693 N N . GLY B 1 364 ? -39.969 52.875 30.203 1 29.77 364 GLY B N 1
ATOM 5694 C CA . GLY B 1 364 ? -40 54.344 30.266 1 29.77 364 GLY B CA 1
ATOM 5695 C C . GLY B 1 364 ? -41.281 54.938 29.766 1 29.77 364 GLY B C 1
ATOM 5696 O O . GLY B 1 364 ? -42.062 54.281 29.078 1 29.77 364 GLY B O 1
#

pLDDT: mean 89.64, std 13.3, range [29.77, 98.88]

InterPro domains:
  IPR001412 Aminoacyl-tRNA synthetase, class I, conserved site [PS00178] (42-52)
  IPR002305 Aminoacyl-tRNA synthetase, class Ic [PF00579] (31-328)
  IPR002307 Tyrosine-tRNA ligase [PR01040] (46-68)
  IPR002307 Tyrosine-tRNA ligase [PR01040] (167-182)
  IPR002307 Tyrosine-tRNA ligase [PR01040] (188-210)
  IPR002307 Tyrosine-tRNA ligase [PR01040] (221-233)
  IPR002307 Tyrosine-tRNA ligase [TIGR00234] (2-352)
  IPR002307 Tyrosine-tRNA ligase [cd00805] (34-310)
  IPR014729 Rossmann-like alpha/beta/alpha sandwich fold [G3DSA:3.40.50.620] (1-227)
  IPR024088 Tyrosine-tRNA ligase, bacterial-type [PTHR11766] (3-356)
  IPR024107 Tyrosine-tRNA ligase, bacterial-type, type 1 [MF_02006] (4-363)

Secondary structure (DSSP, 8-state):
--GGGHHHHHHHTT--SEES-HHHHHHHHHTS--EEEEEE--SSSS-BGGGHHHHHHHHHHHHTT-EEEEEE-TTHHHH---TT-SSPPPPPPHHHHHHHHHHHHHHHGGGS-SSSGGG--EEEETHHHHTT-BHHHIIIIIGGG-BHHHHTTSHHHHHHHT-SS---BHHHHTHHHHHHHHHHHHHHHH-EEEEEEEGGGHHHHHHHHHHHHHHH----EEEEEPPPB-TTSPBTTEETTEE-BSSTTTS-HHHHHHHHHT--HHHHHHHHHHH----HHHHHHHHHHHHHSSSPP-HHHHHHHHHHHHHHHHHHHHHHHHHHHHHHHT-GGG--HHHHHHHHHTT--HHHHHHHHHHHHHH-/--GGGHHHHHHHTT--SEES-HHHHHHHHHTS--EEEEEE--SSSS-BGGGHHHHHHHHHHHHTT-EEEEEE-TTHHHH---TT-SSPPPPPPHHHHHHHHHHHHHHHGGGS-SSSGGG--EEEETHHHHTT-BHHHIIIIIGGG-BHHHHTTSHHHHHHHT-SS---BHHHHTHHHHHHHHHHHHHHHH-EEEEEEEGGGHHHHHHHHHHHHHHH----EEEEEPPPB-TTSPBTTEETTEE-BSSTTTS-HHHHHHHHHT--HHHHHHHHHHH----HHHHHHHHHHHHHSSSPP-HHHHHHHHHHHHHHHHHHHHHHHHHHHHHHHT-GGG--HHHHHHHHHTT--HHHHHHHHHHHHH--

Radius of gyration: 36.15 Å; Cα contacts (8 Å, |Δi|>4): 1168; chains: 2; bounding box: 84×114×74 Å

Organism: NCBI:txid1432552